Protein AF-A0A524E5H1-F1 (afdb_monomer)

Radius of gyration: 55.44 Å; Cα contacts (8 Å, |Δi|>4): 312; chains: 1; bounding box: 118×39×158 Å

Sequence (371 aa):
MANVDLFIIFVLNFVLSVVATLSFGVASIKNKEIRPWLSVYLTMTIGNLLYIFSIENDVISLIGNVIFAFTTILAFISVLIEYNKMFIKPINQNQKVRNKLNAALAIAPMILGIEIFMICILSLSCLMLLRIYFKKKSPTRFFLLMSVIAAIISVIALYLQSYSLDGTLIFGNVLMTFYITLMFATGFVALIEQKLEMVNNKLINIISDASDASVNVANIATELAASASEVNASSEEIASTVQEMNQKNQTVVTSTDEINQVMLLIKNIADQTNLLALNASIEAGRAGEYGRGFAVVADEVRKLAEESKSAVSNSGQKINLIINQIRDATASIEGISASTEEQTASMEEISATATRLGTLAENLKDRLNLE

Nearest PDB structures (foldseek):
  3g67-assembly1_A  TM=7.935E-01  e=5.945E-04  Thermotoga maritima
  1qu7-assembly1_A  TM=4.152E-01  e=1.029E-04  Escherichia coli
  3zx6-assembly1_B  TM=4.271E-01  e=5.945E-04  Archaeoglobus fulgidus DSM 4304
  8c5v-assembly1_I  TM=3.164E-01  e=2.113E-04  Escherichia coli

Secondary structure (DSSP, 8-state):
-HHHHHHHHHHHHHHHHHHHHHHHHHHHHH-TTTGGGHHHHHHHHHHHHHHHHGGG-HHHHHHHHHHHHHHHHHHHHHHHHHHHHHHS----TT-----TTTTGGGG-TTSS-HHHHHHHHHHHHHHHHHHHHHHH--HHHHHHHHHHHHHHHHHHHHHHHTTT-TTHHHHHHHHHHHHHHHHHHHHHHHHHHHHHHHHHHHHHHHHHHHHHHHHHHHHHHHHHHHHHHHHHHHHHHHHHHHHHHHHHHHHHHHHHHHHHHHHHHHHHHHHHHHHHHHHHHHHHHHTGGGGHHHHHHHHHHHHHHHHHHHHHHHHHHHHHHHHHHHHHHHHHHHHHHHHHHHHHHHHHHHHHHHHHHHHHHHHHHHHHH--

Mean predicted aligned error: 11.92 Å

Foldseek 3Di:
DVVVVVLVLLVVLLVLLVLLLVLLVVLCVPVVLQVLLSLLSVLLNVLSVLVSVCSVPVVSVVVSVVSNLVSLVSLLVSLVSNLCVPPPDPDDPPDPDDDPPVVVVVPPPPPDDSLVVSLVSLVVSLVSLVVVCVVPVQPLSVLSSVLSVLSSVLSVLVVVVVVVDPPSVVVSSVSSSVSSVSSSVSSNSSNVSSVVVVVVVVVVVVLVVLLVVLVVLLVVLVVLLVVLVVLLVVLVVLVVVLVVLVVVLVVLVVVLVVVLVVLVVQLVVLVVQLVVLVVQLVVLVVVPPVSVVSNVVSVVSNVVSVVSNVVSVVVVVVSVVVNVVSVVVNVVSVVSNVVSVVSNVVSVVSNVVSVVSNVVSVVSNVVSPPD

Structure (mmCIF, N/CA/C/O backbone):
data_AF-A0A524E5H1-F1
#
_entry.id   AF-A0A524E5H1-F1
#
loop_
_atom_site.group_PDB
_atom_site.id
_atom_site.type_symbol
_atom_site.label_atom_id
_atom_site.label_alt_id
_atom_site.label_comp_id
_atom_site.label_asym_id
_atom_site.label_entity_id
_atom_site.label_seq_id
_atom_site.pdbx_PDB_ins_code
_atom_site.Cartn_x
_atom_site.Cartn_y
_atom_site.Cartn_z
_atom_site.occupancy
_atom_site.B_iso_or_equiv
_atom_site.auth_seq_id
_atom_site.auth_comp_id
_atom_site.auth_asym_id
_atom_site.auth_atom_id
_atom_site.pdbx_PDB_model_num
ATOM 1 N N . MET A 1 1 ? 21.285 18.357 -67.988 1.00 47.28 1 MET A N 1
ATOM 2 C CA . MET A 1 1 ? 20.597 17.352 -67.149 1.00 47.28 1 MET A CA 1
ATOM 3 C C . MET A 1 1 ? 21.561 16.709 -66.157 1.00 47.28 1 MET A C 1
ATOM 5 O O . MET A 1 1 ? 21.376 16.959 -64.979 1.00 47.28 1 MET A O 1
ATOM 9 N N . ALA A 1 2 ? 22.659 16.071 -66.589 1.00 57.44 2 ALA A N 1
ATOM 10 C CA . ALA A 1 2 ? 23.613 15.387 -65.693 1.00 57.44 2 ALA A CA 1
ATOM 11 C C . ALA A 1 2 ? 24.146 16.203 -64.482 1.00 57.44 2 ALA A C 1
ATOM 13 O O . ALA A 1 2 ? 24.215 15.667 -63.382 1.00 57.44 2 ALA A O 1
ATOM 14 N N . ASN A 1 3 ? 24.464 17.498 -64.640 1.00 62.16 3 ASN A N 1
ATOM 15 C CA . ASN A 1 3 ? 24.934 18.332 -63.516 1.00 62.16 3 ASN A CA 1
ATOM 16 C C . ASN A 1 3 ? 23.840 18.670 -62.485 1.00 62.16 3 ASN A C 1
ATOM 18 O O . ASN A 1 3 ? 24.153 18.891 -61.319 1.00 62.16 3 ASN A O 1
ATOM 22 N N . VAL A 1 4 ? 22.566 18.702 -62.896 1.00 64.75 4 VAL A N 1
ATOM 23 C CA . VAL A 1 4 ? 21.438 18.999 -61.993 1.00 64.75 4 VAL A CA 1
ATOM 24 C C . VAL A 1 4 ? 21.137 17.782 -61.119 1.00 64.75 4 VAL A C 1
ATOM 26 O O . VAL A 1 4 ? 20.973 17.922 -59.910 1.00 64.75 4 VAL A O 1
ATOM 29 N N . ASP A 1 5 ? 21.157 16.587 -61.710 1.00 76.00 5 ASP A N 1
ATOM 30 C CA . ASP A 1 5 ? 20.938 15.332 -60.984 1.00 76.00 5 ASP A CA 1
ATOM 31 C C . ASP A 1 5 ? 22.063 15.066 -59.965 1.00 76.00 5 ASP A C 1
ATOM 33 O O . ASP A 1 5 ? 21.802 14.655 -58.834 1.00 76.00 5 ASP A O 1
ATOM 37 N N . LEU A 1 6 ? 23.315 15.383 -60.323 1.00 76.69 6 LEU A N 1
ATOM 38 C CA . LEU A 1 6 ? 24.471 15.251 -59.430 1.00 76.69 6 LEU A CA 1
ATOM 39 C C . LEU A 1 6 ? 24.406 16.224 -58.239 1.00 76.69 6 LEU A C 1
ATOM 41 O O . LEU A 1 6 ? 24.661 15.832 -57.100 1.00 76.69 6 LEU A O 1
ATOM 45 N N . PHE A 1 7 ? 24.002 17.474 -58.485 1.00 82.06 7 PHE A N 1
ATOM 46 C CA . PHE A 1 7 ? 23.808 18.469 -57.430 1.00 82.06 7 PHE A CA 1
ATOM 47 C C . PHE A 1 7 ? 22.734 18.034 -56.423 1.00 82.06 7 PHE A C 1
ATOM 49 O O . PHE A 1 7 ? 22.949 18.128 -55.214 1.00 82.06 7 PHE A O 1
ATOM 56 N N . ILE A 1 8 ? 21.606 17.492 -56.898 1.00 84.06 8 ILE A N 1
ATOM 57 C CA . ILE A 1 8 ? 20.529 16.985 -56.032 1.00 84.06 8 ILE A CA 1
ATOM 58 C C . ILE A 1 8 ? 21.038 15.858 -55.119 1.00 84.06 8 ILE A C 1
ATOM 60 O O . ILE A 1 8 ? 20.736 15.857 -53.924 1.00 84.06 8 ILE A O 1
ATOM 64 N N . ILE A 1 9 ? 21.848 14.931 -55.644 1.00 83.44 9 ILE A N 1
ATOM 65 C CA . ILE A 1 9 ? 22.444 13.838 -54.858 1.00 83.44 9 ILE A CA 1
ATOM 66 C C . ILE A 1 9 ? 23.376 14.386 -53.768 1.00 83.44 9 ILE A C 1
ATOM 68 O O . ILE A 1 9 ? 23.306 13.934 -52.623 1.00 83.44 9 ILE A O 1
ATOM 72 N N . PHE A 1 10 ? 24.217 15.376 -54.079 1.00 84.75 10 PHE A N 1
ATOM 73 C CA . PHE A 1 10 ? 25.120 15.978 -53.091 1.00 84.75 10 PHE A CA 1
ATOM 74 C C . PHE A 1 10 ? 24.372 16.729 -51.990 1.00 84.75 10 PHE A C 1
ATOM 76 O O . PHE A 1 10 ? 24.702 16.572 -50.813 1.00 84.75 10 PHE A O 1
ATOM 83 N N . VAL A 1 11 ? 23.316 17.468 -52.339 1.00 87.62 11 VAL A N 1
ATOM 84 C CA . VAL A 1 11 ? 22.447 18.126 -51.352 1.00 87.62 11 VAL A CA 1
ATOM 85 C C . VAL A 1 11 ? 21.762 17.094 -50.452 1.00 87.62 11 VAL A C 1
ATOM 87 O O . VAL A 1 11 ? 21.777 17.246 -49.231 1.00 87.62 11 VAL A O 1
ATOM 90 N N . LEU A 1 12 ? 21.217 16.014 -51.020 1.00 88.38 12 LEU A N 1
ATOM 91 C CA . LEU A 1 12 ? 20.585 14.939 -50.249 1.00 88.38 12 LEU A CA 1
ATOM 92 C C . LEU A 1 12 ? 21.574 14.268 -49.282 1.00 88.38 12 LEU A C 1
ATOM 94 O O . LEU A 1 12 ? 21.272 14.095 -48.101 1.00 88.38 12 LEU A O 1
ATOM 98 N N . ASN A 1 13 ? 22.768 13.931 -49.769 1.00 87.81 13 ASN A N 1
ATOM 99 C CA . ASN A 1 13 ? 23.847 13.334 -48.983 1.00 87.81 13 ASN A CA 1
ATOM 100 C C . ASN A 1 13 ? 24.292 14.253 -47.835 1.00 87.81 13 ASN A C 1
ATOM 102 O O . ASN A 1 13 ? 24.472 13.796 -46.703 1.00 87.81 13 ASN A O 1
ATOM 106 N N . PHE A 1 14 ? 24.409 15.557 -48.092 1.00 90.44 14 PHE A N 1
ATOM 107 C CA . PHE A 1 14 ? 24.711 16.537 -47.055 1.00 90.44 14 PHE A CA 1
ATOM 108 C C . PHE A 1 14 ? 23.614 16.580 -45.986 1.00 90.44 14 PHE A C 1
ATOM 110 O O . PHE A 1 14 ? 23.922 16.408 -44.806 1.00 90.44 14 PHE A O 1
ATOM 117 N N . VAL A 1 15 ? 22.342 16.711 -46.379 1.00 90.69 15 VAL A N 1
ATOM 118 C CA . VAL A 1 15 ? 21.205 16.720 -45.442 1.00 90.69 15 VAL A CA 1
ATOM 119 C C . VAL A 1 15 ? 21.185 15.449 -44.586 1.00 90.69 15 VAL A C 1
ATOM 121 O O . VAL A 1 15 ? 21.099 15.540 -43.360 1.00 90.69 15 VAL A O 1
ATOM 124 N N . LEU A 1 16 ? 21.346 14.270 -45.196 1.00 90.06 16 LEU A N 1
ATOM 125 C CA . LEU A 1 16 ? 21.423 12.998 -44.470 1.00 90.06 16 LEU A CA 1
ATOM 126 C C . LEU A 1 16 ? 22.589 12.977 -43.474 1.00 90.06 16 LEU A C 1
ATOM 128 O O . LEU A 1 16 ? 22.403 12.557 -42.333 1.00 90.06 16 LEU A O 1
ATOM 132 N N . SER A 1 17 ? 23.767 13.473 -43.864 1.00 90.00 17 SER A N 1
ATOM 133 C CA . SER A 1 17 ? 24.939 13.533 -42.981 1.00 90.00 17 SER A CA 1
ATOM 134 C C . SER A 1 17 ? 24.776 14.509 -41.809 1.00 90.00 17 SER A C 1
ATOM 136 O O . SER A 1 17 ? 25.202 14.203 -40.693 1.00 90.00 17 SER A O 1
ATOM 138 N N . VAL A 1 18 ? 24.069 15.629 -42.005 1.00 92.38 18 VAL A N 1
ATOM 139 C CA . VAL A 1 18 ? 23.713 16.559 -40.921 1.00 92.38 18 VAL A CA 1
ATOM 140 C C . VAL A 1 18 ? 22.802 15.867 -39.911 1.00 92.38 18 VAL A C 1
ATOM 142 O O . VAL A 1 18 ? 23.084 15.887 -38.711 1.00 92.38 18 VAL A O 1
ATOM 145 N N . VAL A 1 19 ? 21.738 15.201 -40.374 1.00 91.69 19 VAL A N 1
ATOM 146 C CA . VAL A 1 19 ? 20.810 14.499 -39.473 1.00 91.69 19 VAL A CA 1
ATOM 147 C C . VAL A 1 19 ? 21.495 13.317 -38.777 1.00 91.69 19 VAL A C 1
ATOM 149 O O . VAL A 1 19 ? 21.298 13.109 -37.577 1.00 91.69 19 VAL A O 1
ATOM 152 N N . ALA A 1 20 ? 22.357 12.582 -39.484 1.00 91.12 20 ALA A N 1
ATOM 153 C CA . ALA A 1 20 ? 23.192 11.525 -38.915 1.00 91.12 20 ALA A CA 1
ATOM 154 C C . ALA A 1 20 ? 24.079 12.058 -37.777 1.00 91.12 20 ALA A C 1
ATOM 156 O O . ALA A 1 20 ? 24.128 11.484 -36.692 1.00 91.12 20 ALA A O 1
ATOM 157 N N . THR A 1 21 ? 24.730 13.201 -37.989 1.00 92.56 21 THR A N 1
ATOM 158 C CA . THR A 1 21 ? 25.624 13.822 -37.002 1.00 92.56 21 THR A CA 1
ATOM 159 C C . THR A 1 21 ? 24.873 14.345 -35.788 1.00 92.56 21 THR A C 1
ATOM 161 O O . THR A 1 21 ? 25.325 14.148 -34.661 1.00 92.56 21 THR A O 1
ATOM 164 N N . LEU A 1 22 ? 23.710 14.971 -35.984 1.00 91.94 22 LEU A N 1
ATOM 165 C CA . LEU A 1 22 ? 22.875 15.446 -34.880 1.00 91.94 22 LEU A CA 1
ATOM 166 C C . LEU A 1 22 ? 22.344 14.281 -34.037 1.00 91.94 22 LEU A C 1
ATOM 168 O O . LEU A 1 22 ? 22.469 14.299 -32.810 1.00 91.94 22 LEU A O 1
ATOM 172 N N . SER A 1 23 ? 21.795 13.250 -34.687 1.00 89.69 23 SER A N 1
ATOM 173 C CA . SER A 1 23 ? 21.257 12.068 -34.002 1.00 89.69 23 SER A CA 1
ATOM 174 C C . SER A 1 23 ? 22.345 11.307 -33.237 1.00 89.69 23 SER A C 1
ATOM 176 O O . SER A 1 23 ? 22.207 11.068 -32.035 1.00 89.69 23 SER A O 1
ATOM 178 N N . PHE A 1 24 ? 23.476 11.023 -33.886 1.00 90.69 24 PHE A N 1
ATOM 179 C CA . PHE A 1 24 ? 24.618 10.372 -33.249 1.00 90.69 24 PHE A CA 1
ATOM 180 C C . PHE A 1 24 ? 25.241 11.242 -32.146 1.00 90.69 24 PHE A C 1
ATOM 182 O O . PHE A 1 24 ? 25.629 10.737 -31.092 1.00 90.69 24 PHE A O 1
ATOM 189 N N . GLY A 1 25 ? 25.284 12.563 -32.339 1.00 89.75 25 GLY A N 1
ATOM 190 C CA . GLY A 1 25 ? 25.740 13.532 -31.344 1.00 89.75 25 GLY A CA 1
ATOM 191 C C . GLY A 1 25 ? 24.978 13.410 -30.029 1.00 89.75 25 GLY A C 1
ATOM 192 O O . GLY A 1 25 ? 25.598 13.229 -28.979 1.00 89.75 25 GLY A O 1
ATOM 193 N N . VAL A 1 26 ? 23.645 13.405 -30.089 1.00 89.44 26 VAL A N 1
ATOM 194 C CA . VAL A 1 26 ? 22.784 13.232 -28.908 1.00 89.44 26 VAL A CA 1
ATOM 195 C C . VAL A 1 26 ? 23.023 11.880 -28.224 1.00 89.44 26 VAL A C 1
ATOM 197 O O . VAL A 1 26 ? 23.149 11.836 -26.995 1.00 89.44 26 VAL A O 1
ATOM 200 N N . ALA A 1 27 ? 23.164 10.794 -28.992 1.00 88.06 27 ALA A N 1
ATOM 201 C CA . ALA A 1 27 ? 23.475 9.473 -28.440 1.00 88.06 27 ALA A CA 1
ATOM 202 C C . ALA A 1 27 ? 24.839 9.455 -27.719 1.00 88.06 27 ALA A C 1
ATOM 204 O O . ALA A 1 27 ? 24.977 8.953 -26.598 1.00 88.06 27 ALA A O 1
ATOM 205 N N . SER A 1 28 ? 25.846 10.076 -28.333 1.00 86.69 28 SER A N 1
ATOM 206 C CA . SER A 1 28 ? 27.237 10.064 -27.877 1.00 86.69 28 SER A CA 1
ATOM 207 C C . SER A 1 28 ? 27.517 10.913 -26.629 1.00 86.69 28 SER A C 1
ATOM 209 O O . SER A 1 28 ? 28.480 10.648 -25.906 1.00 86.69 28 SER A O 1
ATOM 211 N N . ILE A 1 29 ? 26.675 11.913 -26.332 1.00 84.38 29 ILE A N 1
ATOM 212 C CA . ILE A 1 29 ? 26.814 12.753 -25.129 1.00 84.38 29 ILE A CA 1
ATOM 213 C C . ILE A 1 29 ? 26.655 11.914 -23.858 1.00 84.38 29 ILE A C 1
ATOM 215 O O . ILE A 1 29 ? 27.419 12.092 -22.907 1.00 84.38 29 ILE A O 1
ATOM 219 N N . LYS A 1 30 ? 25.684 10.991 -23.831 1.00 76.81 30 LYS A N 1
ATOM 220 C CA . LYS A 1 30 ? 25.468 10.125 -22.661 1.00 76.81 30 LYS A CA 1
ATOM 221 C C . LYS A 1 30 ? 26.228 8.804 -22.765 1.00 76.81 30 LYS A C 1
ATOM 223 O O . LYS A 1 30 ? 26.693 8.311 -21.741 1.00 76.81 30 LYS A O 1
ATOM 228 N N . ASN A 1 31 ? 26.413 8.256 -23.970 1.00 81.00 31 ASN A N 1
ATOM 229 C CA . ASN A 1 31 ? 27.206 7.045 -24.165 1.00 81.00 31 ASN A CA 1
ATOM 230 C C . ASN A 1 31 ? 28.687 7.384 -24.437 1.00 81.00 31 ASN A C 1
ATOM 232 O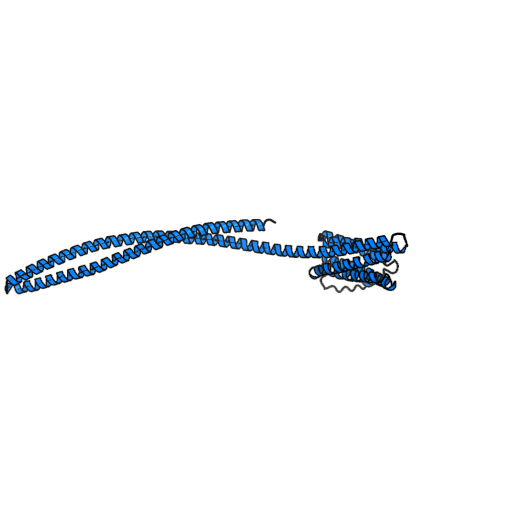 O . ASN A 1 31 ? 29.116 7.613 -25.570 1.00 81.00 31 ASN A O 1
ATOM 236 N N . LYS A 1 32 ? 29.495 7.386 -23.366 1.00 79.31 32 LYS A N 1
ATOM 237 C CA . LYS A 1 32 ? 30.929 7.739 -23.406 1.00 79.31 32 LYS A CA 1
ATOM 238 C C . LYS A 1 32 ? 31.787 6.797 -24.259 1.00 79.31 32 LYS A C 1
ATOM 240 O O . LYS A 1 32 ? 32.925 7.152 -24.577 1.00 79.31 32 LYS A O 1
ATOM 245 N N . GLU A 1 33 ? 31.297 5.606 -24.587 1.00 81.25 33 GLU A N 1
ATOM 246 C CA . GLU A 1 33 ? 32.053 4.629 -25.368 1.00 81.25 33 GLU A CA 1
ATOM 247 C C . GLU A 1 33 ? 32.076 4.979 -26.853 1.00 81.25 33 GLU A C 1
ATOM 249 O O . GLU A 1 33 ? 33.138 4.914 -27.465 1.00 81.25 33 GLU A O 1
ATOM 254 N N . ILE A 1 34 ? 30.945 5.437 -27.394 1.00 85.19 34 ILE A N 1
ATOM 255 C CA . ILE A 1 34 ? 30.812 5.812 -28.809 1.00 85.19 34 ILE A CA 1
ATOM 256 C C . ILE A 1 34 ? 31.220 7.267 -29.084 1.00 85.19 34 ILE A C 1
ATOM 258 O O . ILE A 1 34 ? 31.327 7.677 -30.232 1.00 85.19 34 ILE A O 1
ATOM 262 N N . ARG A 1 35 ? 31.506 8.062 -28.045 1.00 86.75 35 ARG A N 1
ATOM 263 C CA . ARG A 1 35 ? 31.908 9.476 -28.161 1.00 86.75 35 ARG A CA 1
ATOM 264 C C . ARG A 1 35 ? 33.058 9.771 -29.142 1.00 86.75 35 ARG A C 1
ATOM 266 O O . ARG A 1 35 ? 32.959 10.791 -29.821 1.00 86.75 35 ARG A O 1
ATOM 273 N N . PRO A 1 36 ? 34.121 8.947 -29.267 1.00 88.00 36 PRO A N 1
ATOM 274 C CA . PRO A 1 36 ? 35.190 9.195 -30.241 1.00 88.00 36 PRO A CA 1
ATOM 275 C C . PRO A 1 36 ? 34.681 9.304 -31.688 1.00 88.00 36 PRO A C 1
ATOM 277 O O . PRO A 1 36 ? 35.140 10.167 -32.441 1.00 88.00 36 PRO A O 1
ATOM 280 N N . TRP A 1 37 ? 33.653 8.522 -32.030 1.00 89.06 37 TRP A N 1
ATOM 281 C CA . TRP A 1 37 ? 33.049 8.496 -33.360 1.00 89.06 37 TRP A CA 1
ATOM 282 C C . TRP A 1 37 ? 32.374 9.808 -33.758 1.00 89.06 37 TRP A C 1
ATOM 284 O O . TRP A 1 37 ? 32.241 10.069 -34.946 1.00 89.06 37 TRP A O 1
ATOM 294 N N . LEU A 1 38 ? 32.010 10.683 -32.813 1.00 91.00 38 LEU A N 1
ATOM 295 C CA . LEU A 1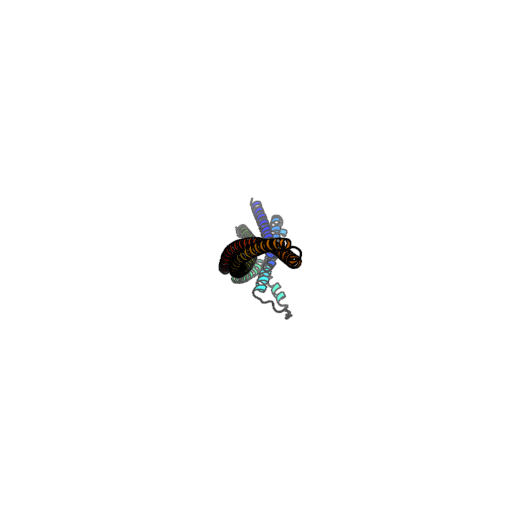 38 ? 31.404 11.979 -33.140 1.00 91.00 38 LEU A CA 1
ATOM 296 C C . LEU A 1 38 ? 32.304 12.824 -34.059 1.00 91.00 38 LEU A C 1
ATOM 298 O O . LEU A 1 38 ? 31.813 13.528 -34.939 1.00 91.00 38 LEU A O 1
ATOM 302 N N . SER A 1 39 ? 33.624 12.714 -33.891 1.00 89.69 39 SER A N 1
ATOM 303 C CA . SER A 1 39 ? 34.600 13.397 -34.747 1.00 89.69 39 SER A CA 1
ATOM 304 C C . SER A 1 39 ? 34.536 12.931 -36.209 1.00 89.69 39 SER A C 1
ATOM 306 O O . SER A 1 39 ? 34.685 13.746 -37.120 1.00 89.69 39 SER A O 1
ATOM 308 N N . VAL A 1 40 ? 34.230 11.650 -36.435 1.00 90.06 40 VAL A N 1
ATOM 309 C CA . VAL A 1 40 ? 34.049 11.040 -37.762 1.00 90.06 40 VAL A CA 1
ATOM 310 C C . VAL A 1 40 ? 32.807 11.609 -38.441 1.00 90.06 40 VAL A C 1
ATOM 312 O O . VAL A 1 40 ? 32.859 11.999 -39.599 1.00 90.06 40 VAL A O 1
ATOM 315 N N . TYR A 1 41 ? 31.700 11.731 -37.709 1.00 91.88 41 TYR A N 1
ATOM 316 C CA . TYR A 1 41 ? 30.444 12.276 -38.237 1.00 91.88 41 TYR A CA 1
ATOM 317 C C . TYR A 1 41 ? 30.556 13.764 -38.587 1.00 91.88 41 TYR A C 1
ATOM 319 O O . TYR A 1 41 ? 30.111 14.195 -39.653 1.00 91.88 41 TYR A O 1
ATOM 327 N N . LEU A 1 42 ? 31.211 14.544 -37.722 1.00 91.62 42 LEU A N 1
ATOM 328 C CA . LEU A 1 42 ? 31.459 15.966 -37.959 1.00 91.62 42 LEU A CA 1
ATOM 329 C C . LEU A 1 42 ? 32.319 16.189 -39.207 1.00 91.62 42 LEU A C 1
ATOM 331 O O . LEU A 1 42 ? 31.950 16.977 -40.074 1.00 91.62 42 LEU A O 1
ATOM 335 N N . THR A 1 43 ? 33.440 15.474 -39.322 1.00 91.06 43 THR A N 1
ATOM 336 C CA . THR A 1 43 ? 34.347 15.610 -40.474 1.00 91.06 43 THR A CA 1
ATOM 337 C C . THR A 1 43 ? 33.726 15.091 -41.769 1.00 91.06 43 THR A C 1
ATOM 339 O O . THR A 1 43 ? 33.843 15.758 -42.794 1.00 91.06 43 THR A O 1
ATOM 342 N N . MET A 1 44 ? 32.950 14.004 -41.710 1.00 88.44 44 MET A N 1
ATOM 343 C CA . MET A 1 44 ? 32.167 13.500 -42.843 1.00 88.44 44 MET A CA 1
ATOM 344 C C . MET A 1 44 ? 31.151 14.535 -43.354 1.00 88.44 44 MET A C 1
ATOM 346 O O . MET A 1 44 ? 31.046 14.768 -44.555 1.00 88.44 44 MET A O 1
ATOM 350 N N . THR A 1 45 ? 30.434 15.207 -42.450 1.00 91.06 45 THR A N 1
ATOM 351 C CA . THR A 1 45 ? 29.446 16.239 -42.815 1.00 91.06 45 THR A CA 1
ATOM 352 C C . THR A 1 45 ? 30.104 17.466 -43.443 1.00 91.06 45 THR A C 1
ATOM 354 O O . THR A 1 45 ? 29.594 18.003 -44.425 1.00 91.06 45 THR A O 1
ATOM 357 N N . ILE A 1 46 ? 31.259 17.888 -42.917 1.00 90.56 46 ILE A N 1
ATOM 358 C CA . ILE A 1 46 ? 32.049 18.985 -43.496 1.00 90.56 46 ILE A CA 1
ATOM 359 C C . ILE A 1 46 ? 32.555 18.601 -44.894 1.00 90.56 46 ILE A C 1
ATOM 361 O O . ILE A 1 46 ? 32.465 19.411 -45.813 1.00 90.56 46 ILE A O 1
ATOM 365 N N . GLY A 1 47 ? 33.033 17.366 -45.080 1.00 86.00 47 GLY A N 1
ATOM 366 C CA . GLY A 1 47 ? 33.455 16.862 -46.390 1.00 86.00 47 GLY A CA 1
ATOM 367 C C . GLY A 1 47 ? 32.318 16.882 -47.418 1.00 86.00 47 GLY A C 1
ATOM 368 O O . GLY A 1 47 ? 32.495 17.402 -48.518 1.00 86.00 47 GLY A O 1
ATOM 369 N N . ASN A 1 48 ? 31.124 16.416 -47.034 1.00 86.19 48 ASN A N 1
ATOM 370 C CA . ASN A 1 48 ? 29.936 16.445 -47.897 1.00 86.19 48 ASN A CA 1
ATOM 371 C C . ASN A 1 48 ? 29.483 17.872 -48.242 1.00 86.19 48 ASN A C 1
ATOM 373 O O . ASN A 1 48 ? 29.049 18.115 -49.365 1.00 86.19 48 ASN A O 1
ATOM 377 N N . LEU A 1 49 ? 29.608 18.823 -47.309 1.00 88.88 49 LEU A N 1
ATOM 378 C CA . LEU A 1 49 ? 29.309 20.233 -47.570 1.00 88.88 49 LEU A CA 1
ATOM 379 C C . LEU A 1 49 ? 30.233 20.813 -48.645 1.00 88.88 49 LEU A C 1
ATOM 381 O O . LEU A 1 49 ? 29.762 21.471 -49.568 1.00 88.88 49 LEU A O 1
ATOM 385 N N . LEU A 1 50 ? 31.542 20.561 -48.545 1.00 85.75 50 LEU A N 1
ATOM 386 C CA . LEU A 1 50 ? 32.507 21.044 -49.537 1.00 85.75 50 LEU A CA 1
ATOM 387 C C . LEU A 1 50 ? 32.253 20.450 -50.923 1.00 85.75 50 LEU A C 1
ATOM 389 O O . LEU A 1 50 ? 32.419 21.143 -51.922 1.00 85.75 50 LEU A O 1
ATOM 393 N N . TYR A 1 51 ? 31.788 19.203 -50.987 1.00 80.75 51 TYR A N 1
ATOM 394 C CA . TYR A 1 51 ? 31.443 18.539 -52.243 1.00 80.75 51 TYR A CA 1
ATOM 395 C C . TYR A 1 51 ? 30.221 19.131 -52.962 1.00 80.75 51 TYR A C 1
ATOM 397 O O . TYR A 1 51 ? 30.095 18.971 -54.171 1.00 80.75 51 TYR A O 1
ATOM 405 N N . ILE A 1 52 ? 29.345 19.867 -52.271 1.00 83.69 52 ILE A N 1
ATOM 406 C CA . ILE A 1 52 ? 28.289 20.647 -52.942 1.00 83.69 52 ILE A CA 1
ATOM 407 C C . ILE A 1 52 ? 28.909 21.794 -53.755 1.00 83.69 52 ILE A C 1
ATOM 409 O O . ILE A 1 52 ? 28.466 22.081 -54.864 1.00 83.69 52 ILE A O 1
ATOM 413 N N . PHE A 1 53 ? 29.952 22.432 -53.217 1.00 81.00 53 PHE A N 1
ATOM 414 C CA . PHE A 1 53 ? 30.621 23.585 -53.829 1.00 81.00 53 PHE A CA 1
ATOM 415 C C . PHE A 1 53 ? 31.746 23.203 -54.805 1.00 81.00 53 PHE A C 1
ATOM 417 O O . PHE A 1 53 ? 32.297 24.075 -55.474 1.00 81.00 53 PHE A O 1
ATOM 424 N N . SER A 1 54 ? 32.099 21.918 -54.909 1.00 73.94 54 SER A N 1
ATOM 425 C CA . SER A 1 54 ? 33.175 21.444 -55.788 1.00 73.94 54 SER A CA 1
ATOM 426 C C . SER A 1 54 ? 32.779 21.356 -57.265 1.00 73.94 54 SER A C 1
ATOM 428 O O . SER A 1 54 ? 33.663 21.242 -58.108 1.00 73.94 54 SER A O 1
ATOM 430 N N . ILE A 1 55 ? 31.483 21.468 -57.594 1.00 69.75 55 ILE A N 1
ATOM 431 C CA . ILE A 1 55 ? 30.969 21.429 -58.979 1.00 69.75 55 ILE A CA 1
ATOM 432 C C . ILE A 1 55 ? 31.568 22.553 -59.846 1.00 69.75 55 ILE A C 1
ATOM 434 O O . ILE A 1 55 ? 31.701 22.388 -61.056 1.00 69.75 55 ILE A O 1
ATOM 438 N N . GLU A 1 56 ? 31.960 23.674 -59.234 1.00 66.75 56 GLU A N 1
ATOM 439 C CA . GLU A 1 56 ? 32.484 24.857 -59.931 1.00 66.75 56 GLU A CA 1
ATOM 440 C C . GLU A 1 56 ? 33.975 25.129 -59.649 1.00 66.75 56 GLU A C 1
ATOM 442 O O . GLU A 1 56 ? 34.540 26.069 -60.209 1.00 66.75 56 GLU A O 1
ATOM 447 N N . ASN A 1 57 ? 34.632 24.350 -58.775 1.00 76.31 57 ASN A N 1
ATOM 448 C CA . ASN A 1 57 ? 36.004 24.635 -58.341 1.00 76.31 57 ASN A CA 1
ATOM 449 C C . ASN A 1 57 ? 36.801 23.377 -57.941 1.00 76.31 57 ASN A C 1
ATOM 451 O O . ASN A 1 57 ? 36.586 22.785 -56.876 1.00 76.31 57 ASN A O 1
ATOM 455 N N . ASP A 1 58 ? 37.814 23.046 -58.745 1.00 71.50 58 ASP A N 1
ATOM 456 C CA . ASP A 1 58 ? 38.706 21.897 -58.534 1.00 71.50 58 ASP A CA 1
ATOM 457 C C . ASP A 1 58 ? 39.505 21.971 -57.221 1.00 71.50 58 ASP A C 1
ATOM 459 O O . ASP A 1 58 ? 39.799 20.943 -56.605 1.00 71.50 58 ASP A O 1
ATOM 463 N N . VAL A 1 59 ? 39.816 23.176 -56.726 1.00 75.38 59 VAL A N 1
ATOM 464 C CA . VAL A 1 59 ? 40.512 23.358 -55.439 1.00 75.38 59 VAL A CA 1
ATOM 465 C C . VAL A 1 59 ? 39.613 22.929 -54.279 1.00 75.38 59 VAL A C 1
ATOM 467 O O . VAL A 1 59 ? 40.082 22.297 -53.333 1.00 75.38 59 VAL A O 1
ATOM 470 N N . ILE A 1 60 ? 38.310 23.216 -54.356 1.00 76.00 60 ILE A N 1
ATOM 471 C CA . ILE A 1 60 ? 37.337 22.809 -53.332 1.00 76.00 60 ILE A CA 1
ATOM 472 C C . ILE A 1 60 ? 37.167 21.283 -53.335 1.00 76.00 60 ILE A C 1
ATOM 474 O O . ILE A 1 60 ? 37.107 20.677 -52.263 1.00 76.00 60 ILE A O 1
ATOM 478 N N . SER A 1 61 ? 37.182 20.655 -54.516 1.00 70.50 61 SER A N 1
ATOM 479 C CA . SER A 1 61 ? 37.198 19.191 -54.660 1.00 70.50 61 SER A CA 1
ATOM 480 C C . SER A 1 61 ? 38.410 18.558 -53.961 1.00 70.50 61 SER A C 1
ATOM 482 O O . SER A 1 61 ? 38.272 17.609 -53.183 1.00 70.50 61 SER A 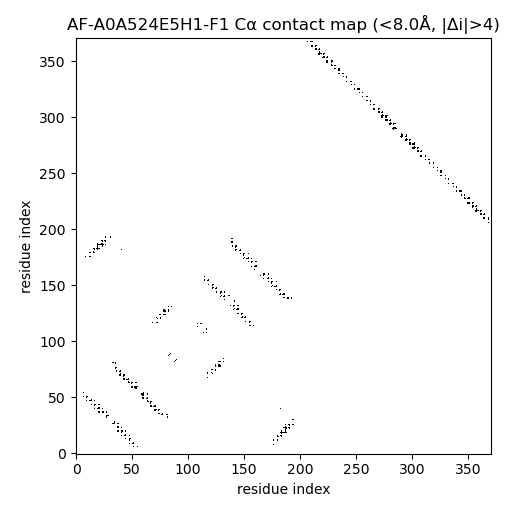O 1
ATOM 484 N N . LEU A 1 62 ? 39.603 19.135 -54.154 1.00 72.50 62 LEU A N 1
ATOM 485 C CA . LEU A 1 62 ? 40.832 18.681 -53.498 1.00 72.50 62 LEU A CA 1
ATOM 486 C C . LEU A 1 62 ? 40.736 18.782 -51.966 1.00 72.50 62 LEU A C 1
ATOM 488 O O . LEU A 1 62 ? 41.092 17.838 -51.260 1.00 72.50 62 LEU A O 1
ATOM 492 N N . ILE A 1 63 ? 40.222 19.901 -51.445 1.00 76.56 63 ILE A N 1
ATOM 493 C CA . ILE A 1 63 ? 40.043 20.102 -49.998 1.00 76.56 63 ILE A CA 1
ATOM 494 C C . ILE A 1 63 ? 39.037 19.087 -49.432 1.00 76.56 63 ILE A C 1
ATOM 496 O O . ILE A 1 63 ? 39.299 18.495 -48.385 1.00 76.56 63 ILE A O 1
ATOM 500 N N . GLY A 1 64 ? 37.925 18.829 -50.129 1.00 76.06 64 GLY A N 1
ATOM 501 C CA . GLY A 1 64 ? 36.943 17.809 -49.741 1.00 76.06 64 GLY A CA 1
ATOM 502 C C . GLY A 1 64 ? 37.563 16.414 -49.606 1.00 76.06 64 GLY A C 1
ATOM 503 O O . GLY A 1 64 ? 37.380 15.748 -48.585 1.00 76.06 64 GLY A O 1
ATOM 504 N N . ASN A 1 65 ? 38.385 16.011 -50.579 1.00 76.19 65 ASN A N 1
ATOM 505 C CA . ASN A 1 65 ? 39.115 14.739 -50.545 1.00 76.19 65 ASN A CA 1
ATOM 506 C C . ASN A 1 65 ? 40.080 14.629 -49.356 1.00 76.19 65 ASN A C 1
ATOM 508 O O . ASN A 1 65 ? 40.142 13.587 -48.699 1.00 76.19 65 ASN A O 1
ATOM 512 N N . VAL A 1 66 ? 40.791 15.711 -49.020 1.00 79.31 66 VAL A N 1
ATOM 513 C CA . VAL A 1 66 ? 41.664 15.756 -47.834 1.00 79.31 66 VAL A CA 1
ATOM 514 C C . VAL A 1 66 ? 40.857 15.581 -46.543 1.00 79.31 66 VAL A C 1
ATOM 516 O O . VAL A 1 66 ? 41.287 14.859 -45.640 1.00 79.31 66 VAL A O 1
ATOM 519 N N . ILE A 1 67 ? 39.666 16.180 -46.449 1.00 82.56 67 ILE A N 1
ATOM 520 C CA . ILE A 1 67 ? 38.787 16.014 -45.283 1.00 82.56 67 ILE A CA 1
ATOM 521 C C . ILE A 1 67 ? 38.273 14.574 -45.167 1.00 82.56 67 ILE A C 1
ATOM 523 O O . ILE A 1 67 ? 38.245 14.032 -44.059 1.00 82.56 67 ILE A O 1
ATOM 527 N N . PHE A 1 68 ? 37.925 13.905 -46.268 1.00 80.56 68 PHE A N 1
ATOM 528 C CA . PHE A 1 68 ? 37.533 12.489 -46.226 1.00 80.56 68 PHE A CA 1
ATOM 529 C C . PHE A 1 68 ? 38.698 11.558 -45.860 1.00 80.56 68 PHE A C 1
ATOM 531 O O . PHE A 1 68 ? 38.514 10.618 -45.076 1.00 80.56 68 PHE A O 1
ATOM 538 N N . ALA A 1 69 ? 39.914 11.862 -46.328 1.00 77.88 69 ALA A N 1
ATOM 539 C CA . ALA A 1 69 ? 41.129 11.179 -45.888 1.00 77.88 69 ALA A CA 1
ATOM 540 C C . ALA A 1 69 ? 41.318 11.307 -44.366 1.00 77.88 69 ALA A C 1
ATOM 542 O O . ALA A 1 69 ? 41.489 10.315 -43.652 1.00 77.88 69 ALA A O 1
ATOM 543 N N . PHE A 1 70 ? 41.173 12.527 -43.846 1.00 82.94 70 PHE A N 1
ATOM 544 C CA . PHE A 1 70 ? 41.234 12.801 -42.413 1.00 82.94 70 PHE A CA 1
ATOM 545 C C . PHE A 1 70 ? 40.118 12.095 -41.622 1.00 82.94 70 PHE A C 1
ATOM 547 O O . PHE A 1 70 ? 40.373 11.531 -40.557 1.00 82.94 70 PHE A O 1
ATOM 554 N N . THR A 1 71 ? 38.901 12.040 -42.169 1.00 84.50 71 THR A N 1
ATOM 555 C CA . THR A 1 71 ? 37.746 11.352 -41.565 1.00 84.50 71 THR A CA 1
ATOM 556 C C . THR A 1 71 ? 38.021 9.862 -41.346 1.00 84.50 71 THR A C 1
ATOM 558 O O . THR A 1 71 ? 37.675 9.304 -40.305 1.00 84.50 71 THR A O 1
ATOM 561 N N . THR A 1 72 ? 38.704 9.211 -42.286 1.00 81.38 72 THR A N 1
ATOM 562 C CA . THR A 1 72 ? 39.062 7.788 -42.172 1.00 81.38 72 THR A CA 1
ATOM 563 C C . THR A 1 72 ? 40.140 7.539 -41.122 1.00 81.38 72 THR A C 1
ATOM 565 O O . THR A 1 72 ? 40.058 6.568 -40.367 1.00 81.38 72 THR A O 1
ATOM 568 N N . ILE A 1 73 ? 41.116 8.443 -41.009 1.00 83.12 73 ILE A N 1
ATOM 569 C CA . ILE A 1 73 ? 42.109 8.398 -39.929 1.00 83.12 73 ILE A CA 1
ATOM 570 C C . ILE A 1 73 ? 41.406 8.526 -38.570 1.00 83.12 73 ILE A C 1
ATOM 572 O O . ILE A 1 73 ? 41.685 7.754 -37.652 1.00 83.12 73 ILE A O 1
ATOM 576 N N . LEU A 1 74 ? 40.446 9.448 -38.442 1.00 86.50 74 LEU A N 1
ATOM 577 C CA . LEU A 1 74 ? 39.642 9.595 -37.226 1.00 86.50 74 LEU A CA 1
ATOM 578 C C . LEU A 1 74 ? 38.776 8.364 -36.935 1.00 86.50 74 LEU A C 1
ATOM 580 O O . LEU A 1 74 ? 38.628 7.995 -35.767 1.00 86.50 74 LEU A O 1
ATOM 584 N N . ALA A 1 75 ? 38.232 7.707 -37.962 1.00 83.88 75 ALA A N 1
ATOM 585 C CA . ALA A 1 75 ? 37.475 6.467 -37.801 1.00 83.88 75 ALA A CA 1
ATOM 586 C C . ALA A 1 75 ? 38.358 5.361 -37.215 1.00 83.88 75 ALA A C 1
ATOM 588 O O . ALA A 1 75 ? 37.988 4.733 -36.223 1.00 83.88 75 ALA A O 1
ATOM 589 N N . PHE A 1 76 ? 39.573 5.197 -37.737 1.00 83.94 76 PHE A N 1
ATOM 590 C CA . PHE A 1 76 ? 40.536 4.246 -37.190 1.00 83.94 76 PHE A CA 1
ATOM 591 C C . PHE A 1 76 ? 40.949 4.567 -35.756 1.00 83.94 76 PHE A C 1
ATOM 593 O O . PHE A 1 76 ? 40.960 3.680 -34.902 1.00 83.94 76 PHE A O 1
ATOM 600 N N . ILE A 1 77 ? 41.244 5.836 -35.459 1.00 83.69 77 ILE A N 1
ATOM 601 C CA . ILE A 1 77 ? 41.562 6.277 -34.095 1.00 83.69 77 ILE A CA 1
ATOM 602 C C . ILE A 1 77 ? 40.385 5.988 -33.153 1.00 83.69 77 ILE A C 1
ATOM 604 O O . ILE A 1 77 ? 40.596 5.521 -32.033 1.00 83.69 77 ILE A O 1
ATOM 608 N N . SER A 1 78 ? 39.148 6.209 -33.601 1.00 85.00 78 SER A N 1
ATOM 609 C CA . SER A 1 78 ? 37.939 5.927 -32.819 1.00 85.00 78 SER A CA 1
ATOM 610 C C . SER A 1 78 ? 37.812 4.437 -32.495 1.00 85.00 78 SER A C 1
ATOM 612 O O . SER A 1 78 ? 37.626 4.084 -31.328 1.00 85.00 78 SER A O 1
ATOM 614 N N . VAL A 1 79 ? 38.016 3.566 -33.489 1.00 83.81 79 VAL A N 1
ATOM 615 C CA . VAL A 1 79 ? 38.042 2.105 -33.305 1.00 83.81 79 VAL A CA 1
ATOM 616 C C . VAL A 1 79 ? 39.164 1.682 -32.360 1.00 83.81 79 VAL A C 1
ATOM 618 O O . VAL A 1 79 ? 38.936 0.866 -31.471 1.00 83.81 79 VAL A O 1
ATOM 621 N N . LEU A 1 80 ? 40.364 2.253 -32.497 1.00 82.12 80 LEU A N 1
ATOM 622 C CA . LEU A 1 80 ? 41.493 1.992 -31.601 1.00 82.12 80 LEU A CA 1
ATOM 623 C C . LEU A 1 80 ? 41.185 2.365 -30.156 1.00 82.12 80 LEU A C 1
ATOM 625 O O . LEU A 1 80 ? 41.457 1.570 -29.257 1.00 82.12 80 LEU A O 1
ATOM 629 N N . ILE A 1 81 ? 40.608 3.543 -29.918 1.00 82.44 81 ILE A N 1
ATOM 630 C CA . ILE A 1 81 ? 40.227 3.985 -28.573 1.00 82.44 81 ILE A CA 1
ATOM 631 C C . ILE A 1 81 ? 39.196 3.026 -27.972 1.00 82.44 81 ILE A C 1
ATOM 633 O O . ILE A 1 81 ? 39.338 2.622 -26.815 1.00 82.44 81 ILE A O 1
ATOM 637 N N . GLU A 1 82 ? 38.172 2.652 -28.739 1.00 81.50 82 GLU A N 1
ATOM 638 C CA . GLU A 1 82 ? 37.112 1.751 -28.284 1.00 81.50 82 GLU A CA 1
ATOM 639 C C . GLU A 1 82 ? 37.644 0.337 -28.003 1.00 81.50 82 GLU A C 1
ATOM 641 O O . GLU A 1 82 ? 37.378 -0.240 -26.946 1.00 81.50 82 GLU A O 1
ATOM 646 N N . TYR A 1 83 ? 38.475 -0.192 -28.899 1.00 79.69 83 TYR A N 1
ATOM 647 C CA . TYR A 1 83 ? 39.112 -1.496 -28.751 1.00 79.69 83 TYR A CA 1
ATOM 648 C C . TYR A 1 83 ? 40.054 -1.546 -27.548 1.00 79.69 83 TYR A C 1
ATOM 650 O O . TYR A 1 83 ? 40.000 -2.489 -26.756 1.00 79.69 83 TYR A O 1
ATOM 658 N N . ASN A 1 84 ? 40.894 -0.519 -27.384 1.00 78.00 84 ASN A N 1
ATOM 659 C CA . ASN A 1 84 ? 41.844 -0.408 -26.282 1.00 78.00 84 ASN A CA 1
ATOM 660 C C . ASN A 1 84 ? 41.099 -0.395 -24.942 1.00 78.00 84 ASN A C 1
ATOM 662 O O . ASN A 1 84 ? 41.359 -1.246 -24.099 1.00 78.00 84 ASN A O 1
ATOM 666 N N . LYS A 1 85 ? 40.071 0.456 -24.793 1.00 76.06 85 LYS A N 1
ATOM 667 C CA . LYS A 1 85 ? 39.217 0.481 -23.591 1.00 76.06 85 LYS A CA 1
ATOM 668 C C . LYS A 1 85 ? 38.584 -0.877 -23.264 1.00 76.06 85 LYS A C 1
ATOM 670 O O . LYS A 1 85 ? 38.339 -1.165 -22.096 1.00 76.06 85 LYS A O 1
ATOM 675 N N . MET A 1 86 ? 38.279 -1.692 -24.274 1.00 74.62 86 MET A N 1
ATOM 676 C CA . MET A 1 86 ? 37.507 -2.923 -24.106 1.00 74.62 86 MET A CA 1
ATOM 677 C C . MET A 1 86 ? 38.349 -4.192 -23.887 1.00 74.62 86 MET A C 1
ATOM 679 O O . MET A 1 86 ? 37.868 -5.149 -23.263 1.00 74.62 86 MET A O 1
ATOM 683 N N . PHE A 1 87 ? 39.562 -4.244 -24.438 1.00 72.06 87 PHE A N 1
ATOM 684 C CA . PHE A 1 87 ? 40.398 -5.452 -24.453 1.00 72.06 87 PHE A CA 1
ATOM 685 C C . PHE A 1 87 ? 41.753 -5.281 -23.772 1.00 72.06 87 PHE A C 1
ATOM 687 O O . PHE A 1 87 ? 42.365 -6.280 -23.398 1.00 72.06 87 PHE A O 1
ATOM 694 N N . ILE A 1 88 ? 42.210 -4.050 -23.569 1.00 61.50 88 ILE A N 1
ATOM 695 C CA . ILE A 1 88 ? 43.474 -3.758 -22.904 1.00 61.50 88 ILE A CA 1
ATOM 696 C C . ILE A 1 88 ? 43.105 -3.109 -21.566 1.00 61.50 88 ILE A C 1
ATOM 698 O O . ILE A 1 88 ? 42.553 -2.011 -21.517 1.00 61.50 88 ILE A O 1
ATOM 702 N N . LYS A 1 89 ? 43.350 -3.816 -20.453 1.00 50.47 89 LYS A N 1
ATOM 703 C CA . LYS A 1 89 ? 43.206 -3.228 -19.108 1.00 50.47 89 LYS A CA 1
ATOM 704 C C . LYS A 1 89 ? 43.993 -1.909 -19.062 1.00 50.47 89 LYS A C 1
ATOM 706 O O . LYS A 1 89 ? 45.077 -1.863 -19.648 1.00 50.47 89 LYS A O 1
ATOM 711 N N . PRO A 1 90 ? 43.516 -0.866 -18.357 1.00 43.78 90 PRO A N 1
ATOM 712 C CA . PRO A 1 90 ? 44.327 0.324 -18.148 1.00 43.78 90 PRO A CA 1
ATOM 713 C C . PRO A 1 90 ? 45.642 -0.121 -17.506 1.00 43.78 90 PRO A C 1
ATOM 715 O O . PRO A 1 90 ? 45.650 -0.689 -16.414 1.00 43.78 90 PRO A O 1
ATOM 718 N N . ILE A 1 91 ? 46.751 0.062 -18.221 1.00 44.19 91 ILE A N 1
ATOM 719 C CA . ILE A 1 91 ? 48.080 -0.134 -17.653 1.00 44.19 91 ILE A CA 1
ATOM 720 C C . ILE A 1 91 ? 48.152 0.830 -16.468 1.00 44.19 91 ILE A C 1
ATOM 722 O O . ILE A 1 91 ? 47.973 2.037 -16.648 1.00 44.19 91 ILE A O 1
ATOM 726 N N . ASN A 1 92 ? 48.345 0.289 -15.261 1.00 36.38 92 ASN A N 1
ATOM 727 C CA . ASN A 1 92 ? 48.620 1.073 -14.059 1.00 36.38 92 ASN A CA 1
ATOM 728 C C . ASN A 1 92 ? 49.640 2.164 -14.413 1.00 36.38 92 ASN A C 1
ATOM 730 O O . ASN A 1 92 ? 50.679 1.867 -15.002 1.00 36.38 92 ASN A O 1
ATOM 734 N N . GLN A 1 93 ? 49.332 3.415 -14.070 1.00 43.41 93 GLN A N 1
ATOM 735 C CA . GLN A 1 93 ? 50.027 4.642 -14.490 1.00 43.41 93 GLN A CA 1
ATOM 736 C C . GLN A 1 93 ? 51.486 4.794 -13.996 1.00 43.41 93 GLN A C 1
ATOM 738 O O . GLN A 1 93 ? 51.980 5.909 -13.885 1.00 43.41 93 GLN A O 1
ATOM 743 N N . ASN A 1 94 ? 52.221 3.709 -13.745 1.00 35.84 94 ASN A N 1
ATOM 744 C CA . ASN A 1 94 ? 53.578 3.748 -13.198 1.00 35.84 94 ASN A CA 1
ATOM 745 C C . ASN A 1 94 ? 54.686 3.221 -14.115 1.00 35.84 94 ASN A C 1
ATOM 747 O O . ASN A 1 94 ? 55.792 2.974 -13.642 1.00 35.84 94 ASN A O 1
ATOM 751 N N . GLN A 1 95 ? 54.478 3.136 -15.432 1.00 36.00 95 GLN A N 1
ATOM 752 C CA . GLN A 1 95 ? 55.598 2.881 -16.341 1.00 36.00 95 GLN A CA 1
ATOM 753 C C . GLN A 1 95 ? 55.715 3.917 -17.453 1.00 36.00 95 GLN A C 1
ATOM 755 O O . GLN A 1 95 ? 55.142 3.836 -18.536 1.00 36.00 95 GLN A O 1
ATOM 760 N N . LYS A 1 96 ? 56.560 4.897 -17.137 1.00 45.53 96 LYS A N 1
ATOM 761 C CA . LYS A 1 96 ? 57.283 5.784 -18.039 1.00 45.53 96 LYS A CA 1
ATOM 762 C C . LYS A 1 96 ? 58.100 4.932 -19.027 1.00 45.53 96 LYS A C 1
ATOM 764 O O . LYS A 1 96 ? 59.293 4.734 -18.828 1.00 45.53 96 LYS A O 1
ATOM 769 N N . VAL A 1 97 ? 57.484 4.419 -20.092 1.00 38.94 97 VAL A N 1
ATOM 770 C CA . VAL A 1 97 ? 58.217 3.813 -21.216 1.00 38.94 97 VAL A CA 1
ATOM 771 C C . VAL A 1 97 ? 58.176 4.768 -22.399 1.00 38.94 97 VAL A C 1
ATOM 773 O O . VAL A 1 97 ? 57.277 4.785 -23.233 1.00 38.94 97 VAL A O 1
ATOM 776 N N . ARG A 1 98 ? 59.218 5.597 -22.424 1.00 45.09 98 ARG A N 1
ATOM 777 C CA . ARG A 1 98 ? 59.801 6.218 -23.610 1.00 45.09 98 ARG A CA 1
ATOM 778 C C . ARG A 1 98 ? 59.888 5.172 -24.724 1.00 45.09 98 ARG A C 1
ATOM 780 O O . ARG A 1 98 ? 60.754 4.317 -24.659 1.00 45.09 98 ARG A O 1
ATOM 787 N N . ASN A 1 99 ? 59.061 5.289 -25.760 1.00 36.72 99 ASN A N 1
ATOM 788 C CA . ASN A 1 99 ? 59.317 4.643 -27.044 1.00 36.72 99 ASN A CA 1
ATOM 789 C C . ASN A 1 99 ? 59.091 5.652 -28.171 1.00 36.72 99 ASN A C 1
ATOM 791 O O . ASN A 1 99 ? 57.985 5.854 -28.661 1.00 36.72 99 ASN A O 1
ATOM 795 N N . LYS A 1 100 ? 60.203 6.244 -28.622 1.00 40.44 100 LYS A N 1
ATOM 796 C CA . LYS A 1 100 ? 60.353 6.994 -29.882 1.00 40.44 100 LYS A CA 1
ATOM 797 C C . LYS A 1 100 ? 60.110 6.119 -31.136 1.00 40.44 100 LYS A C 1
ATOM 799 O O . LYS A 1 100 ? 60.451 6.531 -32.236 1.00 40.44 100 LYS A O 1
ATOM 804 N N . LEU A 1 101 ? 59.515 4.933 -30.990 1.00 36.34 101 LEU A N 1
ATOM 805 C CA . LEU A 1 101 ? 59.261 3.983 -32.075 1.00 36.34 101 LEU A CA 1
ATOM 806 C C . LEU A 1 101 ? 57.926 4.245 -32.802 1.00 36.34 101 LEU A C 1
ATOM 808 O O . LEU A 1 101 ? 57.782 3.872 -33.959 1.00 36.34 101 LEU A O 1
ATOM 812 N N . ASN A 1 102 ? 56.983 4.967 -32.184 1.00 41.84 102 ASN A N 1
ATOM 813 C CA . ASN A 1 102 ? 55.683 5.269 -32.807 1.00 41.84 102 ASN A CA 1
ATOM 814 C C . ASN A 1 102 ? 55.723 6.472 -33.766 1.00 41.84 102 ASN A C 1
ATOM 816 O O . ASN A 1 102 ? 54.787 6.671 -34.531 1.00 41.84 102 ASN A O 1
ATOM 820 N N . ALA A 1 103 ? 56.815 7.243 -33.771 1.00 40.97 103 ALA A N 1
ATOM 821 C CA . ALA A 1 103 ? 57.063 8.263 -34.791 1.00 40.97 103 ALA A CA 1
ATOM 822 C C . ALA A 1 103 ? 57.634 7.655 -36.088 1.00 40.97 103 ALA A C 1
ATOM 824 O O . ALA A 1 103 ? 57.478 8.236 -37.157 1.00 40.97 103 ALA A O 1
ATOM 825 N N . ALA A 1 104 ? 58.245 6.466 -36.012 1.00 35.28 104 ALA A N 1
ATOM 826 C CA . ALA A 1 104 ? 58.800 5.768 -37.172 1.00 35.28 104 ALA A CA 1
ATOM 827 C C . ALA A 1 104 ? 57.723 5.046 -38.009 1.00 35.28 104 ALA A C 1
ATOM 829 O O . ALA A 1 104 ? 57.903 4.878 -39.210 1.00 35.28 104 ALA A O 1
ATOM 830 N N . LEU A 1 105 ? 56.571 4.694 -37.417 1.00 39.50 105 LEU A N 1
ATOM 831 C CA . LEU A 1 105 ? 55.420 4.161 -38.165 1.00 39.50 105 LEU A CA 1
ATOM 832 C C . LEU A 1 105 ? 54.622 5.236 -38.926 1.00 39.50 105 LEU A C 1
ATOM 834 O O . LEU A 1 105 ? 53.803 4.892 -39.773 1.00 39.50 105 LEU A O 1
ATOM 838 N N . ALA A 1 106 ? 54.865 6.523 -38.662 1.00 44.25 106 ALA A N 1
ATOM 839 C CA . ALA A 1 106 ? 54.164 7.625 -39.323 1.00 44.25 106 ALA A CA 1
ATOM 840 C C . ALA A 1 106 ? 54.716 7.960 -40.725 1.00 44.25 106 ALA A C 1
ATOM 842 O O . ALA A 1 106 ? 54.107 8.750 -41.437 1.00 44.25 106 ALA A O 1
ATOM 843 N N . ILE A 1 107 ? 55.845 7.365 -41.135 1.00 43.41 107 ILE A N 1
ATOM 844 C CA . ILE A 1 107 ? 56.524 7.671 -42.412 1.00 43.41 107 ILE A CA 1
ATOM 845 C C . ILE A 1 107 ? 56.417 6.499 -43.415 1.00 43.41 107 ILE A C 1
ATOM 847 O O . ILE A 1 107 ? 56.959 6.542 -44.514 1.00 43.41 107 ILE A O 1
ATOM 851 N N . ALA A 1 108 ? 55.652 5.452 -43.096 1.00 38.59 108 ALA A N 1
ATOM 852 C CA . ALA A 1 108 ? 55.441 4.333 -44.015 1.00 38.59 108 ALA A CA 1
ATOM 853 C C . ALA A 1 108 ? 54.498 4.591 -45.223 1.00 38.59 108 ALA A C 1
ATOM 855 O O . ALA A 1 108 ? 54.557 3.785 -46.153 1.00 38.59 108 ALA A O 1
ATOM 856 N N . PRO A 1 109 ? 53.676 5.663 -45.318 1.00 48.47 109 PRO A N 1
ATOM 857 C CA . PRO A 1 109 ? 52.925 5.944 -46.538 1.00 48.47 109 PRO A CA 1
ATOM 858 C C . PRO A 1 109 ? 53.613 7.041 -47.360 1.00 48.47 109 PRO A C 1
ATOM 860 O O . PRO A 1 109 ? 53.140 8.170 -47.436 1.00 48.47 109 PRO A O 1
ATOM 863 N N . MET A 1 110 ? 54.746 6.715 -47.981 1.00 41.88 110 MET A N 1
ATOM 864 C CA . MET A 1 110 ? 55.300 7.546 -49.062 1.00 41.88 110 MET A CA 1
ATOM 865 C C . MET A 1 110 ? 55.689 6.740 -50.312 1.00 41.88 110 MET A C 1
ATOM 867 O O . MET A 1 110 ? 56.236 7.303 -51.251 1.00 41.88 110 MET A O 1
ATOM 871 N N . ILE A 1 111 ? 55.396 5.430 -50.363 1.00 46.19 111 ILE A N 1
ATOM 872 C CA . ILE A 1 111 ? 55.757 4.573 -51.516 1.00 46.19 111 ILE A CA 1
ATOM 873 C C . ILE A 1 111 ? 54.569 3.729 -52.045 1.00 46.19 111 ILE A C 1
ATOM 875 O O . ILE A 1 111 ? 54.699 3.018 -53.034 1.00 46.19 111 ILE A O 1
ATOM 879 N N . LEU A 1 112 ? 53.358 3.887 -51.496 1.00 43.88 112 LEU A N 1
ATOM 880 C CA . LEU A 1 112 ? 52.112 3.427 -52.129 1.00 43.88 112 LEU A CA 1
ATOM 881 C C . LEU A 1 112 ? 51.004 4.468 -51.936 1.00 43.88 112 LEU A C 1
ATOM 883 O O . LEU A 1 112 ? 50.962 5.142 -50.908 1.00 43.88 112 LEU A O 1
ATOM 887 N N . GLY A 1 113 ? 50.136 4.599 -52.944 1.00 65.38 113 GLY A N 1
ATOM 888 C CA . GLY A 1 113 ? 49.089 5.619 -53.021 1.00 65.38 113 GLY A CA 1
ATOM 889 C C . GLY A 1 113 ? 48.229 5.718 -51.756 1.00 65.38 113 GLY A C 1
ATOM 890 O O . GLY A 1 113 ? 47.919 4.710 -51.119 1.00 65.38 113 GLY A O 1
ATOM 891 N N . ILE A 1 114 ? 47.834 6.949 -51.410 1.00 68.75 114 ILE A N 1
ATOM 892 C CA . ILE A 1 114 ? 47.023 7.300 -50.227 1.00 68.75 114 ILE A CA 1
ATOM 893 C C . ILE A 1 114 ? 45.775 6.404 -50.103 1.00 68.75 114 ILE A C 1
ATOM 895 O O . ILE A 1 114 ? 45.401 6.011 -49.001 1.00 68.75 114 ILE A O 1
ATOM 899 N N . GLU A 1 115 ? 45.177 6.005 -51.224 1.00 70.38 115 GLU A N 1
ATOM 900 C CA . GLU A 1 115 ? 43.999 5.129 -51.281 1.00 70.38 115 GLU A CA 1
ATOM 901 C C . GLU A 1 115 ? 44.284 3.704 -50.768 1.00 70.38 115 GLU A C 1
ATOM 903 O O . GLU A 1 115 ? 43.483 3.139 -50.023 1.00 70.38 115 GLU A O 1
ATOM 908 N N . ILE A 1 116 ? 45.461 3.141 -51.061 1.00 74.88 116 ILE A N 1
ATOM 909 C CA . ILE A 1 116 ? 45.865 1.803 -50.592 1.00 74.88 116 ILE A CA 1
ATOM 910 C C . ILE A 1 116 ? 46.131 1.824 -49.083 1.00 74.88 116 ILE A C 1
ATOM 912 O O . ILE A 1 116 ? 45.719 0.919 -48.355 1.00 74.88 116 ILE A O 1
ATOM 916 N N . PHE A 1 117 ? 46.761 2.892 -48.590 1.00 79.44 117 PHE A N 1
ATOM 917 C CA . PHE A 1 117 ? 46.970 3.098 -47.156 1.00 79.44 117 PHE A CA 1
ATOM 918 C C . PHE A 1 117 ? 45.641 3.162 -46.381 1.00 79.44 117 PHE A C 1
ATOM 920 O O . PHE A 1 117 ? 45.498 2.542 -45.324 1.00 79.44 117 PHE A O 1
ATOM 927 N N . MET A 1 118 ? 44.645 3.851 -46.937 1.00 78.31 118 MET A N 1
ATOM 928 C CA . MET A 1 118 ? 43.309 3.985 -46.354 1.00 78.31 118 MET A CA 1
ATOM 929 C C . MET A 1 118 ? 42.561 2.647 -46.279 1.00 78.31 118 MET A C 1
ATOM 931 O O . MET A 1 118 ? 41.974 2.328 -45.242 1.00 78.31 118 MET A O 1
ATOM 935 N N . ILE A 1 119 ? 42.646 1.822 -47.328 1.00 81.19 119 ILE A N 1
ATOM 936 C CA . ILE A 1 119 ? 42.061 0.470 -47.350 1.00 81.19 119 ILE A CA 1
ATOM 937 C C . ILE A 1 119 ? 42.699 -0.426 -46.273 1.00 81.19 119 ILE A C 1
ATOM 939 O O . ILE A 1 119 ? 41.990 -1.142 -45.558 1.00 81.19 119 ILE A O 1
ATOM 943 N N . CYS A 1 120 ? 44.021 -0.361 -46.083 1.00 82.44 120 CYS A N 1
ATOM 944 C CA . CYS A 1 120 ? 44.717 -1.118 -45.035 1.00 82.44 120 CYS A CA 1
ATOM 945 C C . CYS A 1 120 ? 44.235 -0.736 -43.626 1.00 82.44 120 CYS A C 1
ATOM 947 O O . CYS A 1 120 ? 43.954 -1.601 -42.797 1.00 82.44 120 CYS A O 1
ATOM 949 N N . ILE A 1 121 ? 44.082 0.559 -43.355 1.00 84.00 121 ILE A N 1
ATOM 950 C CA . ILE A 1 121 ? 43.625 1.047 -42.051 1.00 84.00 121 ILE A CA 1
ATOM 951 C C . ILE A 1 121 ? 42.154 0.685 -41.784 1.00 84.00 121 ILE A C 1
ATOM 953 O O . ILE A 1 121 ? 41.798 0.267 -40.675 1.00 84.00 121 ILE A O 1
ATOM 957 N N . LEU A 1 122 ? 41.285 0.803 -42.788 1.00 84.69 122 LEU A N 1
ATOM 958 C CA . LEU A 1 122 ? 39.874 0.443 -42.652 1.00 84.69 122 LEU A CA 1
ATOM 959 C C . LEU A 1 122 ? 39.666 -1.074 -42.532 1.00 84.69 122 LEU A C 1
ATOM 961 O O . LEU A 1 122 ? 38.817 -1.509 -41.756 1.00 84.69 122 LEU A O 1
ATOM 965 N N . SER A 1 123 ? 40.456 -1.896 -43.228 1.00 86.12 123 SER A N 1
ATOM 966 C CA . SER A 1 123 ? 40.381 -3.358 -43.078 1.00 86.12 123 SER A CA 1
ATOM 967 C C . SER A 1 123 ? 40.784 -3.806 -41.668 1.00 86.12 123 SER A C 1
ATOM 969 O O . SER A 1 123 ? 40.092 -4.625 -41.059 1.00 86.12 123 SER A O 1
ATOM 971 N N . LEU A 1 124 ? 41.817 -3.189 -41.083 1.00 85.69 124 LEU A N 1
ATOM 972 C CA . LEU A 1 124 ? 42.170 -3.397 -39.678 1.00 85.69 124 LEU A CA 1
ATOM 973 C C . LEU A 1 124 ? 41.052 -2.924 -38.730 1.00 85.69 124 LEU A C 1
ATOM 975 O O . LEU A 1 124 ? 40.698 -3.634 -37.786 1.00 85.69 124 LEU A O 1
ATOM 979 N N . SER A 1 125 ? 40.448 -1.766 -39.016 1.00 85.94 125 SER A N 1
ATOM 980 C CA . SER A 1 125 ? 39.290 -1.238 -38.275 1.00 85.94 125 SER A CA 1
ATOM 981 C C . SER A 1 125 ? 38.108 -2.213 -38.285 1.00 85.94 125 SER A C 1
ATOM 983 O O . SER A 1 125 ? 37.480 -2.438 -37.251 1.00 85.94 125 SER A O 1
ATOM 985 N N . CYS A 1 126 ? 37.835 -2.830 -39.437 1.00 89.38 126 CYS A N 1
ATOM 986 C CA . CYS A 1 126 ? 36.778 -3.819 -39.617 1.00 89.38 126 CYS A CA 1
ATOM 987 C C . CYS A 1 126 ? 37.009 -5.054 -38.733 1.00 89.38 126 CYS A C 1
ATOM 989 O O . CYS A 1 126 ? 36.123 -5.440 -37.973 1.00 89.38 126 CYS A O 1
ATOM 991 N N . LEU A 1 127 ? 38.223 -5.621 -38.732 1.00 87.81 127 LEU A N 1
ATOM 992 C CA . LEU A 1 127 ? 38.570 -6.765 -37.875 1.00 87.81 127 LEU A CA 1
ATOM 993 C C . LEU A 1 127 ? 38.403 -6.449 -36.381 1.00 87.81 127 LEU A C 1
ATOM 995 O O . LEU A 1 127 ? 37.886 -7.263 -35.608 1.00 87.81 127 LEU A O 1
ATOM 999 N N . MET A 1 128 ? 38.820 -5.253 -35.965 1.00 85.81 128 MET A N 1
ATOM 1000 C CA . MET A 1 128 ? 38.693 -4.800 -34.582 1.00 85.81 128 MET A CA 1
ATOM 1001 C C . MET A 1 128 ? 37.227 -4.612 -34.178 1.00 85.81 128 MET A C 1
ATOM 1003 O O . MET A 1 128 ? 36.822 -5.101 -33.120 1.00 85.81 128 MET A O 1
ATOM 1007 N N . LEU A 1 129 ? 36.417 -3.969 -35.023 1.00 86.62 129 LEU A N 1
ATOM 1008 C CA . LEU A 1 129 ? 34.982 -3.795 -34.792 1.00 86.62 129 LEU A CA 1
ATOM 1009 C C . LEU A 1 129 ? 34.220 -5.113 -34.791 1.00 86.62 129 LEU A C 1
ATOM 1011 O O . LEU A 1 129 ? 33.339 -5.293 -33.956 1.00 86.62 129 LEU A O 1
ATOM 1015 N N . LEU A 1 130 ? 34.590 -6.056 -35.654 1.00 89.12 130 LEU A N 1
ATOM 1016 C CA . LEU A 1 130 ? 34.002 -7.390 -35.678 1.00 89.12 130 LEU A CA 1
ATOM 1017 C C . LEU A 1 130 ? 34.189 -8.082 -34.321 1.00 89.12 130 LEU A C 1
ATOM 1019 O O . LEU A 1 130 ? 33.242 -8.618 -33.745 1.00 89.12 130 LEU A O 1
ATOM 1023 N N . ARG A 1 131 ? 35.395 -7.996 -33.746 1.00 87.62 131 ARG A N 1
ATOM 1024 C CA . ARG A 1 131 ? 35.682 -8.541 -32.412 1.00 87.62 131 ARG A CA 1
ATOM 1025 C C . ARG A 1 131 ? 34.919 -7.814 -31.301 1.00 87.62 131 ARG A C 1
ATOM 1027 O O . ARG A 1 131 ? 34.421 -8.454 -30.373 1.00 87.62 131 ARG A O 1
ATOM 1034 N N . ILE A 1 132 ? 34.825 -6.488 -31.381 1.00 86.38 132 ILE A N 1
ATOM 1035 C CA . ILE A 1 132 ? 34.044 -5.664 -30.447 1.00 86.38 132 ILE A CA 1
ATOM 1036 C C . ILE A 1 132 ? 32.555 -6.053 -30.510 1.00 86.38 132 ILE A C 1
ATOM 1038 O O . ILE A 1 132 ? 31.907 -6.190 -29.466 1.00 86.38 132 ILE A O 1
ATOM 1042 N N . TYR A 1 133 ? 32.020 -6.248 -31.717 1.00 88.44 133 TYR A N 1
ATOM 1043 C CA . TYR A 1 133 ? 30.638 -6.644 -31.958 1.00 88.44 133 TYR A CA 1
ATOM 1044 C C . TYR A 1 133 ? 30.340 -8.005 -31.333 1.00 88.44 133 TYR A C 1
ATOM 1046 O O . TYR A 1 133 ? 29.408 -8.096 -30.541 1.00 88.44 133 TYR A O 1
ATOM 1054 N N . PHE A 1 134 ? 31.164 -9.032 -31.564 1.00 86.69 134 PHE A N 1
ATOM 1055 C CA . PHE A 1 134 ? 30.930 -10.352 -30.963 1.00 86.69 134 PHE A CA 1
ATOM 1056 C C . PHE A 1 134 ? 30.913 -10.339 -29.429 1.00 86.69 134 PHE A C 1
ATOM 1058 O O . PHE A 1 134 ? 30.219 -11.152 -28.820 1.00 86.69 134 PHE A O 1
ATOM 1065 N N . LYS A 1 135 ? 31.636 -9.407 -28.794 1.00 85.31 135 LYS A N 1
ATOM 1066 C CA . LYS A 1 135 ? 31.683 -9.301 -27.331 1.00 85.31 135 LYS A CA 1
ATOM 1067 C C . LYS A 1 135 ? 30.493 -8.544 -26.730 1.00 85.31 135 LYS A C 1
ATOM 1069 O O . LYS A 1 135 ? 30.066 -8.913 -25.643 1.00 85.31 135 LYS A O 1
ATOM 1074 N N . LYS A 1 136 ? 29.963 -7.500 -27.383 1.00 82.81 136 LYS A N 1
ATOM 1075 C CA . LYS A 1 136 ? 28.800 -6.744 -26.856 1.00 82.81 136 LYS A CA 1
ATOM 1076 C C . LYS A 1 136 ? 27.459 -7.085 -27.479 1.00 82.81 136 LYS A C 1
ATOM 1078 O O . LYS A 1 136 ? 26.446 -6.804 -26.858 1.00 82.81 136 LYS A O 1
ATOM 1083 N N . LYS A 1 137 ? 27.445 -7.619 -28.699 1.00 85.88 137 LYS A N 1
ATOM 1084 C CA . LYS A 1 137 ? 26.235 -7.866 -29.500 1.00 85.88 137 LYS A CA 1
ATOM 1085 C C . LYS A 1 137 ? 25.311 -6.639 -29.602 1.00 85.88 137 LYS A C 1
ATOM 1087 O O . LYS A 1 137 ? 24.101 -6.772 -29.719 1.00 85.88 137 LYS A O 1
ATOM 1092 N N . SER A 1 138 ? 25.899 -5.442 -29.566 1.00 87.94 138 SER A N 1
ATOM 1093 C CA . SER A 1 138 ? 25.180 -4.168 -29.645 1.00 87.94 138 SER A CA 1
ATOM 1094 C C . SER A 1 138 ? 24.812 -3.852 -31.103 1.00 87.94 138 SER A C 1
ATOM 1096 O O . SER A 1 138 ? 25.699 -3.909 -31.969 1.00 87.94 138 SER A O 1
ATOM 1098 N N . PRO A 1 139 ? 23.547 -3.488 -31.387 1.00 90.12 139 PRO A N 1
ATOM 1099 C CA . PRO A 1 139 ? 23.114 -3.047 -32.709 1.00 90.12 139 PRO A CA 1
ATOM 1100 C C . PRO A 1 139 ? 23.942 -1.877 -33.248 1.00 90.12 139 PRO A C 1
ATOM 1102 O O . PRO A 1 139 ? 24.379 -1.922 -34.396 1.00 90.12 139 PRO A O 1
ATOM 1105 N N . THR A 1 140 ? 24.258 -0.869 -32.429 1.00 91.75 140 THR A N 1
ATOM 1106 C CA . THR A 1 140 ? 25.062 0.288 -32.869 1.00 91.75 140 THR A CA 1
ATOM 1107 C C . THR A 1 140 ? 26.407 -0.144 -33.440 1.00 91.75 140 THR A C 1
ATOM 1109 O O . THR A 1 140 ? 26.850 0.353 -34.473 1.00 91.75 140 THR A O 1
ATOM 1112 N N . ARG A 1 141 ? 27.054 -1.119 -32.798 1.00 90.19 141 ARG A N 1
ATOM 1113 C CA . ARG A 1 141 ? 28.381 -1.605 -33.196 1.00 90.19 141 ARG A CA 1
ATOM 1114 C C . ARG A 1 141 ? 28.341 -2.466 -34.451 1.00 90.19 141 ARG A C 1
ATOM 1116 O O . ARG A 1 141 ? 29.291 -2.436 -35.227 1.00 90.19 141 ARG A O 1
ATOM 1123 N N . PHE A 1 142 ? 27.241 -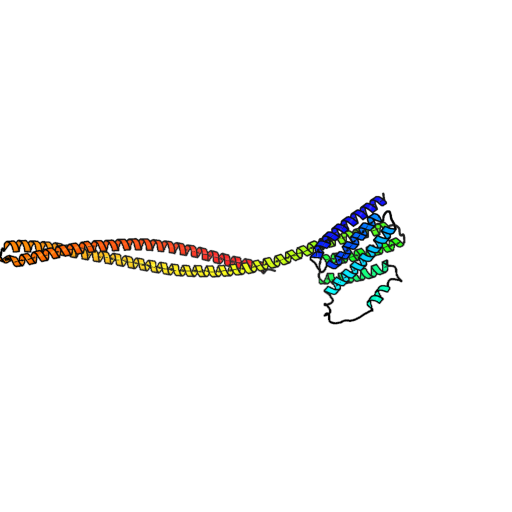3.184 -34.677 1.00 91.69 142 PHE A N 1
ATOM 1124 C CA . PHE A 1 142 ? 26.984 -3.856 -35.951 1.00 91.69 142 PHE A CA 1
ATOM 1125 C C . PHE A 1 142 ? 26.877 -2.847 -37.097 1.00 91.69 142 PHE A C 1
ATOM 1127 O O . PHE A 1 142 ? 27.532 -2.997 -38.125 1.00 91.69 142 PHE A O 1
ATOM 1134 N N . PHE A 1 143 ? 26.106 -1.777 -36.906 1.00 92.44 143 PHE A N 1
ATOM 1135 C CA . PHE A 1 143 ? 25.955 -0.751 -37.931 1.00 92.44 143 PHE A CA 1
ATOM 1136 C C . PHE A 1 143 ? 27.256 0.051 -38.153 1.00 92.44 143 PHE A C 1
ATOM 1138 O O . PHE A 1 143 ? 27.566 0.387 -39.293 1.00 92.44 143 PHE A O 1
ATOM 1145 N N . LEU A 1 144 ? 28.066 0.287 -37.110 1.00 89.69 144 LEU A N 1
ATOM 1146 C CA . LEU A 1 144 ? 29.412 0.869 -37.252 1.00 89.69 144 LEU A CA 1
ATOM 1147 C C . LEU A 1 144 ? 30.369 -0.053 -38.024 1.00 89.69 144 LEU A C 1
ATOM 1149 O O . LEU A 1 144 ? 31.167 0.415 -38.831 1.00 89.69 144 LEU A O 1
ATOM 1153 N N . LEU A 1 145 ? 30.288 -1.370 -37.813 1.00 91.62 145 LEU A N 1
ATOM 1154 C CA . LEU A 1 145 ? 31.047 -2.341 -38.602 1.00 91.62 145 LEU A CA 1
ATOM 1155 C C . LEU A 1 145 ? 30.647 -2.269 -40.081 1.00 91.62 145 LEU A C 1
ATOM 1157 O O . LEU A 1 145 ? 31.511 -2.168 -40.951 1.00 91.62 145 LEU A O 1
ATOM 1161 N N . MET A 1 146 ? 29.343 -2.266 -40.360 1.00 91.31 146 MET A N 1
ATOM 1162 C CA . MET A 1 146 ? 28.830 -2.142 -41.722 1.00 91.31 146 MET A CA 1
ATOM 1163 C C . MET A 1 146 ? 29.239 -0.807 -42.363 1.00 91.31 146 MET A C 1
ATOM 1165 O O . MET A 1 146 ? 29.523 -0.780 -43.559 1.00 91.31 146 MET A O 1
ATOM 1169 N N . SER A 1 147 ? 29.325 0.290 -41.596 1.00 90.00 147 SER A N 1
ATOM 1170 C CA . SER A 1 147 ? 29.717 1.597 -42.137 1.00 90.00 147 SER A CA 1
ATOM 1171 C C . SER A 1 147 ? 31.197 1.637 -42.479 1.00 90.00 147 SER A C 1
ATOM 1173 O O . SER A 1 147 ? 31.559 2.157 -43.530 1.00 90.00 147 SER A O 1
ATOM 1175 N N . VAL A 1 148 ? 32.053 0.994 -41.683 1.00 89.12 148 VAL A N 1
ATOM 1176 C CA . VAL A 1 148 ? 33.466 0.800 -42.034 1.00 89.12 148 VAL A CA 1
ATOM 1177 C C . VAL A 1 148 ? 33.615 -0.059 -43.293 1.00 89.12 148 VAL A C 1
ATOM 1179 O O . VAL A 1 148 ? 34.420 0.282 -44.154 1.00 89.12 148 VAL A O 1
ATOM 1182 N N . ILE A 1 149 ? 32.818 -1.121 -43.458 1.00 90.38 149 ILE A N 1
ATOM 1183 C CA . ILE A 1 149 ? 32.822 -1.933 -44.690 1.00 90.38 149 ILE A CA 1
ATOM 1184 C C . ILE A 1 149 ? 32.387 -1.093 -45.896 1.00 90.38 149 ILE A C 1
ATOM 1186 O O . ILE A 1 149 ? 33.064 -1.097 -46.922 1.00 90.38 149 ILE A O 1
ATOM 1190 N N . ALA A 1 150 ? 31.302 -0.327 -45.770 1.00 89.25 150 ALA A N 1
ATOM 1191 C CA . ALA A 1 150 ? 30.846 0.569 -46.826 1.00 89.25 150 ALA A CA 1
ATOM 1192 C C . ALA A 1 150 ? 31.899 1.645 -47.160 1.00 89.25 150 ALA A C 1
ATOM 1194 O O . ALA A 1 150 ? 32.124 1.917 -48.334 1.00 89.25 150 ALA A O 1
ATOM 1195 N N . ALA A 1 151 ? 32.625 2.173 -46.167 1.00 86.44 151 ALA A N 1
ATOM 1196 C CA . ALA A 1 151 ? 33.739 3.096 -46.392 1.00 86.44 151 ALA A CA 1
ATOM 1197 C C . ALA A 1 151 ? 34.883 2.453 -47.197 1.00 86.44 151 ALA A C 1
ATOM 1199 O O . ALA A 1 151 ? 35.421 3.096 -48.095 1.00 86.44 151 ALA A O 1
ATOM 1200 N N . ILE A 1 152 ? 35.230 1.184 -46.928 1.00 87.00 152 ILE A N 1
ATOM 1201 C CA . ILE A 1 152 ? 36.237 0.443 -47.714 1.00 87.00 152 ILE A CA 1
ATOM 1202 C C . ILE A 1 152 ? 35.809 0.372 -49.180 1.00 87.00 152 ILE A C 1
ATOM 1204 O O . ILE A 1 152 ? 36.601 0.679 -50.069 1.00 87.00 152 ILE A O 1
ATOM 1208 N N . ILE A 1 153 ? 34.554 -0.009 -49.429 1.00 87.00 153 ILE A N 1
ATOM 1209 C CA . ILE A 1 153 ? 34.020 -0.164 -50.786 1.00 87.00 153 ILE A CA 1
ATOM 1210 C C . ILE A 1 153 ? 33.997 1.193 -51.512 1.00 87.00 153 ILE A C 1
ATOM 1212 O O . ILE A 1 153 ? 34.391 1.263 -52.676 1.00 87.00 153 ILE A O 1
ATOM 1216 N N . SER A 1 154 ? 33.629 2.280 -50.826 1.00 82.69 154 SER A N 1
ATOM 1217 C CA . SER A 1 154 ? 33.655 3.636 -51.392 1.00 82.69 154 SER A CA 1
ATOM 1218 C C . SER A 1 154 ? 35.071 4.113 -51.745 1.00 82.69 154 SER A C 1
ATOM 1220 O O . SER A 1 154 ? 35.259 4.707 -52.804 1.00 82.69 154 SER A O 1
ATOM 1222 N N . VAL A 1 155 ? 36.085 3.818 -50.919 1.00 81.56 155 VAL A N 1
ATOM 1223 C CA . VAL A 1 155 ? 37.494 4.148 -51.232 1.00 81.56 155 VAL A CA 1
ATOM 1224 C C . VAL A 1 155 ? 38.004 3.334 -52.427 1.00 81.56 155 VAL A C 1
ATOM 1226 O O . VAL A 1 155 ? 38.702 3.874 -53.281 1.00 81.56 155 VAL A O 1
ATOM 1229 N N . ILE A 1 156 ? 37.620 2.057 -52.538 1.00 81.88 156 ILE A N 1
ATOM 1230 C CA . ILE A 1 156 ? 37.951 1.223 -53.707 1.00 81.88 156 ILE A CA 1
ATOM 1231 C C . ILE A 1 156 ? 37.298 1.782 -54.980 1.00 81.88 156 ILE A C 1
ATOM 1233 O O . ILE A 1 156 ? 37.934 1.806 -56.032 1.00 81.88 156 ILE A O 1
ATOM 1237 N N . ALA A 1 157 ? 36.053 2.257 -54.903 1.00 78.50 157 ALA A N 1
ATOM 1238 C CA . ALA A 1 157 ? 35.377 2.867 -56.046 1.00 78.50 157 ALA A CA 1
ATOM 1239 C C . ALA A 1 157 ? 36.066 4.162 -56.513 1.00 78.50 157 ALA A C 1
ATOM 1241 O O . ALA A 1 157 ? 36.211 4.360 -57.719 1.00 78.50 157 ALA A O 1
ATOM 1242 N N . LEU A 1 158 ? 36.552 4.992 -55.579 1.00 73.88 158 LEU A N 1
ATOM 1243 C CA . LEU A 1 158 ? 37.346 6.188 -55.892 1.00 73.88 158 LEU A CA 1
ATOM 1244 C C . LEU A 1 158 ? 38.668 5.820 -56.590 1.00 73.88 158 LEU A C 1
ATOM 1246 O O . LEU A 1 158 ? 38.993 6.385 -57.634 1.00 73.88 158 LEU A O 1
ATOM 1250 N N . TYR A 1 159 ? 39.362 4.792 -56.089 1.00 76.44 159 TYR A N 1
ATOM 1251 C CA . TYR A 1 159 ? 40.582 4.267 -56.710 1.00 76.44 159 TYR A CA 1
ATOM 1252 C C . TYR A 1 159 ? 40.330 3.797 -58.150 1.00 76.44 159 TYR A C 1
ATOM 1254 O O . TYR A 1 159 ? 41.093 4.121 -59.058 1.00 76.44 159 TYR A O 1
ATOM 1262 N N . LEU A 1 160 ? 39.230 3.078 -58.400 1.00 73.69 160 LEU A N 1
ATOM 1263 C CA . LEU A 1 160 ? 38.863 2.613 -59.745 1.00 73.69 160 LEU A CA 1
ATOM 1264 C C . LEU A 1 160 ? 38.497 3.758 -60.699 1.00 73.69 160 LEU A C 1
ATOM 1266 O O . LEU A 1 160 ? 38.755 3.655 -61.899 1.00 73.69 160 LEU A O 1
ATOM 1270 N N . GLN A 1 161 ? 37.943 4.858 -60.184 1.00 68.50 161 GLN A N 1
ATOM 1271 C CA . GLN A 1 161 ? 37.639 6.048 -60.978 1.00 68.50 161 GLN A CA 1
ATOM 1272 C C . GLN A 1 161 ? 38.908 6.697 -61.559 1.00 68.50 161 GLN A C 1
ATOM 1274 O O . GLN A 1 161 ? 38.863 7.231 -62.668 1.00 68.50 161 GLN A O 1
ATOM 1279 N N . SER A 1 162 ? 40.054 6.592 -60.873 1.00 68.81 162 SER A N 1
ATOM 1280 C CA . SER A 1 162 ? 41.340 7.116 -61.366 1.00 68.81 162 SER A CA 1
ATOM 1281 C C . SER A 1 162 ? 41.815 6.468 -62.680 1.00 68.81 162 SER A C 1
ATOM 1283 O O . SER A 1 162 ? 42.601 7.065 -63.412 1.00 68.81 162 SER A O 1
ATOM 1285 N N . TYR A 1 163 ? 41.286 5.287 -63.022 1.00 75.12 163 TYR A N 1
ATOM 1286 C CA . TYR A 1 163 ? 41.588 4.558 -64.258 1.00 75.12 163 TYR A CA 1
ATOM 1287 C C . TYR A 1 163 ? 40.617 4.861 -65.410 1.00 75.12 163 TYR A C 1
ATOM 1289 O O . TYR A 1 163 ? 40.700 4.225 -66.462 1.00 75.12 163 TYR A O 1
ATOM 1297 N N . SER A 1 164 ? 39.711 5.837 -65.252 1.00 66.69 164 SER A N 1
ATOM 1298 C CA . SER A 1 164 ? 38.795 6.318 -66.305 1.00 66.69 164 SER A CA 1
ATOM 1299 C C . SER A 1 164 ? 37.922 5.231 -66.959 1.00 66.69 164 SER A C 1
ATOM 1301 O O . SER A 1 164 ? 37.579 5.320 -68.133 1.00 66.69 164 SER A O 1
ATOM 1303 N N . LEU A 1 165 ? 37.550 4.194 -66.202 1.00 70.88 165 LEU A N 1
ATOM 1304 C CA . LEU A 1 165 ? 36.616 3.154 -66.649 1.00 70.88 165 LEU A CA 1
ATOM 1305 C C . LEU A 1 165 ? 35.184 3.712 -66.732 1.00 70.88 165 LEU A C 1
ATOM 1307 O O . LEU A 1 165 ? 34.705 4.345 -65.782 1.00 70.88 165 LEU A O 1
ATOM 1311 N N . ASP A 1 166 ? 34.483 3.434 -67.833 1.00 68.88 166 ASP A N 1
ATOM 1312 C CA . ASP A 1 166 ? 33.099 3.871 -68.043 1.00 68.88 166 ASP A CA 1
ATOM 1313 C C . ASP A 1 166 ? 32.173 3.375 -66.915 1.00 68.88 166 ASP A C 1
ATOM 1315 O O . ASP A 1 166 ? 32.173 2.201 -66.545 1.00 68.88 166 ASP A O 1
ATOM 1319 N N . GLY A 1 167 ? 31.378 4.284 -66.338 1.00 70.62 167 GLY A N 1
ATOM 1320 C CA . GLY A 1 167 ? 30.409 3.979 -65.272 1.00 70.62 167 GLY A CA 1
ATOM 1321 C C . GLY A 1 167 ? 30.938 4.036 -63.827 1.00 70.62 167 GLY A C 1
ATOM 1322 O O . GLY A 1 167 ? 30.133 4.010 -62.892 1.00 70.62 167 GLY A O 1
ATOM 1323 N N . THR A 1 168 ? 32.251 4.193 -63.612 1.00 73.69 168 THR A N 1
ATOM 1324 C CA . THR A 1 168 ? 32.861 4.263 -62.260 1.00 73.69 168 THR A CA 1
ATOM 1325 C C . THR A 1 168 ? 32.382 5.452 -61.425 1.00 73.69 168 THR A C 1
ATOM 1327 O O . THR A 1 168 ? 32.160 5.303 -60.225 1.00 73.69 168 THR A O 1
ATOM 1330 N N . LEU A 1 169 ? 32.133 6.605 -62.055 1.00 70.44 169 LEU A N 1
ATOM 1331 C CA . LEU A 1 169 ? 31.607 7.806 -61.393 1.00 70.44 169 LEU A CA 1
ATOM 1332 C C . LEU A 1 169 ? 30.212 7.570 -60.782 1.00 70.44 169 LEU A C 1
ATOM 1334 O O . LEU A 1 169 ? 29.958 7.930 -59.634 1.00 70.44 169 LEU A O 1
ATOM 1338 N N . ILE A 1 170 ? 29.300 6.948 -61.540 1.00 78.75 170 ILE A N 1
ATOM 1339 C CA . ILE A 1 170 ? 27.935 6.650 -61.072 1.00 78.75 170 ILE A CA 1
ATOM 1340 C C . ILE A 1 170 ? 28.000 5.619 -59.942 1.00 78.75 170 ILE A C 1
ATOM 1342 O O . ILE A 1 170 ? 27.361 5.796 -58.906 1.00 78.75 170 ILE A O 1
ATOM 1346 N N . PHE A 1 171 ? 28.814 4.577 -60.116 1.00 79.38 171 PHE A N 1
ATOM 1347 C CA . PHE A 1 171 ? 29.009 3.535 -59.113 1.00 79.38 171 PHE A CA 1
ATOM 1348 C C . PHE A 1 171 ? 29.562 4.088 -57.787 1.00 79.38 171 PHE A C 1
ATOM 1350 O O . PHE A 1 171 ? 29.030 3.772 -56.722 1.00 79.38 171 PHE A O 1
ATOM 1357 N N . GLY A 1 172 ? 30.567 4.971 -57.842 1.00 78.12 172 GLY A N 1
ATOM 1358 C CA . GLY A 1 172 ? 31.131 5.635 -56.664 1.00 78.12 172 GLY A CA 1
ATOM 1359 C C . GLY A 1 172 ? 30.114 6.504 -55.920 1.00 78.12 172 GLY A C 1
ATOM 1360 O O . GLY A 1 172 ? 30.005 6.415 -54.697 1.00 78.12 172 GLY A O 1
ATOM 1361 N N . ASN A 1 173 ? 29.296 7.273 -56.647 1.00 79.50 173 ASN A N 1
ATOM 1362 C CA . ASN A 1 173 ? 28.241 8.093 -56.045 1.00 79.50 173 ASN A CA 1
ATOM 1363 C C . ASN A 1 173 ? 27.163 7.246 -55.351 1.00 79.50 173 ASN A C 1
ATOM 1365 O O . ASN A 1 173 ? 26.752 7.574 -54.238 1.00 79.50 173 ASN A O 1
ATOM 1369 N N . VAL A 1 174 ? 26.743 6.131 -55.961 1.00 84.75 174 VAL A N 1
ATOM 1370 C CA . VAL A 1 174 ? 25.773 5.199 -55.357 1.00 84.75 174 VAL A CA 1
ATOM 1371 C C . VAL A 1 174 ? 26.323 4.595 -54.063 1.00 84.75 174 VAL A C 1
ATOM 1373 O O . VAL A 1 174 ? 25.613 4.546 -53.057 1.00 84.75 174 VAL A O 1
ATOM 1376 N N . LEU A 1 175 ? 27.592 4.182 -54.052 1.00 85.69 175 LEU A N 1
ATOM 1377 C CA . LEU A 1 175 ? 28.249 3.648 -52.856 1.00 85.69 175 LEU A CA 1
ATOM 1378 C C . LEU A 1 175 ? 28.417 4.695 -51.754 1.00 85.69 175 LEU A C 1
ATOM 1380 O O . LEU A 1 175 ? 28.210 4.384 -50.581 1.00 85.69 175 LEU A O 1
ATOM 1384 N N . MET A 1 176 ? 28.731 5.940 -52.113 1.00 82.12 176 MET A N 1
ATOM 1385 C CA . MET A 1 176 ? 28.819 7.034 -51.149 1.00 82.12 176 MET A CA 1
ATOM 1386 C C . MET A 1 176 ? 27.453 7.344 -50.525 1.00 82.12 176 MET A C 1
ATOM 1388 O O . MET A 1 176 ? 27.348 7.467 -49.304 1.00 82.12 176 MET A O 1
ATOM 1392 N N . THR A 1 177 ? 26.384 7.384 -51.326 1.00 85.75 177 THR A N 1
ATOM 1393 C CA . THR A 1 177 ? 25.015 7.517 -50.807 1.00 85.75 177 THR A CA 1
ATOM 1394 C C . THR A 1 177 ? 24.638 6.330 -49.916 1.00 85.75 177 THR A C 1
ATOM 1396 O O . THR A 1 177 ? 24.096 6.532 -48.828 1.00 85.75 177 THR A O 1
ATOM 1399 N N . PHE A 1 178 ? 24.991 5.097 -50.292 1.00 88.88 178 PHE A N 1
ATOM 1400 C CA . PHE A 1 178 ? 24.795 3.924 -49.434 1.00 88.88 178 PHE A CA 1
ATOM 1401 C C . PHE A 1 178 ? 25.542 4.060 -48.097 1.00 88.88 178 PHE A C 1
ATOM 1403 O O . PHE A 1 178 ? 24.957 3.868 -47.034 1.00 88.88 178 PHE A O 1
ATOM 1410 N N . TYR A 1 179 ? 26.804 4.485 -48.116 1.00 88.62 179 TYR A N 1
ATOM 1411 C CA . TYR A 1 179 ? 27.585 4.719 -46.905 1.00 88.62 179 TYR A CA 1
ATOM 1412 C C . TYR A 1 179 ? 26.956 5.787 -45.989 1.00 88.62 179 TYR A C 1
ATOM 1414 O O . TYR A 1 179 ? 26.839 5.574 -44.780 1.00 88.62 179 TYR A O 1
ATOM 1422 N N . ILE A 1 180 ? 26.490 6.907 -46.549 1.00 86.06 180 ILE A N 1
ATOM 1423 C CA . ILE A 1 180 ? 25.853 7.987 -45.780 1.00 86.06 180 ILE A CA 1
ATOM 1424 C C . ILE A 1 180 ? 24.510 7.538 -45.196 1.00 86.06 180 ILE A C 1
ATOM 1426 O O . ILE A 1 180 ? 24.227 7.828 -44.034 1.00 86.06 180 ILE A O 1
ATOM 1430 N N . THR A 1 181 ? 23.694 6.799 -45.952 1.00 89.31 181 THR A N 1
ATOM 1431 C CA . THR A 1 181 ? 22.439 6.233 -45.418 1.00 89.31 181 THR A CA 1
ATOM 1432 C C . THR A 1 181 ? 22.701 5.253 -44.275 1.00 89.31 181 THR A C 1
ATOM 1434 O O . THR A 1 181 ? 21.953 5.230 -43.297 1.00 89.31 181 THR A O 1
ATOM 1437 N N . LEU A 1 182 ? 23.809 4.512 -44.329 1.00 91.75 182 LEU A N 1
ATOM 1438 C CA . LEU A 1 182 ? 24.228 3.638 -43.242 1.00 91.75 182 LEU A CA 1
ATOM 1439 C C . LEU A 1 182 ? 24.692 4.422 -42.005 1.00 91.75 182 LEU A C 1
ATOM 1441 O O . LEU A 1 182 ? 24.336 4.048 -40.890 1.00 91.75 182 LEU A O 1
ATOM 1445 N N . MET A 1 183 ? 25.421 5.529 -42.200 1.00 86.81 183 MET A N 1
ATOM 1446 C CA . MET A 1 183 ? 25.805 6.467 -41.133 1.00 86.81 183 MET A CA 1
ATOM 1447 C C . MET A 1 183 ? 24.594 7.185 -40.509 1.00 86.81 183 MET A C 1
ATOM 1449 O O . MET A 1 183 ? 24.565 7.514 -39.324 1.00 86.81 183 MET A O 1
ATOM 1453 N N . PHE A 1 184 ? 23.553 7.432 -41.295 1.00 89.94 184 PHE A N 1
ATOM 1454 C CA . PHE A 1 184 ? 22.281 7.913 -40.775 1.00 89.94 184 PHE A CA 1
ATOM 1455 C C . PHE A 1 184 ? 21.595 6.843 -39.914 1.00 89.94 184 PHE A C 1
ATOM 1457 O O . PHE A 1 184 ? 21.178 7.125 -38.787 1.00 89.94 184 PHE A O 1
ATOM 1464 N N . ALA A 1 185 ? 21.539 5.600 -40.402 1.00 92.12 185 ALA A N 1
ATOM 1465 C CA . ALA A 1 185 ? 20.946 4.483 -39.673 1.00 92.12 185 ALA A CA 1
ATOM 1466 C C . ALA A 1 185 ? 21.670 4.201 -38.343 1.00 92.12 185 ALA A C 1
ATOM 1468 O O . ALA A 1 185 ? 21.007 4.051 -37.318 1.00 92.12 185 ALA A O 1
ATOM 1469 N N . THR A 1 186 ? 23.008 4.207 -38.312 1.00 91.44 186 THR A N 1
ATOM 1470 C CA . THR A 1 186 ? 23.808 4.105 -37.071 1.00 91.44 186 THR A CA 1
ATOM 1471 C C . THR A 1 186 ? 23.442 5.190 -36.056 1.00 91.44 186 THR A C 1
ATOM 1473 O O . THR A 1 186 ? 23.330 4.884 -34.871 1.00 91.44 186 THR A O 1
ATOM 1476 N N . GLY A 1 187 ? 23.250 6.443 -36.491 1.00 88.12 187 GLY A N 1
ATOM 1477 C CA . GLY A 1 187 ? 22.846 7.556 -35.623 1.00 88.12 187 GLY A CA 1
ATOM 1478 C C . GLY A 1 187 ? 21.512 7.302 -34.923 1.00 88.12 187 GLY A C 1
ATOM 1479 O O . GLY A 1 187 ? 21.401 7.450 -33.704 1.00 88.12 187 GLY A O 1
ATOM 1480 N N . PHE A 1 188 ? 20.517 6.832 -35.677 1.00 90.06 188 PHE A N 1
ATOM 1481 C CA . PHE A 1 188 ? 19.209 6.459 -35.136 1.00 90.06 188 PHE A CA 1
ATOM 1482 C C . PHE A 1 188 ? 19.261 5.221 -34.238 1.00 90.06 188 PHE A C 1
ATOM 1484 O O . PHE A 1 188 ? 18.680 5.230 -33.152 1.00 90.06 188 PHE A O 1
ATOM 1491 N N . VAL A 1 189 ? 19.975 4.172 -34.648 1.00 93.19 189 VAL A N 1
ATOM 1492 C CA . VAL A 1 189 ? 20.133 2.943 -33.856 1.00 93.19 189 VAL A CA 1
ATOM 1493 C C . VAL A 1 189 ? 20.810 3.245 -32.518 1.00 93.19 189 VAL A C 1
ATOM 1495 O O . VAL A 1 189 ? 20.335 2.775 -31.487 1.00 93.19 189 VAL A O 1
ATOM 1498 N N . ALA A 1 190 ? 21.836 4.102 -32.506 1.00 89.50 190 ALA A N 1
ATOM 1499 C CA . ALA A 1 190 ? 22.506 4.533 -31.280 1.00 89.50 190 ALA A CA 1
ATOM 1500 C C . ALA A 1 190 ? 21.568 5.264 -30.310 1.00 89.50 190 ALA A C 1
ATOM 1502 O O . ALA A 1 190 ? 21.641 5.045 -29.099 1.00 89.50 190 ALA A O 1
ATOM 1503 N N . LEU A 1 191 ? 20.658 6.101 -30.821 1.00 89.50 191 LEU A N 1
ATOM 1504 C CA . LEU A 1 191 ? 19.639 6.762 -30.001 1.00 89.50 191 LEU A CA 1
ATOM 1505 C C . LEU A 1 191 ? 18.626 5.779 -29.415 1.00 89.50 191 LEU A C 1
ATOM 1507 O O . LEU A 1 191 ? 18.245 5.911 -28.250 1.00 89.50 191 LEU A O 1
ATOM 1511 N N . ILE A 1 192 ? 18.162 4.822 -30.221 1.00 91.25 192 ILE A N 1
ATOM 1512 C CA . ILE A 1 192 ? 17.202 3.806 -29.776 1.00 91.25 192 ILE A CA 1
ATOM 1513 C C . ILE A 1 192 ? 17.842 2.937 -28.699 1.00 91.25 192 ILE A C 1
ATOM 1515 O O . ILE A 1 192 ? 17.253 2.774 -27.635 1.00 91.25 192 ILE A O 1
ATOM 1519 N N . GLU A 1 193 ? 19.057 2.445 -28.935 1.00 89.56 193 GLU A N 1
ATOM 1520 C CA . GLU A 1 193 ? 19.794 1.610 -27.985 1.00 89.56 193 GLU A CA 1
ATOM 1521 C C . GLU A 1 193 ? 20.010 2.336 -26.649 1.00 89.56 193 GLU A C 1
ATOM 1523 O O . GLU A 1 193 ? 19.705 1.793 -25.590 1.00 89.56 193 GLU A O 1
ATOM 1528 N N . GLN A 1 194 ? 20.418 3.607 -26.694 1.00 88.25 194 GLN A N 1
ATOM 1529 C CA . GLN A 1 194 ? 20.562 4.452 -25.507 1.00 88.25 194 GLN A CA 1
ATOM 1530 C C . GLN A 1 194 ? 19.241 4.618 -24.734 1.00 88.25 194 GLN A C 1
ATOM 1532 O O . GLN A 1 194 ? 19.223 4.566 -23.500 1.00 88.25 194 GLN A O 1
ATOM 1537 N N . LYS A 1 195 ? 18.128 4.880 -25.433 1.00 89.25 195 LYS A N 1
ATOM 1538 C CA . LYS A 1 195 ? 16.812 5.009 -24.790 1.00 89.25 195 LYS A CA 1
ATOM 1539 C C . LYS A 1 195 ? 16.367 3.685 -24.176 1.00 89.25 195 LYS A C 1
ATOM 1541 O O . LYS A 1 195 ? 15.839 3.701 -23.068 1.00 89.25 195 LYS A O 1
ATOM 1546 N N . LEU A 1 196 ? 16.606 2.572 -24.865 1.00 90.50 196 LEU A N 1
ATOM 1547 C CA . LEU A 1 196 ? 16.252 1.234 -24.406 1.00 90.50 196 LEU A CA 1
ATOM 1548 C C . LEU A 1 196 ? 17.009 0.871 -23.121 1.00 90.50 196 LEU A C 1
ATOM 1550 O O . LEU A 1 196 ? 16.391 0.420 -22.164 1.00 90.50 196 LEU A O 1
ATOM 1554 N N . GLU A 1 197 ? 18.311 1.158 -23.055 1.00 87.50 197 GLU A N 1
ATOM 1555 C CA . GLU A 1 197 ? 19.130 0.933 -21.855 1.00 87.50 197 GLU A CA 1
ATOM 1556 C C . GLU A 1 197 ? 18.627 1.756 -20.657 1.00 87.50 197 GLU A C 1
ATOM 1558 O O . GLU A 1 197 ? 18.502 1.248 -19.543 1.00 87.50 197 GLU A O 1
ATOM 1563 N N . MET A 1 198 ? 18.260 3.023 -20.883 1.00 88.25 198 MET A N 1
ATOM 1564 C CA . MET A 1 198 ? 17.684 3.869 -19.835 1.00 88.25 198 MET A CA 1
ATOM 1565 C C . MET A 1 198 ? 16.334 3.344 -19.340 1.00 88.25 198 MET A C 1
ATOM 1567 O O . MET A 1 198 ? 16.078 3.374 -18.137 1.00 88.25 198 MET A O 1
ATOM 1571 N N . VAL A 1 199 ? 15.466 2.904 -20.254 1.00 91.75 199 VAL A N 1
ATOM 1572 C CA . VAL A 1 199 ? 14.165 2.319 -19.906 1.00 91.75 199 VAL A CA 1
ATOM 1573 C C . VAL A 1 199 ? 14.361 1.028 -19.119 1.00 91.75 199 VAL A C 1
ATOM 1575 O O . VAL A 1 199 ? 13.715 0.867 -18.091 1.00 91.75 199 VAL A O 1
ATOM 1578 N N . ASN A 1 200 ? 15.297 0.170 -19.528 1.00 90.38 200 ASN A N 1
ATOM 1579 C CA . ASN A 1 200 ? 15.578 -1.086 -18.840 1.00 90.38 200 ASN A CA 1
ATOM 1580 C C . ASN A 1 200 ? 16.066 -0.855 -17.401 1.00 90.38 200 ASN A C 1
ATOM 1582 O O . ASN A 1 200 ? 15.535 -1.435 -16.463 1.00 90.38 200 ASN A O 1
ATOM 1586 N N . ASN A 1 201 ? 17.002 0.078 -17.200 1.00 90.06 201 ASN A N 1
ATOM 1587 C CA . ASN A 1 201 ? 17.481 0.421 -15.856 1.00 90.06 201 ASN A CA 1
ATOM 1588 C C . ASN A 1 201 ? 16.372 1.011 -14.972 1.00 90.06 201 ASN A C 1
ATOM 1590 O O . ASN A 1 201 ? 16.296 0.710 -13.784 1.00 90.06 201 ASN A O 1
ATOM 1594 N N . LYS A 1 202 ? 15.492 1.845 -15.543 1.00 94.06 202 LYS A N 1
ATOM 1595 C CA . LYS A 1 202 ? 14.321 2.354 -14.815 1.00 94.06 202 LYS A CA 1
ATOM 1596 C C . LYS A 1 202 ? 13.346 1.236 -14.456 1.00 94.06 202 LYS A C 1
ATOM 1598 O O . LYS A 1 202 ? 12.796 1.269 -13.364 1.00 94.06 202 LYS A O 1
ATOM 1603 N N . LEU A 1 203 ? 13.141 0.272 -15.351 1.00 91.75 203 LEU A N 1
ATOM 1604 C CA . LEU A 1 203 ? 12.264 -0.870 -15.115 1.00 91.75 203 LEU A CA 1
ATOM 1605 C C . LEU A 1 203 ? 12.796 -1.750 -13.977 1.00 91.75 203 LEU A C 1
ATOM 1607 O O . LEU A 1 203 ? 12.025 -2.092 -13.091 1.00 91.75 203 LEU A O 1
ATOM 1611 N N . ILE A 1 204 ? 14.105 -2.022 -13.945 1.00 91.19 204 ILE A N 1
ATOM 1612 C CA . ILE A 1 204 ? 14.753 -2.763 -12.849 1.00 91.19 204 ILE A CA 1
ATOM 1613 C C . ILE A 1 204 ? 14.496 -2.081 -11.499 1.00 91.19 204 ILE A C 1
ATOM 1615 O O . ILE A 1 204 ? 14.099 -2.743 -10.544 1.00 91.19 204 ILE A O 1
ATOM 1619 N N . ASN A 1 205 ? 14.662 -0.756 -11.421 1.00 93.19 205 ASN A N 1
ATOM 1620 C CA . ASN A 1 205 ? 14.389 -0.024 -10.182 1.00 93.19 205 ASN A CA 1
ATOM 1621 C C . ASN A 1 205 ? 12.906 -0.101 -9.786 1.00 93.19 205 ASN A C 1
ATOM 1623 O O . ASN A 1 205 ? 12.609 -0.348 -8.627 1.00 93.19 205 ASN A O 1
ATOM 1627 N N . ILE A 1 206 ? 11.980 0.041 -10.743 1.00 93.06 206 ILE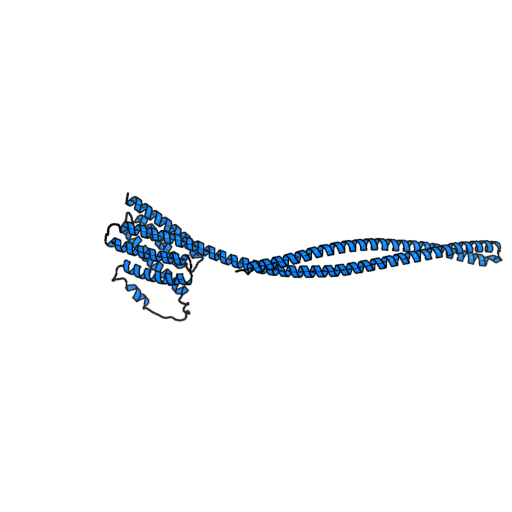 A N 1
ATOM 1628 C CA . ILE A 1 206 ? 10.536 -0.081 -10.482 1.00 93.06 206 ILE A CA 1
ATOM 1629 C C . ILE A 1 206 ? 10.182 -1.480 -9.962 1.00 93.06 206 ILE A C 1
ATOM 1631 O O . ILE A 1 206 ? 9.368 -1.594 -9.052 1.00 93.06 206 ILE A O 1
ATOM 1635 N N . ILE A 1 207 ? 10.780 -2.537 -10.521 1.00 92.50 207 ILE A N 1
ATOM 1636 C CA . ILE A 1 207 ? 10.572 -3.920 -10.065 1.00 92.50 207 ILE A CA 1
ATOM 1637 C C . ILE A 1 207 ? 11.085 -4.091 -8.632 1.00 92.50 207 ILE A C 1
ATOM 1639 O O . ILE A 1 207 ? 10.384 -4.672 -7.806 1.00 92.50 207 ILE A O 1
ATOM 1643 N N . SER A 1 208 ? 12.264 -3.543 -8.318 1.00 91.38 208 SER A N 1
ATOM 1644 C CA . SER A 1 208 ? 12.818 -3.555 -6.959 1.00 91.38 208 SER A CA 1
ATOM 1645 C C . SER A 1 208 ? 11.907 -2.821 -5.972 1.00 91.38 208 SER A C 1
ATOM 1647 O O . SER A 1 208 ? 11.523 -3.395 -4.957 1.00 91.38 208 SER A O 1
ATOM 1649 N N . ASP A 1 209 ? 11.500 -1.591 -6.299 1.00 93.94 209 ASP A N 1
ATOM 1650 C CA . ASP A 1 209 ? 10.617 -0.778 -5.457 1.00 93.94 209 ASP A CA 1
ATOM 1651 C C . ASP A 1 209 ? 9.256 -1.469 -5.248 1.00 93.94 209 ASP A C 1
ATOM 1653 O O . ASP A 1 209 ? 8.709 -1.471 -4.144 1.00 93.94 209 ASP A O 1
ATOM 1657 N N . ALA A 1 210 ? 8.709 -2.096 -6.297 1.00 92.75 210 ALA A N 1
ATOM 1658 C CA . ALA A 1 210 ? 7.466 -2.858 -6.219 1.00 92.75 210 ALA A CA 1
ATOM 1659 C C . ALA A 1 210 ? 7.612 -4.121 -5.356 1.00 92.75 210 ALA A C 1
ATOM 1661 O O . ALA A 1 210 ? 6.688 -4.457 -4.616 1.00 92.75 210 ALA A O 1
ATOM 1662 N N . SER A 1 211 ? 8.762 -4.799 -5.415 1.00 91.38 211 SER A N 1
ATOM 1663 C CA . SER A 1 211 ? 9.059 -5.970 -4.583 1.00 91.38 211 SER A CA 1
ATOM 1664 C C . SER A 1 211 ? 9.137 -5.585 -3.106 1.00 91.38 211 SER A C 1
ATOM 1666 O O . SER A 1 211 ? 8.488 -6.218 -2.271 1.00 91.38 211 SER A O 1
ATOM 1668 N N . ASP A 1 212 ? 9.857 -4.509 -2.784 1.00 92.88 212 ASP A N 1
ATOM 1669 C CA . ASP A 1 212 ? 9.969 -3.997 -1.415 1.00 92.88 212 ASP A CA 1
ATOM 1670 C C . ASP A 1 212 ? 8.607 -3.541 -0.875 1.00 92.88 212 ASP A C 1
ATOM 1672 O O . ASP A 1 212 ? 8.227 -3.879 0.250 1.00 92.88 212 ASP A O 1
ATOM 1676 N N . ALA A 1 213 ? 7.820 -2.835 -1.694 1.00 94.06 213 ALA A N 1
ATOM 1677 C CA . ALA A 1 213 ? 6.449 -2.469 -1.351 1.00 94.06 213 ALA A CA 1
ATOM 1678 C C . ALA A 1 213 ? 5.582 -3.708 -1.075 1.00 94.06 213 ALA A C 1
ATOM 1680 O O . ALA A 1 213 ? 4.828 -3.720 -0.102 1.00 94.06 213 ALA A O 1
ATOM 1681 N N . SER A 1 214 ? 5.725 -4.765 -1.879 1.00 94.50 214 SER A N 1
ATOM 1682 C CA . SER A 1 214 ? 5.003 -6.025 -1.691 1.00 94.50 214 SER A CA 1
ATOM 1683 C C . SER A 1 214 ? 5.326 -6.679 -0.348 1.00 94.50 214 SER A C 1
ATOM 1685 O O . SER A 1 214 ? 4.424 -7.054 0.397 1.00 94.50 214 SER A O 1
ATOM 1687 N N . VAL A 1 215 ? 6.611 -6.762 0.009 1.00 92.81 215 VAL A N 1
ATOM 1688 C CA . VAL A 1 215 ? 7.047 -7.313 1.302 1.00 92.81 215 VAL A CA 1
ATOM 1689 C C . VAL A 1 215 ? 6.486 -6.495 2.467 1.00 92.81 215 VAL A C 1
ATOM 1691 O O . VAL A 1 215 ? 5.988 -7.066 3.436 1.00 92.81 215 VAL A O 1
ATOM 1694 N N . ASN A 1 216 ? 6.497 -5.165 2.362 1.00 95.12 216 ASN A N 1
ATOM 1695 C CA . ASN A 1 216 ? 5.934 -4.298 3.397 1.00 95.12 216 ASN A CA 1
ATOM 1696 C C . ASN A 1 216 ? 4.419 -4.494 3.558 1.00 95.12 216 ASN A C 1
ATOM 1698 O O . ASN A 1 216 ? 3.941 -4.586 4.686 1.00 95.12 216 ASN A O 1
ATOM 1702 N N . VAL A 1 217 ? 3.665 -4.617 2.459 1.00 95.88 217 VAL A N 1
ATOM 1703 C CA . VAL A 1 217 ? 2.218 -4.897 2.513 1.00 95.88 217 VAL A CA 1
ATOM 1704 C C . VAL A 1 217 ? 1.937 -6.258 3.151 1.00 95.88 217 VAL A C 1
ATOM 1706 O O . VAL A 1 217 ? 1.007 -6.361 3.948 1.00 95.88 217 VAL A O 1
ATOM 1709 N N . ALA A 1 218 ? 2.746 -7.285 2.865 1.00 94.88 218 ALA A N 1
ATOM 1710 C CA . ALA A 1 218 ? 2.611 -8.593 3.507 1.00 94.88 218 ALA A CA 1
ATOM 1711 C C . ALA A 1 218 ? 2.830 -8.512 5.028 1.00 94.88 218 ALA A C 1
ATOM 1713 O O . ALA A 1 218 ? 2.034 -9.057 5.791 1.00 94.88 218 ALA A O 1
ATOM 1714 N N . ASN A 1 219 ? 3.854 -7.782 5.479 1.00 95.31 219 ASN A N 1
ATOM 1715 C CA . ASN A 1 219 ? 4.114 -7.592 6.908 1.00 95.31 219 ASN A CA 1
ATOM 1716 C C . ASN A 1 219 ? 2.966 -6.832 7.596 1.00 95.31 219 ASN A C 1
ATOM 1718 O O . ASN A 1 219 ? 2.472 -7.274 8.633 1.00 95.31 219 ASN A O 1
ATOM 1722 N N . ILE A 1 220 ? 2.481 -5.745 6.984 1.00 96.44 220 ILE A N 1
ATOM 1723 C CA . ILE A 1 220 ? 1.331 -4.980 7.495 1.00 96.44 220 ILE A CA 1
ATOM 1724 C C . ILE A 1 220 ? 0.088 -5.869 7.581 1.00 96.44 220 ILE A C 1
ATOM 1726 O O . ILE A 1 220 ? -0.635 -5.817 8.568 1.00 96.44 220 ILE A O 1
ATOM 1730 N N . ALA A 1 221 ? -0.156 -6.714 6.577 1.00 97.12 221 ALA A N 1
ATOM 1731 C CA . ALA A 1 221 ? -1.256 -7.669 6.602 1.00 97.12 221 ALA A CA 1
ATOM 1732 C C . ALA A 1 221 ? -1.141 -8.649 7.781 1.00 97.12 221 ALA A C 1
ATOM 1734 O O . ALA A 1 221 ? -2.128 -8.892 8.471 1.00 97.12 221 ALA A O 1
ATOM 1735 N N . THR A 1 222 ? 0.052 -9.186 8.054 1.00 95.81 222 THR A N 1
ATOM 1736 C CA . THR A 1 222 ? 0.250 -10.086 9.203 1.00 95.81 222 THR A CA 1
ATOM 1737 C C . THR A 1 222 ? 0.050 -9.389 10.547 1.00 95.81 222 THR A C 1
ATOM 1739 O O . THR A 1 222 ? -0.590 -9.953 11.432 1.00 95.81 222 THR A O 1
ATOM 1742 N N . GLU A 1 223 ? 0.536 -8.155 10.690 1.00 96.44 223 GLU A N 1
ATOM 1743 C CA . GLU A 1 223 ? 0.356 -7.352 11.903 1.00 96.44 223 GLU A CA 1
ATOM 1744 C C . GLU A 1 223 ? -1.121 -7.001 12.115 1.00 96.44 223 GLU A C 1
ATOM 1746 O O . GLU A 1 223 ? -1.654 -7.199 13.202 1.00 96.44 223 GLU A O 1
ATOM 1751 N N . LEU A 1 224 ? -1.818 -6.598 11.050 1.00 96.38 224 LEU A N 1
ATOM 1752 C CA . LEU A 1 224 ? -3.242 -6.276 11.086 1.00 96.38 224 LEU A CA 1
ATOM 1753 C C . LEU A 1 224 ? -4.100 -7.486 11.486 1.00 96.38 224 LEU A C 1
ATOM 1755 O O . LEU A 1 224 ? -5.032 -7.341 12.275 1.00 96.38 224 LEU A O 1
ATOM 1759 N N . ALA A 1 225 ? -3.776 -8.680 10.980 1.00 95.75 225 ALA A N 1
ATOM 1760 C CA . ALA A 1 225 ? -4.451 -9.915 11.374 1.00 95.75 225 ALA A CA 1
ATOM 1761 C C . ALA A 1 225 ? -4.216 -10.251 12.858 1.00 95.75 225 ALA A C 1
ATOM 1763 O O . ALA A 1 225 ? -5.151 -10.651 13.553 1.00 95.75 225 ALA A O 1
ATOM 1764 N N . ALA A 1 226 ? -2.990 -10.056 13.358 1.00 96.31 226 ALA A N 1
ATOM 1765 C CA . ALA A 1 226 ? -2.668 -10.262 14.767 1.00 96.31 226 ALA A CA 1
ATOM 1766 C C . ALA A 1 226 ? -3.420 -9.270 15.671 1.00 96.31 226 ALA A C 1
ATOM 1768 O O . ALA A 1 226 ? -4.057 -9.693 16.634 1.00 96.31 226 ALA A O 1
ATOM 1769 N N . SER A 1 227 ? -3.428 -7.980 15.322 1.00 96.56 227 SER A N 1
ATOM 1770 C CA . SER A 1 227 ? -4.173 -6.956 16.062 1.00 96.56 227 SER A CA 1
ATOM 1771 C C . SER A 1 227 ? -5.679 -7.215 16.060 1.00 96.56 227 SER A C 1
ATOM 1773 O O . SER A 1 227 ? -6.320 -7.071 17.097 1.00 96.56 227 SER A O 1
ATOM 1775 N N . ALA A 1 228 ? -6.257 -7.646 14.933 1.00 96.69 228 ALA A N 1
ATOM 1776 C CA . ALA A 1 228 ? -7.673 -8.008 14.877 1.00 96.69 228 ALA A CA 1
ATOM 1777 C C . ALA A 1 228 ? -8.001 -9.189 15.805 1.00 96.69 228 ALA A C 1
ATOM 1779 O O . ALA A 1 228 ? -9.010 -9.170 16.508 1.00 96.69 228 ALA A O 1
ATOM 1780 N N . SER A 1 229 ? -7.120 -10.195 15.858 1.00 95.56 229 SER A N 1
ATOM 1781 C CA . SER A 1 229 ? -7.269 -11.327 16.776 1.00 95.56 229 SER A CA 1
ATOM 1782 C C . SER A 1 229 ? -7.166 -10.911 18.246 1.00 95.56 229 SER A C 1
ATOM 1784 O O . SER A 1 229 ? -7.910 -11.436 19.071 1.00 95.56 229 SER A O 1
ATOM 1786 N N . GLU A 1 230 ? -6.259 -9.994 18.585 1.00 97.06 230 GLU A N 1
ATOM 1787 C CA . GLU A 1 230 ? -6.097 -9.478 19.950 1.00 97.06 230 GLU A CA 1
ATOM 1788 C C . GLU A 1 230 ? -7.329 -8.685 20.399 1.00 97.06 230 GLU A C 1
ATOM 1790 O O . GLU A 1 230 ? -7.839 -8.898 21.501 1.00 97.06 230 GLU A O 1
ATOM 1795 N N . VAL A 1 231 ? -7.862 -7.826 19.525 1.00 96.56 231 VAL A N 1
ATOM 1796 C CA . VAL A 1 231 ? -9.092 -7.081 19.819 1.00 96.56 231 VAL A CA 1
ATOM 1797 C C . VAL A 1 231 ? -10.273 -8.029 20.002 1.00 96.56 231 VAL A C 1
ATOM 1799 O O . VAL A 1 231 ? -11.022 -7.851 20.955 1.00 96.56 231 VAL A O 1
ATOM 1802 N N . ASN A 1 232 ? -10.419 -9.062 19.167 1.00 95.94 232 ASN A N 1
ATOM 1803 C CA . ASN A 1 232 ? -11.487 -10.051 19.335 1.00 95.94 232 ASN A CA 1
ATOM 1804 C C . ASN A 1 232 ? -11.407 -10.781 20.682 1.00 95.94 232 ASN A C 1
ATOM 1806 O O . ASN A 1 232 ? -12.426 -10.925 21.351 1.00 95.94 232 ASN A O 1
ATOM 1810 N N . ALA A 1 233 ? -10.208 -11.176 21.119 1.00 96.31 233 ALA A N 1
ATOM 1811 C CA . ALA A 1 233 ? -10.027 -11.778 22.441 1.00 96.31 233 ALA A CA 1
ATOM 1812 C C . ALA A 1 233 ? -10.423 -10.807 23.572 1.00 96.31 233 ALA A C 1
ATOM 1814 O O . ALA A 1 233 ? -11.074 -11.202 24.537 1.00 96.31 233 ALA A O 1
ATOM 1815 N N . SER A 1 234 ? -10.090 -9.520 23.433 1.00 97.00 234 SER A N 1
ATOM 1816 C CA . SER A 1 234 ? -10.531 -8.489 24.380 1.00 97.00 234 SER A CA 1
ATOM 1817 C C . SER A 1 234 ? -12.052 -8.290 24.356 1.00 97.00 234 SER A C 1
ATOM 1819 O O . SER A 1 234 ? -12.666 -8.140 25.411 1.00 97.00 234 SER A O 1
ATOM 1821 N N . SER A 1 235 ? -12.688 -8.345 23.183 1.00 96.50 235 SER A N 1
ATOM 1822 C CA . SER A 1 235 ? -14.147 -8.287 23.046 1.00 96.50 235 SER A CA 1
ATOM 1823 C C . SER A 1 235 ? -14.840 -9.464 23.741 1.00 96.50 235 SER A C 1
ATOM 1825 O O . SER A 1 235 ? -15.859 -9.258 24.399 1.00 96.50 235 SER A O 1
ATOM 1827 N N . GLU A 1 236 ? -14.278 -10.675 23.675 1.00 95.56 236 GLU A N 1
ATOM 1828 C CA . GLU A 1 236 ? -14.784 -11.838 24.422 1.00 95.56 236 GLU A CA 1
ATOM 1829 C C . GLU A 1 236 ? -14.695 -11.630 25.946 1.00 95.56 236 GLU A C 1
ATOM 1831 O O . GLU A 1 236 ? -15.643 -11.929 26.678 1.00 95.56 236 GLU A O 1
ATOM 1836 N N . GLU A 1 237 ? -13.594 -11.054 26.439 1.00 97.31 237 GLU A N 1
ATOM 1837 C CA . GLU A 1 237 ? -13.431 -10.713 27.860 1.00 97.31 237 GLU A CA 1
ATOM 1838 C C . GLU A 1 237 ? -14.441 -9.642 28.313 1.00 97.31 237 GLU A C 1
ATOM 1840 O O . GLU A 1 237 ? -15.046 -9.749 29.390 1.00 97.31 237 GLU A O 1
ATOM 1845 N N . ILE A 1 238 ? -14.686 -8.633 27.471 1.00 97.25 238 ILE A N 1
ATOM 1846 C CA . ILE A 1 238 ? -15.706 -7.606 27.716 1.00 97.25 238 ILE A CA 1
ATOM 1847 C C . ILE A 1 238 ? -17.098 -8.241 27.768 1.00 97.25 238 ILE A C 1
ATOM 1849 O O . ILE A 1 238 ? -17.852 -7.952 28.698 1.00 97.25 238 ILE A O 1
ATOM 1853 N N . ALA A 1 239 ? -17.432 -9.140 26.838 1.00 95.44 239 ALA A N 1
ATOM 1854 C CA . ALA A 1 239 ? -18.718 -9.836 26.823 1.00 95.44 239 ALA A CA 1
ATOM 1855 C C . ALA A 1 239 ? -18.939 -10.661 28.106 1.00 95.44 239 ALA A C 1
ATOM 1857 O O . ALA A 1 239 ? -20.012 -10.597 28.715 1.00 95.44 239 ALA A O 1
ATOM 1858 N N . SER A 1 240 ? -17.904 -11.363 28.581 1.00 97.00 240 SER A N 1
ATOM 1859 C CA . SER A 1 240 ? -17.943 -12.072 29.869 1.00 97.00 240 SER A CA 1
ATOM 1860 C C . SER A 1 240 ? -18.174 -11.110 31.040 1.00 97.00 240 SER A C 1
ATOM 1862 O O . SER A 1 240 ? -19.017 -11.352 31.906 1.00 97.00 240 SER A O 1
ATOM 1864 N N . THR A 1 241 ? -17.470 -9.977 31.054 1.00 97.12 241 THR A N 1
ATOM 1865 C CA . THR A 1 241 ? -17.605 -8.951 32.100 1.00 97.12 241 THR A CA 1
ATOM 1866 C C . THR A 1 241 ? -19.006 -8.331 32.111 1.00 97.12 241 THR A C 1
ATOM 1868 O O . THR A 1 241 ? -19.590 -8.116 33.176 1.00 97.12 241 THR A O 1
ATOM 1871 N N . VAL A 1 242 ? -19.579 -8.082 30.933 1.00 96.88 242 VAL A N 1
ATOM 1872 C CA . VAL A 1 242 ? -20.960 -7.615 30.748 1.00 96.88 242 VAL A CA 1
ATOM 1873 C C . VAL A 1 242 ? -21.956 -8.618 31.334 1.00 96.88 242 VAL A C 1
ATOM 1875 O O . VAL A 1 242 ? -22.865 -8.229 32.074 1.00 96.88 242 VAL A O 1
ATOM 1878 N N . GLN A 1 243 ? -21.765 -9.913 31.075 1.00 95.19 243 GLN A N 1
ATOM 1879 C CA . GLN A 1 243 ? -22.617 -10.963 31.629 1.00 95.19 243 GLN A CA 1
ATOM 1880 C C . GLN A 1 243 ? -22.548 -11.009 33.163 1.00 95.19 243 GLN A C 1
ATOM 1882 O O . GLN A 1 243 ? -23.590 -11.070 33.824 1.00 95.19 243 GLN A O 1
ATOM 1887 N N . GLU A 1 244 ? -21.349 -10.929 33.745 1.00 97.06 244 GLU A N 1
ATOM 1888 C CA . GLU A 1 244 ? -21.183 -10.856 35.201 1.00 97.06 244 GLU A CA 1
ATOM 1889 C C . GLU A 1 244 ? -21.846 -9.610 35.801 1.00 97.06 244 GLU A C 1
ATOM 1891 O O . GLU A 1 244 ? -22.465 -9.675 36.868 1.00 97.06 244 GLU A O 1
ATOM 1896 N N . MET A 1 245 ? -21.736 -8.464 35.125 1.00 96.25 245 MET A N 1
ATOM 1897 C CA . MET A 1 245 ? -22.328 -7.213 35.591 1.00 96.25 245 MET A CA 1
ATOM 1898 C C . MET A 1 245 ? -23.857 -7.291 35.604 1.00 96.25 245 MET A C 1
ATOM 1900 O O . MET A 1 245 ? -24.479 -6.892 36.589 1.00 96.25 245 MET A O 1
ATOM 1904 N N . ASN A 1 246 ? -24.462 -7.897 34.579 1.00 95.00 246 ASN A N 1
ATOM 1905 C CA . ASN A 1 246 ? -25.901 -8.157 34.542 1.00 95.00 246 ASN A CA 1
ATOM 1906 C C . ASN A 1 246 ? -26.359 -9.061 35.698 1.00 95.00 246 ASN A C 1
ATOM 1908 O O . ASN A 1 246 ? -27.357 -8.764 36.358 1.00 95.00 246 ASN A O 1
ATOM 1912 N N . GLN A 1 247 ? -25.609 -10.122 36.013 1.00 95.81 247 GLN A N 1
ATOM 1913 C CA . GLN A 1 247 ? -25.916 -10.993 37.157 1.00 95.81 247 GLN A CA 1
ATOM 1914 C C . GLN A 1 247 ? -25.829 -10.244 38.497 1.00 95.81 247 GLN A C 1
ATOM 1916 O O . GLN A 1 247 ? -26.702 -10.393 39.361 1.00 95.81 247 GLN A O 1
ATOM 1921 N N . LYS A 1 248 ? -24.802 -9.404 38.673 1.00 95.94 248 LYS A N 1
ATOM 1922 C CA . LYS A 1 248 ? -24.650 -8.566 39.872 1.00 95.94 248 LYS A CA 1
ATOM 1923 C C . LYS A 1 248 ? -25.779 -7.544 39.991 1.00 95.94 248 LYS A C 1
ATOM 1925 O O . LYS A 1 248 ? -26.360 -7.433 41.068 1.00 95.94 248 LYS A O 1
ATOM 1930 N N . ASN A 1 249 ? -26.151 -6.869 38.904 1.00 95.69 249 ASN A N 1
ATOM 1931 C CA . ASN A 1 249 ? -27.285 -5.943 38.892 1.00 95.69 249 ASN A CA 1
ATOM 1932 C C . ASN A 1 249 ? -28.585 -6.651 39.288 1.00 95.69 249 ASN A C 1
ATOM 1934 O O . ASN A 1 249 ? -29.299 -6.163 40.161 1.00 95.69 249 ASN A O 1
ATOM 1938 N N . GLN A 1 250 ? -28.855 -7.837 38.737 1.00 93.94 250 GLN A N 1
ATOM 1939 C CA . GLN A 1 250 ? -30.038 -8.624 39.097 1.00 93.94 250 GLN A CA 1
ATOM 1940 C C . GLN A 1 250 ? -30.050 -9.032 40.580 1.00 93.94 250 GLN A C 1
ATOM 1942 O O . GLN A 1 250 ? -31.104 -9.050 41.225 1.00 93.94 250 GLN A O 1
ATOM 1947 N N . THR A 1 251 ? -28.875 -9.321 41.142 1.00 95.81 251 THR A N 1
ATOM 1948 C CA . THR A 1 251 ? -28.724 -9.607 42.575 1.00 95.81 251 THR A CA 1
ATOM 1949 C C . THR A 1 251 ? -29.058 -8.370 43.409 1.00 95.81 251 THR A C 1
ATOM 1951 O O . THR A 1 251 ? -29.845 -8.463 44.346 1.00 95.81 251 THR A O 1
ATOM 1954 N N . VAL A 1 252 ? -28.540 -7.194 43.033 1.00 95.06 252 VAL A N 1
ATOM 1955 C CA . VAL A 1 252 ? -28.832 -5.930 43.729 1.00 95.06 252 VAL A CA 1
ATOM 1956 C C . VAL A 1 252 ? -30.318 -5.578 43.660 1.00 95.06 252 VAL A C 1
ATOM 1958 O O . VAL A 1 252 ? -30.873 -5.150 44.671 1.00 95.06 252 VAL A O 1
ATOM 1961 N N . VAL A 1 253 ? -30.982 -5.787 42.516 1.00 93.75 253 VAL A N 1
ATOM 1962 C CA . VAL A 1 253 ? -32.439 -5.594 42.389 1.00 93.75 253 VAL A CA 1
ATOM 1963 C C . VAL A 1 253 ? -33.180 -6.475 43.392 1.00 93.75 253 VAL A C 1
ATOM 1965 O O . VAL A 1 253 ? -33.957 -5.959 44.192 1.00 93.75 253 VAL A O 1
ATOM 1968 N N . THR A 1 254 ? -32.870 -7.774 43.417 1.00 95.12 254 THR A N 1
ATOM 1969 C CA . THR A 1 254 ? -33.495 -8.732 44.344 1.00 95.12 254 THR A CA 1
ATOM 1970 C C . THR A 1 254 ? -33.282 -8.327 45.806 1.00 95.12 254 THR A C 1
ATOM 1972 O O . THR A 1 254 ? -34.240 -8.247 46.570 1.00 95.12 254 THR A O 1
ATOM 1975 N N . SER A 1 255 ? -32.050 -7.982 46.197 1.00 94.44 255 SER A N 1
ATOM 1976 C CA . SER A 1 255 ? -31.756 -7.523 47.562 1.00 94.44 255 SER A CA 1
ATOM 1977 C C . SER A 1 255 ? -32.480 -6.222 47.914 1.00 94.44 255 SER A C 1
ATOM 1979 O O . SER A 1 255 ? -32.884 -6.015 49.055 1.00 94.44 255 SER A O 1
ATOM 1981 N N . THR A 1 256 ? -32.662 -5.332 46.942 1.00 94.25 256 THR A N 1
ATOM 1982 C CA . THR A 1 256 ? -33.363 -4.064 47.157 1.00 94.25 256 THR A CA 1
ATOM 1983 C C . THR A 1 256 ? -34.864 -4.280 47.367 1.00 94.25 256 THR A C 1
ATOM 1985 O O . THR A 1 256 ? -35.460 -3.629 48.230 1.00 94.25 256 THR A O 1
ATOM 1988 N N . ASP A 1 257 ? -35.461 -5.239 46.655 1.00 92.00 257 ASP A N 1
ATOM 1989 C CA . ASP A 1 257 ? -36.847 -5.661 46.870 1.00 92.00 257 ASP A CA 1
ATOM 1990 C C . ASP A 1 257 ? -37.045 -6.285 48.260 1.00 92.00 257 ASP A C 1
ATOM 1992 O O . ASP A 1 257 ? -38.002 -5.941 48.959 1.00 92.00 257 ASP A O 1
ATOM 1996 N N . GLU A 1 258 ? -36.118 -7.137 48.709 1.00 94.69 258 GLU A N 1
ATOM 1997 C CA . GLU A 1 258 ? -36.129 -7.707 50.065 1.00 94.69 258 GLU A CA 1
ATOM 1998 C C . GLU A 1 258 ? -36.049 -6.616 51.141 1.00 94.69 258 GLU A C 1
ATOM 2000 O O . GLU A 1 258 ? -36.842 -6.607 52.088 1.00 94.69 258 GLU A O 1
ATOM 2005 N N . ILE A 1 259 ? -35.146 -5.640 50.979 1.00 94.12 259 ILE A N 1
ATOM 2006 C CA . ILE A 1 259 ? -35.052 -4.500 51.899 1.00 94.12 259 ILE A CA 1
ATOM 2007 C C . ILE A 1 259 ? -36.376 -3.733 51.911 1.00 94.12 259 ILE A C 1
ATOM 2009 O O . ILE A 1 259 ? -36.872 -3.395 52.985 1.00 94.12 259 ILE A O 1
ATOM 2013 N N . ASN A 1 260 ? -36.990 -3.484 50.753 1.00 92.62 260 ASN A N 1
ATOM 2014 C CA . ASN A 1 260 ? -38.266 -2.777 50.681 1.00 92.62 260 ASN A CA 1
ATOM 2015 C C . ASN A 1 260 ? -39.386 -3.514 51.446 1.00 92.62 260 ASN A C 1
ATOM 2017 O O . ASN A 1 260 ? -40.173 -2.877 52.150 1.00 92.62 260 ASN A O 1
ATOM 2021 N N . GLN A 1 261 ? -39.421 -4.851 51.400 1.00 93.44 261 GLN A N 1
ATOM 2022 C CA . GLN A 1 261 ? -40.347 -5.652 52.213 1.00 93.44 261 GLN A CA 1
ATOM 2023 C C . GLN A 1 261 ? -40.098 -5.480 53.719 1.00 93.44 261 GLN A C 1
ATOM 2025 O O . GLN A 1 261 ? -41.048 -5.293 54.486 1.00 93.44 261 GLN A O 1
ATOM 2030 N N . VAL A 1 262 ? -38.833 -5.471 54.150 1.00 95.00 262 VAL A N 1
ATOM 2031 C CA . VAL A 1 262 ? -38.464 -5.205 55.551 1.00 95.00 262 VAL A CA 1
ATOM 2032 C C . VAL A 1 262 ? -38.877 -3.790 55.965 1.00 95.00 262 VAL A C 1
ATOM 2034 O O . VAL A 1 262 ? -39.450 -3.606 57.039 1.00 95.00 262 VAL A O 1
ATOM 2037 N N . MET A 1 263 ? -38.670 -2.788 55.107 1.00 94.38 263 MET A N 1
ATOM 2038 C CA . MET A 1 263 ? -39.095 -1.411 55.376 1.00 94.38 263 MET A CA 1
ATOM 2039 C C . MET A 1 263 ? -40.615 -1.311 55.565 1.00 94.38 263 MET A C 1
ATOM 2041 O O . MET A 1 263 ? -41.075 -0.629 56.483 1.00 94.38 263 MET A O 1
ATOM 2045 N N . LEU A 1 264 ? -41.404 -2.015 54.746 1.00 93.38 264 LEU A N 1
ATOM 2046 C CA . LEU A 1 264 ? -42.861 -2.082 54.899 1.00 93.38 264 LEU A CA 1
ATOM 2047 C C . LEU A 1 264 ? -43.269 -2.727 56.229 1.00 93.38 264 LEU A C 1
ATOM 2049 O O . LEU A 1 264 ? -44.170 -2.223 56.900 1.00 93.38 264 LEU A O 1
ATOM 2053 N N . LEU A 1 265 ? -42.584 -3.794 56.647 1.00 96.25 265 LEU A N 1
ATOM 2054 C CA . LEU A 1 265 ? -42.811 -4.417 57.949 1.00 96.25 265 LEU A CA 1
ATOM 2055 C C . LEU A 1 265 ? -42.518 -3.443 59.101 1.00 96.25 265 LEU A C 1
ATOM 2057 O O . LEU A 1 265 ? -43.355 -3.287 59.987 1.00 96.25 265 LEU A O 1
ATOM 2061 N N . ILE A 1 266 ? -41.377 -2.745 59.072 1.00 94.81 266 ILE A N 1
ATOM 2062 C CA . ILE A 1 266 ? -41.009 -1.766 60.110 1.00 94.81 266 ILE A CA 1
ATOM 2063 C C . ILE A 1 266 ? -42.025 -0.621 60.152 1.00 94.81 266 ILE A C 1
ATOM 2065 O O . ILE A 1 266 ? -42.429 -0.206 61.237 1.00 94.81 266 ILE A O 1
ATOM 2069 N N . LYS A 1 267 ? -42.495 -0.141 58.992 1.00 95.31 267 LYS A N 1
ATOM 2070 C CA . LYS A 1 267 ? -43.560 0.870 58.922 1.00 95.31 267 LYS A CA 1
ATOM 2071 C C . LYS A 1 267 ? -44.829 0.396 59.628 1.00 95.31 267 LYS A C 1
ATOM 2073 O O . LYS A 1 267 ? -45.383 1.141 60.430 1.00 95.31 267 LYS A O 1
ATOM 2078 N N . ASN A 1 268 ? -45.255 -0.839 59.364 1.00 95.88 268 ASN A N 1
ATOM 2079 C CA . ASN A 1 268 ? -46.437 -1.421 59.995 1.00 95.88 268 ASN A CA 1
ATOM 2080 C C . ASN A 1 268 ? -46.258 -1.559 61.516 1.00 95.88 268 ASN A C 1
ATOM 2082 O O . ASN A 1 268 ? -47.179 -1.245 62.266 1.00 95.88 268 ASN A O 1
ATOM 2086 N N . ILE A 1 269 ? -45.071 -1.970 61.980 1.00 96.00 269 ILE A N 1
ATOM 2087 C CA . ILE A 1 269 ? -44.741 -2.044 63.413 1.00 96.00 269 ILE A CA 1
ATOM 2088 C C . ILE A 1 269 ? -44.767 -0.650 64.052 1.00 96.00 269 ILE A C 1
ATOM 2090 O O . ILE A 1 269 ? -45.325 -0.488 65.137 1.00 96.00 269 ILE A O 1
ATOM 2094 N N . ALA A 1 270 ? -44.203 0.362 63.390 1.00 96.00 270 ALA A N 1
ATOM 2095 C CA . ALA A 1 270 ? -44.223 1.743 63.866 1.00 96.00 270 ALA A CA 1
ATOM 2096 C C . ALA A 1 270 ? -45.659 2.286 63.943 1.00 96.00 270 ALA A C 1
ATOM 2098 O O . ALA A 1 270 ? -46.038 2.869 64.954 1.00 96.00 270 ALA A O 1
ATOM 2099 N N . ASP A 1 271 ? -46.493 2.025 62.932 1.00 94.94 271 ASP A N 1
ATOM 2100 C CA . ASP A 1 271 ? -47.906 2.417 62.929 1.00 94.94 271 ASP A CA 1
ATOM 2101 C C . ASP A 1 271 ? -48.693 1.737 64.067 1.00 94.94 271 ASP A C 1
ATOM 2103 O O . ASP A 1 271 ? -49.455 2.398 64.776 1.00 94.94 271 ASP A O 1
ATOM 2107 N N . GLN A 1 272 ? -48.466 0.442 64.313 1.00 96.81 272 GLN A N 1
ATOM 2108 C CA . GLN A 1 272 ? -49.067 -0.279 65.443 1.00 96.81 272 GLN A CA 1
ATOM 2109 C C . GLN A 1 272 ? -48.582 0.248 66.798 1.00 96.81 272 GLN A C 1
ATOM 2111 O O . GLN A 1 272 ? -49.390 0.461 67.701 1.00 96.81 272 GLN A O 1
ATOM 2116 N N . THR A 1 273 ? -47.278 0.494 66.938 1.00 96.44 273 THR A N 1
ATOM 2117 C CA . THR A 1 273 ? -46.674 1.032 68.167 1.00 96.44 273 THR A CA 1
ATOM 2118 C C . THR A 1 273 ? -47.215 2.426 68.469 1.00 96.44 273 THR A C 1
ATOM 2120 O O . THR A 1 273 ? -47.565 2.708 69.611 1.00 96.44 273 THR A O 1
ATOM 2123 N N . ASN A 1 274 ? -47.376 3.268 67.445 1.00 95.25 274 ASN A N 1
ATOM 2124 C CA . ASN A 1 274 ? -47.969 4.595 67.571 1.00 95.25 274 ASN A CA 1
ATOM 2125 C C . ASN A 1 274 ? -49.417 4.525 68.087 1.00 95.25 274 ASN A C 1
ATOM 2127 O O . ASN A 1 274 ? -49.793 5.269 68.990 1.00 95.25 274 ASN A O 1
ATOM 2131 N N . LEU A 1 275 ? -50.222 3.593 67.561 1.00 95.56 275 LEU A N 1
ATOM 2132 C CA . LEU A 1 275 ? -51.597 3.369 68.022 1.00 95.56 275 LEU A CA 1
ATOM 2133 C C . LEU A 1 275 ? -51.658 2.829 69.458 1.00 95.56 275 LEU A C 1
ATOM 2135 O O . LEU A 1 275 ? -52.489 3.275 70.248 1.00 95.56 275 LEU A O 1
ATOM 2139 N N . LEU A 1 276 ? -50.774 1.893 69.817 1.00 95.31 276 LEU A N 1
ATOM 2140 C CA . LEU A 1 276 ? -50.671 1.367 71.182 1.00 95.31 276 LEU A CA 1
ATOM 2141 C C . LEU A 1 276 ? -50.271 2.461 72.177 1.00 95.31 276 LEU A C 1
ATOM 2143 O O . LEU A 1 276 ? -50.886 2.580 73.236 1.00 95.31 276 LEU A O 1
ATOM 2147 N N . ALA A 1 277 ? -49.283 3.280 71.818 1.00 95.56 277 ALA A N 1
ATOM 2148 C CA . ALA A 1 277 ? -48.822 4.404 72.621 1.00 95.56 277 ALA A CA 1
ATOM 2149 C C . ALA A 1 277 ? -49.920 5.460 72.805 1.00 95.56 277 ALA A C 1
ATOM 2151 O O . ALA A 1 277 ? -50.146 5.923 73.918 1.00 95.56 277 ALA A O 1
ATOM 2152 N N . LEU A 1 278 ? -50.674 5.773 71.746 1.00 93.12 278 LEU A N 1
ATOM 2153 C CA . LEU A 1 278 ? -51.825 6.671 71.826 1.00 93.12 278 LEU A CA 1
ATOM 2154 C C . LEU A 1 278 ? -52.889 6.150 72.804 1.00 93.12 278 LEU A C 1
ATOM 2156 O O . LEU A 1 278 ? -53.349 6.898 73.666 1.00 93.12 278 LEU A O 1
ATOM 2160 N N . ASN A 1 279 ? -53.248 4.867 72.708 1.00 94.25 279 ASN A N 1
ATOM 2161 C CA . ASN A 1 279 ? -54.202 4.244 73.628 1.00 94.25 279 ASN A CA 1
ATOM 2162 C C . ASN A 1 279 ? -53.699 4.280 75.082 1.00 94.25 279 ASN A C 1
ATOM 2164 O O . ASN A 1 279 ? -54.479 4.545 75.996 1.00 94.25 279 ASN A O 1
ATOM 2168 N N . ALA A 1 280 ? -52.397 4.066 75.298 1.00 93.44 280 ALA A N 1
ATOM 2169 C CA . ALA A 1 280 ? -51.778 4.152 76.617 1.00 93.44 280 ALA A CA 1
ATOM 2170 C C . ALA A 1 280 ? -51.784 5.586 77.181 1.00 93.44 280 ALA A C 1
ATOM 2172 O O . ALA A 1 280 ? -52.125 5.758 78.350 1.00 93.44 280 ALA A O 1
ATOM 2173 N N . SER A 1 281 ? -51.489 6.613 76.371 1.00 93.00 281 SER A N 1
ATOM 2174 C CA . SER A 1 281 ? -51.586 8.024 76.790 1.00 93.00 281 SER A CA 1
ATOM 2175 C C . SER A 1 281 ? -53.019 8.397 77.182 1.00 93.00 281 SER A C 1
ATOM 2177 O O . SER A 1 281 ? -53.222 9.089 78.181 1.00 93.00 281 SER A O 1
ATOM 2179 N N . ILE A 1 282 ? -54.025 7.904 76.446 1.00 90.56 282 ILE A N 1
ATOM 2180 C CA . ILE A 1 282 ? -55.445 8.126 76.767 1.00 90.56 282 ILE A CA 1
ATOM 2181 C C . ILE A 1 282 ? -55.800 7.505 78.126 1.00 90.56 282 ILE A C 1
ATOM 2183 O O . ILE A 1 282 ? -56.371 8.186 78.980 1.00 90.56 282 ILE A O 1
ATOM 2187 N N . GLU A 1 283 ? -55.445 6.237 78.358 1.00 93.56 283 GLU A N 1
ATOM 2188 C CA . GLU A 1 283 ? -55.790 5.549 79.610 1.00 93.56 283 GLU A CA 1
ATOM 2189 C C . GLU A 1 283 ? -55.005 6.108 80.809 1.00 93.56 283 GLU A C 1
ATOM 2191 O O . GLU A 1 283 ? -55.553 6.248 81.904 1.00 93.56 283 GLU A O 1
ATOM 2196 N N . ALA A 1 284 ? -53.753 6.525 80.596 1.00 92.75 284 ALA A N 1
ATOM 2197 C CA . ALA A 1 284 ? -52.953 7.223 81.597 1.00 92.75 284 ALA A CA 1
ATOM 2198 C C . ALA A 1 284 ? -53.576 8.573 81.996 1.00 92.75 284 ALA A C 1
ATOM 2200 O O . ALA A 1 284 ? -53.639 8.891 83.183 1.00 92.75 284 ALA A O 1
ATOM 2201 N N . GLY A 1 285 ? -54.111 9.334 81.034 1.00 89.25 285 GLY A N 1
ATOM 2202 C CA . GLY A 1 285 ? -54.898 10.538 81.315 1.00 89.25 285 GLY A CA 1
ATOM 2203 C C . GLY A 1 285 ? -56.184 10.237 82.094 1.00 89.25 285 GLY A C 1
ATOM 2204 O O . GLY A 1 285 ? -56.577 11.006 82.972 1.00 89.25 285 GLY A O 1
ATOM 2205 N N . ARG A 1 286 ? -56.808 9.080 81.834 1.00 90.44 286 ARG A N 1
ATOM 2206 C CA . ARG A 1 286 ? -58.031 8.624 82.512 1.00 90.44 286 ARG A CA 1
ATOM 2207 C C . ARG A 1 286 ? -57.804 8.238 83.978 1.00 90.44 286 ARG A C 1
ATOM 2209 O O . ARG A 1 286 ? -58.693 8.444 84.799 1.00 90.44 286 ARG A O 1
ATOM 2216 N N . ALA A 1 287 ? -56.613 7.744 84.318 1.00 91.31 287 ALA A N 1
ATOM 2217 C CA . ALA A 1 287 ? -56.196 7.444 85.692 1.00 91.31 287 ALA A CA 1
ATOM 2218 C C . ALA A 1 287 ? -55.838 8.695 86.532 1.00 91.31 287 ALA A C 1
ATOM 2220 O O . ALA A 1 287 ? -55.542 8.575 87.725 1.00 91.31 287 ALA A O 1
ATOM 2221 N N . GLY A 1 288 ? -55.867 9.896 85.939 1.00 88.06 288 GLY A N 1
ATOM 2222 C CA . GLY A 1 288 ? -55.618 11.161 86.633 1.00 88.06 288 GLY A CA 1
ATOM 2223 C C . GLY A 1 288 ? -54.194 11.270 87.192 1.00 88.06 288 GLY A C 1
ATOM 2224 O O . GLY A 1 288 ? -53.218 10.946 86.518 1.00 88.06 288 GLY A O 1
ATOM 2225 N N . GLU A 1 289 ? -54.055 11.723 88.443 1.00 85.00 289 GLU A N 1
ATOM 2226 C CA . GLU A 1 289 ? -52.749 11.925 89.102 1.00 85.00 289 GLU A CA 1
ATOM 2227 C C . GLU A 1 289 ? -51.917 10.631 89.207 1.00 85.00 289 GLU A C 1
ATOM 2229 O O . GLU A 1 289 ? -50.693 10.682 89.097 1.00 85.00 289 GLU A O 1
ATOM 2234 N N . TYR A 1 290 ? -52.557 9.461 89.332 1.00 87.12 290 TYR A N 1
ATOM 2235 C CA . TYR A 1 290 ? -51.863 8.168 89.413 1.00 87.12 290 TYR A CA 1
ATOM 2236 C C . TYR A 1 290 ? -51.295 7.692 88.063 1.00 87.12 290 TYR A C 1
ATOM 2238 O O . TYR A 1 290 ? -50.403 6.846 88.038 1.00 87.12 290 TYR A O 1
ATOM 2246 N N . GLY A 1 291 ? -51.782 8.234 86.940 1.00 90.62 291 GLY A N 1
ATOM 2247 C CA . GLY A 1 291 ? -51.346 7.878 85.584 1.00 90.62 291 GLY A CA 1
ATOM 2248 C C . GLY A 1 291 ? -50.269 8.794 84.996 1.00 90.62 291 GLY A C 1
ATOM 2249 O O . GLY A 1 291 ? -49.744 8.511 83.922 1.00 90.62 291 GLY A O 1
ATOM 2250 N N . ARG A 1 292 ? -49.891 9.873 85.692 1.00 87.06 292 ARG A N 1
ATOM 2251 C CA . ARG A 1 292 ? -48.996 10.922 85.170 1.00 87.06 292 ARG A CA 1
ATOM 2252 C C . ARG A 1 292 ? -47.652 10.399 84.653 1.00 87.06 292 ARG A C 1
ATOM 2254 O O . ARG A 1 292 ? -47.209 10.817 83.589 1.00 87.06 292 ARG A O 1
ATOM 2261 N N . GLY A 1 293 ? -47.022 9.467 85.372 1.00 90.56 293 GLY A N 1
ATOM 2262 C CA . GLY A 1 293 ? -45.763 8.846 84.939 1.00 90.56 293 GLY A CA 1
ATOM 2263 C C . GLY A 1 293 ? -45.923 7.970 83.691 1.00 90.56 293 GLY A C 1
ATOM 2264 O O . GLY A 1 293 ? -45.075 8.004 82.804 1.00 90.56 293 GLY A O 1
ATOM 2265 N N . PHE A 1 294 ? -47.041 7.245 83.580 1.00 91.44 294 PHE A N 1
ATOM 2266 C CA . PHE A 1 294 ? -47.356 6.431 82.403 1.00 91.44 294 PHE A CA 1
ATOM 2267 C C . PHE A 1 294 ? -47.661 7.285 81.170 1.00 91.44 294 PHE A C 1
ATOM 2269 O O . PHE A 1 294 ? -47.257 6.910 80.074 1.00 91.44 294 PHE A O 1
ATOM 2276 N N . ALA A 1 295 ? -48.304 8.444 81.344 1.00 92.50 295 ALA A N 1
ATOM 2277 C CA . ALA A 1 295 ? -48.592 9.369 80.248 1.00 92.50 295 ALA A CA 1
ATOM 2278 C C . ALA A 1 295 ? -47.303 9.884 79.583 1.00 92.50 295 ALA A C 1
ATOM 2280 O O . ALA A 1 295 ? -47.210 9.901 78.361 1.00 92.50 295 ALA A O 1
ATOM 2281 N N . VAL A 1 296 ? -46.279 10.223 80.379 1.00 93.38 296 VAL A N 1
ATOM 2282 C CA . VAL A 1 296 ? -44.977 10.676 79.853 1.00 93.38 296 VAL A CA 1
ATOM 2283 C C . VAL A 1 296 ? -44.291 9.577 79.039 1.00 93.38 296 VAL A C 1
ATOM 2285 O O . VAL A 1 296 ? -43.781 9.842 77.954 1.00 93.38 296 VAL A O 1
ATOM 2288 N N . VAL A 1 297 ? -44.298 8.335 79.533 1.00 95.44 297 VAL A N 1
ATOM 2289 C CA . VAL A 1 297 ? -43.706 7.198 78.808 1.00 95.44 297 VAL A CA 1
ATOM 2290 C C . VAL A 1 297 ? -44.472 6.916 77.515 1.00 95.44 297 VAL A C 1
ATOM 2292 O O . VAL A 1 297 ? -43.855 6.697 76.477 1.00 95.44 297 VAL A O 1
ATOM 2295 N N . ALA A 1 298 ? -45.804 6.936 77.559 1.00 95.50 298 ALA A N 1
ATOM 2296 C CA . ALA A 1 298 ? -46.639 6.698 76.389 1.00 95.50 298 ALA A CA 1
ATOM 2297 C C . ALA A 1 298 ? -46.426 7.764 75.298 1.00 95.50 298 ALA A C 1
ATOM 2299 O O . ALA A 1 298 ? -46.275 7.409 74.129 1.00 95.50 298 ALA A O 1
ATOM 2300 N N . ASP A 1 299 ? -46.302 9.041 75.665 1.00 94.38 299 ASP A N 1
ATOM 2301 C CA . ASP A 1 299 ? -45.984 10.106 74.709 1.00 94.38 299 ASP A CA 1
ATOM 2302 C C . ASP A 1 299 ? -44.579 9.959 74.100 1.00 94.38 299 ASP A C 1
ATOM 2304 O O . ASP A 1 299 ? -44.415 10.181 72.897 1.00 94.38 299 ASP A O 1
ATOM 2308 N N . GLU A 1 300 ? -43.581 9.522 74.875 1.00 96.50 300 GLU A N 1
ATOM 2309 C CA . GLU A 1 300 ? -42.234 9.262 74.348 1.00 96.50 300 GLU A CA 1
ATOM 2310 C C . GLU A 1 300 ? -42.228 8.076 73.369 1.00 96.50 300 GLU A C 1
ATOM 2312 O O . GLU A 1 300 ? -41.653 8.163 72.284 1.00 96.50 300 GLU A O 1
ATOM 2317 N N . VAL A 1 301 ? -42.943 6.986 73.683 1.00 96.69 301 VAL A N 1
ATOM 2318 C CA . VAL A 1 301 ? -43.098 5.839 72.767 1.00 96.69 301 VAL A CA 1
ATOM 2319 C C . VAL A 1 301 ? -43.822 6.257 71.483 1.00 96.69 301 VAL A C 1
ATOM 2321 O O . VAL A 1 301 ? -43.429 5.837 70.393 1.00 96.69 301 VAL A O 1
ATOM 2324 N N . ARG A 1 302 ? -44.846 7.115 71.586 1.00 95.88 302 ARG A N 1
ATOM 2325 C CA . ARG A 1 302 ? -45.568 7.668 70.430 1.00 95.88 302 ARG A CA 1
ATOM 2326 C C . ARG A 1 302 ? -44.623 8.443 69.512 1.00 95.88 302 ARG A C 1
ATOM 2328 O O . ARG A 1 302 ? -44.608 8.221 68.302 1.00 95.88 302 ARG A O 1
ATOM 2335 N N . LYS A 1 303 ? -43.785 9.302 70.096 1.00 96.00 303 LYS A N 1
ATOM 2336 C CA . LYS A 1 303 ? -42.791 10.090 69.365 1.00 96.00 303 LYS A CA 1
ATOM 2337 C C . LYS A 1 303 ? -41.744 9.206 68.678 1.00 96.00 303 LYS A C 1
ATOM 2339 O O . LYS A 1 303 ? -41.476 9.402 67.496 1.00 96.00 303 LYS A O 1
ATOM 2344 N N . LEU A 1 304 ? -41.219 8.188 69.365 1.00 96.44 304 LEU A N 1
ATOM 2345 C CA . LEU A 1 304 ? -40.279 7.218 68.782 1.00 96.44 304 LEU A CA 1
ATOM 2346 C C . LEU A 1 304 ? -40.890 6.433 67.609 1.00 96.44 304 LEU A C 1
ATOM 2348 O O . LEU A 1 304 ? -40.199 6.119 66.634 1.00 96.44 304 LEU A O 1
ATOM 2352 N N . ALA A 1 305 ? -42.187 6.125 67.678 1.00 96.19 305 ALA A N 1
ATOM 2353 C CA . ALA A 1 305 ? -42.907 5.471 66.592 1.00 96.19 305 ALA A CA 1
ATOM 2354 C C . ALA A 1 305 ? -43.066 6.391 6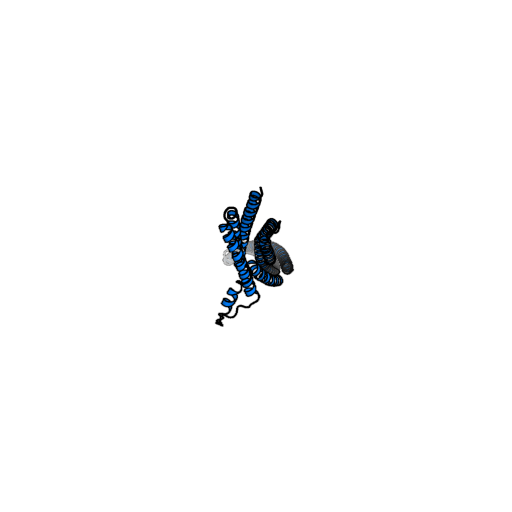5.364 1.00 96.19 305 ALA A C 1
ATOM 2356 O O . ALA A 1 305 ? -42.827 5.959 64.233 1.00 96.19 305 ALA A O 1
ATOM 2357 N N . GLU A 1 306 ? -43.397 7.672 65.565 1.00 95.12 306 GLU A N 1
ATOM 2358 C CA . GLU A 1 306 ? -43.417 8.682 64.494 1.00 95.12 306 GLU A CA 1
ATOM 2359 C C . GLU A 1 306 ? -42.028 8.902 63.872 1.00 95.12 306 GLU A C 1
ATOM 2361 O O . GLU A 1 306 ? -41.896 8.924 62.643 1.00 95.12 306 GLU A O 1
ATOM 2366 N N . GLU A 1 307 ? -40.978 8.992 64.692 1.00 96.31 307 GLU A N 1
ATOM 2367 C CA . GLU A 1 307 ? -39.592 9.101 64.224 1.00 96.31 307 GLU A CA 1
ATOM 2368 C C . GLU A 1 307 ? -39.172 7.869 63.408 1.00 96.31 307 GLU A C 1
ATOM 2370 O O . GLU A 1 307 ? -38.611 8.018 62.319 1.00 96.31 307 GLU A O 1
ATOM 2375 N N . SER A 1 308 ? -39.526 6.657 63.857 1.00 95.75 308 SER A N 1
ATOM 2376 C CA . SER A 1 308 ? -39.289 5.419 63.098 1.00 95.75 308 SER A CA 1
ATOM 2377 C C . SER A 1 308 ? -39.992 5.440 61.743 1.00 95.75 308 SER A C 1
ATOM 2379 O O . SER A 1 308 ? -39.388 5.098 60.727 1.00 95.75 308 SER A O 1
ATOM 2381 N N . LYS A 1 309 ? -41.249 5.893 61.686 1.00 93.69 309 LYS A N 1
ATOM 2382 C CA . LYS A 1 309 ? -41.998 6.008 60.427 1.00 93.69 309 LYS A CA 1
ATOM 2383 C C . LYS A 1 309 ? -41.341 6.991 59.455 1.00 93.69 309 LYS A C 1
ATOM 2385 O O . LYS A 1 309 ? -41.244 6.705 58.259 1.00 93.69 309 LYS A O 1
ATOM 2390 N N . SER A 1 310 ? -40.866 8.127 59.965 1.00 94.88 310 SER A N 1
ATOM 2391 C CA . SER A 1 310 ? -40.126 9.119 59.180 1.00 94.88 310 SER A CA 1
ATOM 2392 C C . SER A 1 310 ? -38.810 8.544 58.641 1.00 94.88 310 SER A C 1
ATOM 2394 O O . SER A 1 310 ? -38.536 8.631 57.441 1.00 94.88 310 SER A O 1
ATOM 2396 N N . ALA A 1 311 ? -38.038 7.859 59.491 1.00 94.31 311 ALA A N 1
ATOM 2397 C CA . ALA A 1 311 ? -36.802 7.186 59.096 1.00 94.31 311 ALA A CA 1
ATOM 2398 C C . ALA A 1 311 ? -37.049 6.131 58.007 1.00 94.31 311 ALA A C 1
ATOM 2400 O O . ALA A 1 311 ? -36.321 6.080 57.015 1.00 94.31 311 ALA A O 1
ATOM 2401 N N . VAL A 1 312 ? -38.122 5.345 58.140 1.00 95.19 312 VAL A N 1
ATOM 2402 C CA . VAL A 1 312 ? -38.520 4.352 57.137 1.00 95.19 312 VAL A CA 1
ATOM 2403 C C . VAL A 1 312 ? -38.842 4.996 55.790 1.00 95.19 312 VAL A C 1
ATOM 2405 O O . VAL A 1 312 ? -38.374 4.521 54.756 1.00 95.19 312 VAL A O 1
ATOM 2408 N N . SER A 1 313 ? -39.596 6.097 55.792 1.00 92.19 313 SER A N 1
ATOM 2409 C CA . SER A 1 313 ? -39.920 6.843 54.571 1.00 92.19 313 SER A CA 1
ATOM 2410 C C . SER A 1 313 ? -38.660 7.363 53.870 1.00 92.19 313 SER A C 1
ATOM 2412 O O . SER A 1 313 ? -38.510 7.193 52.659 1.00 92.19 313 SER A O 1
ATOM 2414 N N . ASN A 1 314 ? -37.727 7.945 54.629 1.00 93.81 314 ASN A N 1
ATOM 2415 C CA . ASN A 1 314 ? -36.461 8.450 54.093 1.00 93.81 314 ASN A CA 1
ATOM 2416 C C . ASN A 1 314 ? -35.591 7.325 53.508 1.00 93.81 314 ASN A C 1
ATOM 2418 O O . ASN A 1 314 ? -35.009 7.485 52.434 1.00 93.81 314 ASN A O 1
ATOM 2422 N N . SER A 1 315 ? -35.524 6.168 54.172 1.00 93.88 315 SER A N 1
ATOM 2423 C CA . SER A 1 315 ? -34.825 4.988 53.645 1.00 93.88 315 SER A CA 1
ATOM 2424 C C . SER A 1 315 ? -35.479 4.456 52.366 1.00 93.88 315 SER A C 1
ATOM 2426 O O . SER A 1 315 ? -34.771 4.147 51.411 1.00 93.88 315 SER A O 1
ATOM 2428 N N . GLY A 1 316 ? -36.814 4.438 52.292 1.00 92.62 316 GLY A N 1
ATOM 2429 C CA . GLY A 1 316 ? -37.550 4.067 51.078 1.00 92.62 316 GLY A CA 1
ATOM 2430 C C . GLY A 1 316 ? -37.226 4.968 49.880 1.00 92.62 316 GLY A C 1
ATOM 2431 O O . GLY A 1 316 ? -37.054 4.485 48.762 1.00 92.62 316 GLY A O 1
ATOM 2432 N N . GLN A 1 317 ? -37.056 6.276 50.099 1.00 93.69 317 GLN A N 1
ATOM 2433 C CA . GLN A 1 317 ? -36.605 7.189 49.042 1.00 93.69 317 GLN A CA 1
ATOM 2434 C C . GLN A 1 317 ? -35.192 6.849 48.548 1.00 93.69 317 GLN A C 1
ATOM 2436 O O . GLN A 1 317 ? -34.960 6.832 47.342 1.00 93.69 317 GLN A O 1
ATOM 2441 N N . LYS A 1 318 ? -34.257 6.538 49.455 1.00 94.00 318 LYS A N 1
ATOM 2442 C CA . LYS A 1 318 ? -32.885 6.140 49.088 1.00 94.00 318 LYS A CA 1
ATOM 2443 C C . LYS A 1 318 ? -32.854 4.827 48.307 1.00 94.00 318 LYS A C 1
ATOM 2445 O O . LYS A 1 318 ? -32.121 4.724 47.332 1.00 94.00 318 LYS A O 1
ATOM 2450 N N . ILE A 1 319 ? -33.682 3.864 48.696 1.00 93.81 319 ILE A N 1
ATOM 2451 C CA . ILE A 1 319 ? -33.861 2.595 47.985 1.00 93.81 319 ILE A CA 1
ATOM 2452 C C . ILE A 1 319 ? -34.341 2.829 46.547 1.00 93.81 319 ILE A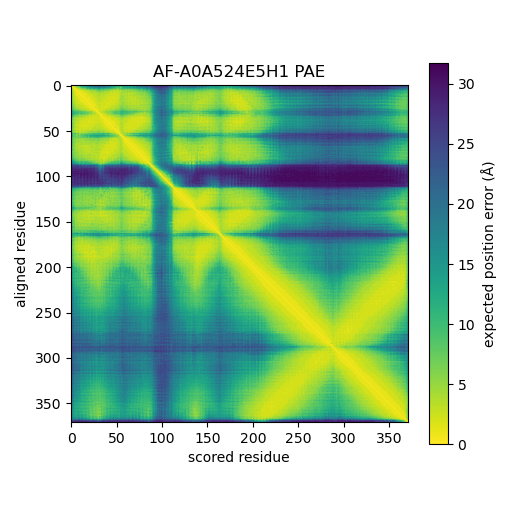 C 1
ATOM 2454 O O . ILE A 1 319 ? -33.746 2.303 45.610 1.00 93.81 319 ILE A O 1
ATOM 2458 N N . ASN A 1 320 ? -35.347 3.682 46.344 1.00 91.62 320 ASN A N 1
ATOM 2459 C CA . ASN A 1 320 ? -35.814 4.018 44.996 1.00 91.62 320 ASN A CA 1
ATOM 2460 C C . ASN A 1 320 ? -34.721 4.670 44.132 1.00 91.62 320 ASN A C 1
ATOM 2462 O O . ASN A 1 320 ? -34.654 4.411 42.931 1.00 91.62 320 ASN A O 1
ATOM 2466 N N . LEU A 1 321 ? -33.845 5.488 44.728 1.00 95.44 321 LEU A N 1
ATOM 2467 C CA . LEU A 1 321 ? -32.694 6.048 44.013 1.00 95.44 321 LEU A CA 1
ATOM 2468 C C . LEU A 1 321 ? -31.717 4.954 43.561 1.00 95.44 321 LEU A C 1
ATOM 2470 O O . LEU A 1 321 ? -31.263 5.003 42.422 1.00 95.44 321 LEU A O 1
ATOM 2474 N N . ILE A 1 322 ? -31.443 3.956 44.408 1.00 94.94 322 ILE A N 1
ATOM 2475 C CA . ILE A 1 322 ? -30.594 2.806 44.054 1.00 94.94 322 ILE A CA 1
ATOM 2476 C C . ILE A 1 322 ? -31.202 2.028 42.878 1.00 94.94 322 ILE A C 1
ATOM 2478 O O . ILE A 1 322 ? -30.497 1.724 41.921 1.00 94.94 322 ILE A O 1
ATOM 2482 N N . ILE A 1 323 ? -32.514 1.764 42.895 1.00 92.62 323 ILE A N 1
ATOM 2483 C CA . ILE A 1 323 ? -33.203 1.066 41.792 1.00 92.62 323 ILE A CA 1
ATOM 2484 C C . ILE A 1 323 ? -33.046 1.831 40.473 1.00 92.62 323 ILE A C 1
ATOM 2486 O O . ILE A 1 323 ? -32.757 1.227 39.440 1.00 92.62 323 ILE A O 1
ATOM 2490 N N . ASN A 1 324 ? -33.218 3.154 40.496 1.00 95.00 324 ASN A N 1
ATOM 2491 C CA . ASN A 1 324 ? -33.048 3.973 39.296 1.00 95.00 324 ASN A CA 1
ATOM 2492 C C . ASN A 1 324 ? -31.600 3.931 38.785 1.00 95.00 324 ASN A C 1
ATOM 2494 O O . ASN A 1 324 ? -31.392 3.715 37.597 1.00 95.00 324 ASN A O 1
ATOM 2498 N N . GLN A 1 325 ? -30.609 4.023 39.677 1.00 95.81 325 GLN A N 1
ATOM 2499 C CA . GLN A 1 325 ? -29.196 3.897 39.301 1.00 95.81 325 GLN A CA 1
ATOM 2500 C C . GLN A 1 325 ? -28.874 2.535 38.670 1.00 95.81 325 GLN A C 1
ATOM 2502 O O . GLN A 1 325 ? -28.105 2.469 37.716 1.00 95.81 325 GLN A O 1
ATOM 2507 N N . ILE A 1 326 ? -29.481 1.449 39.159 1.00 95.19 326 ILE A N 1
ATOM 2508 C CA . ILE A 1 326 ? -29.308 0.113 38.571 1.00 95.19 326 ILE A CA 1
ATOM 2509 C C . ILE A 1 326 ? -29.963 0.009 37.187 1.00 95.19 326 ILE A C 1
ATOM 2511 O O . ILE A 1 326 ? -29.404 -0.633 36.296 1.00 95.19 326 ILE A O 1
ATOM 2515 N N . ARG A 1 327 ? -31.112 0.660 36.966 1.00 93.31 327 ARG A N 1
ATOM 2516 C CA . ARG A 1 327 ? -31.723 0.734 35.627 1.00 93.31 327 ARG A CA 1
ATOM 2517 C C . ARG A 1 327 ? -30.826 1.471 34.642 1.00 93.31 327 ARG A C 1
ATOM 2519 O O . ARG A 1 327 ? -30.591 0.956 33.553 1.00 93.31 327 ARG A O 1
ATOM 2526 N N . ASP A 1 328 ? -30.275 2.611 35.047 1.00 96.06 328 ASP A N 1
ATOM 2527 C CA . ASP A 1 328 ? -29.352 3.384 34.212 1.00 96.06 328 ASP A CA 1
ATOM 2528 C C . ASP A 1 328 ? -28.075 2.581 33.902 1.00 96.06 328 ASP A C 1
ATOM 2530 O O . ASP A 1 328 ? -27.605 2.548 32.761 1.00 96.06 328 ASP A O 1
ATOM 2534 N N . ALA A 1 329 ? -27.543 1.862 34.898 1.00 95.38 329 ALA A N 1
ATOM 2535 C CA . ALA A 1 329 ? -26.407 0.963 34.715 1.00 95.38 329 ALA A CA 1
ATOM 2536 C C . ALA A 1 329 ? -26.724 -0.167 33.724 1.00 95.38 329 ALA A C 1
ATOM 2538 O O . ALA A 1 329 ? -25.905 -0.470 32.863 1.00 95.38 329 ALA A O 1
ATOM 2539 N N . THR A 1 330 ? -27.919 -0.754 33.796 1.00 94.50 330 THR A N 1
ATOM 2540 C CA . THR A 1 330 ? -28.352 -1.823 32.880 1.00 94.50 330 THR A CA 1
ATOM 2541 C C . THR A 1 330 ? -28.461 -1.319 31.440 1.00 94.50 330 THR A C 1
ATOM 2543 O O . THR A 1 330 ? -27.912 -1.944 30.539 1.00 94.50 330 THR A O 1
ATOM 2546 N N . ALA A 1 331 ? -29.054 -0.142 31.222 1.00 95.00 331 ALA A N 1
ATOM 2547 C CA . ALA A 1 331 ? -29.102 0.477 29.894 1.00 95.00 331 ALA A CA 1
ATOM 2548 C C . ALA A 1 331 ? -27.695 0.769 29.335 1.00 95.00 331 ALA A C 1
ATOM 2550 O O . ALA A 1 331 ? -27.439 0.625 28.140 1.00 95.00 331 ALA A O 1
ATOM 2551 N N . SER A 1 332 ? -26.757 1.149 30.207 1.00 96.19 332 SER A N 1
ATOM 2552 C CA . SER A 1 332 ? -25.362 1.387 29.820 1.00 96.19 332 SER A CA 1
ATOM 2553 C C . SER A 1 332 ? -24.659 0.087 29.414 1.00 96.19 332 SER A C 1
ATOM 2555 O O . SER A 1 332 ? -23.917 0.070 28.435 1.00 96.19 332 SER A O 1
ATOM 2557 N N . ILE A 1 333 ? -24.924 -1.013 30.126 1.00 96.19 333 ILE A N 1
ATOM 2558 C CA . ILE A 1 333 ? -24.407 -2.350 29.804 1.00 96.19 333 ILE A CA 1
ATOM 2559 C C . ILE A 1 333 ? -24.932 -2.840 28.451 1.00 96.19 333 ILE A C 1
ATOM 2561 O O . ILE A 1 333 ? -24.155 -3.375 27.664 1.00 96.19 333 ILE A O 1
ATOM 2565 N N . GLU A 1 334 ? -26.215 -2.632 28.149 1.00 94.62 334 GLU A N 1
ATOM 2566 C CA . GLU A 1 334 ? -26.790 -2.969 26.837 1.00 94.62 334 GLU A CA 1
ATOM 2567 C C . GLU A 1 334 ? -26.085 -2.207 25.704 1.00 94.62 334 GLU A C 1
ATOM 2569 O O . GLU A 1 334 ? -25.736 -2.797 24.680 1.00 94.62 334 GLU A O 1
ATOM 2574 N N . GLY A 1 335 ? -25.792 -0.918 25.912 1.00 96.44 335 GLY A N 1
ATOM 2575 C CA . GLY A 1 335 ? -25.018 -0.113 24.963 1.00 96.44 335 GLY A CA 1
ATOM 2576 C C . GLY A 1 335 ? -23.581 -0.609 24.768 1.00 96.44 335 GLY A C 1
ATOM 2577 O O . GLY A 1 335 ? -23.083 -0.622 23.639 1.00 96.44 335 GLY A O 1
ATOM 2578 N N . ILE A 1 336 ? -22.923 -1.059 25.844 1.00 96.75 336 ILE A N 1
ATOM 2579 C CA . ILE A 1 336 ? -21.594 -1.685 25.767 1.00 96.75 336 ILE A CA 1
ATOM 2580 C C . ILE A 1 336 ? -21.674 -2.981 24.957 1.00 96.75 336 ILE A C 1
ATOM 2582 O O . ILE A 1 336 ? -20.880 -3.154 24.041 1.00 96.75 336 ILE A O 1
ATOM 2586 N N . SER A 1 337 ? -22.658 -3.843 25.233 1.00 95.94 337 SER A N 1
ATOM 2587 C CA . SER A 1 337 ? -22.848 -5.110 24.514 1.00 95.94 337 SER A CA 1
ATOM 2588 C C . SER A 1 337 ? -23.011 -4.892 23.009 1.00 95.94 337 SER A C 1
ATOM 2590 O O . SER A 1 337 ? -22.313 -5.526 22.223 1.00 95.94 337 SER A O 1
ATOM 2592 N N . ALA A 1 338 ? -23.869 -3.949 22.606 1.00 96.50 338 ALA A N 1
ATOM 2593 C CA . ALA A 1 338 ? -24.070 -3.617 21.196 1.00 96.50 338 ALA A CA 1
ATOM 2594 C C . ALA A 1 338 ? -22.785 -3.083 20.533 1.00 96.50 338 ALA A C 1
ATOM 2596 O O . ALA A 1 338 ? -22.453 -3.468 19.414 1.00 96.50 338 ALA A O 1
ATOM 2597 N N . SER A 1 339 ? -22.031 -2.236 21.243 1.00 96.81 339 SER A N 1
ATOM 2598 C CA . SER A 1 339 ? -20.755 -1.703 20.744 1.00 96.81 339 SER A CA 1
ATOM 2599 C C . SER A 1 339 ? -19.698 -2.803 20.592 1.00 96.81 339 SER A C 1
ATOM 2601 O O . SER A 1 339 ? -18.924 -2.791 19.639 1.00 96.81 339 SER A O 1
ATOM 2603 N N . THR A 1 340 ? -19.667 -3.768 21.516 1.00 96.12 340 THR A N 1
ATOM 2604 C CA . THR A 1 340 ? -18.768 -4.927 21.450 1.00 96.12 340 THR A CA 1
ATOM 2605 C C . THR A 1 340 ? -19.114 -5.835 20.270 1.00 96.12 340 THR A C 1
ATOM 2607 O O . THR A 1 340 ? -18.205 -6.249 19.557 1.00 96.12 340 THR A O 1
ATOM 2610 N N . GLU A 1 341 ? -20.397 -6.091 20.002 1.00 94.31 341 GLU A N 1
ATOM 2611 C CA . GLU A 1 341 ? -20.831 -6.864 18.827 1.00 94.31 341 GLU A CA 1
ATOM 2612 C C . GLU A 1 341 ? -20.419 -6.193 17.505 1.00 94.31 341 GLU A C 1
ATOM 2614 O O . GLU A 1 341 ? -19.865 -6.848 16.618 1.00 94.31 341 GLU A O 1
ATOM 2619 N N . GLU A 1 342 ? -20.624 -4.877 17.379 1.00 96.31 342 GLU A N 1
ATOM 2620 C CA . GLU A 1 342 ? -20.191 -4.105 16.204 1.00 96.31 342 GLU A CA 1
ATOM 2621 C C . GLU A 1 342 ? -18.662 -4.132 16.033 1.00 96.31 342 GLU A C 1
ATOM 2623 O O . GLU A 1 342 ? -18.145 -4.263 14.916 1.00 96.31 342 GLU A O 1
ATOM 2628 N N . GLN A 1 343 ? -17.925 -4.057 17.144 1.00 95.56 343 GLN A N 1
ATOM 2629 C CA . GLN A 1 343 ? -16.469 -4.137 17.149 1.00 95.56 343 GLN A CA 1
ATOM 2630 C C . GLN A 1 343 ? -15.973 -5.505 16.666 1.00 95.56 343 GLN A C 1
ATOM 2632 O O . GLN A 1 343 ? -15.066 -5.551 15.833 1.00 95.56 343 GLN A O 1
ATOM 2637 N N . THR A 1 344 ? -16.576 -6.604 17.127 1.00 95.50 344 THR A N 1
ATOM 2638 C CA . THR A 1 344 ? -16.229 -7.958 16.670 1.00 95.50 344 THR A CA 1
ATOM 2639 C C . THR A 1 344 ? -16.497 -8.124 15.175 1.00 95.50 344 THR A C 1
ATOM 2641 O O . THR A 1 344 ? -15.613 -8.577 14.447 1.00 95.50 344 THR A O 1
ATOM 2644 N N . ALA A 1 345 ? -17.655 -7.674 14.679 1.00 96.12 345 ALA A N 1
ATOM 2645 C CA . ALA A 1 345 ? -17.969 -7.720 13.248 1.00 96.12 345 ALA A CA 1
ATOM 2646 C C . ALA A 1 345 ? -16.959 -6.917 12.403 1.00 96.12 345 ALA A C 1
ATOM 2648 O O . ALA A 1 345 ? -16.484 -7.382 11.364 1.00 96.12 345 ALA A O 1
ATOM 2649 N N . SER A 1 346 ? -16.568 -5.732 12.880 1.00 96.75 346 SER A N 1
ATOM 2650 C CA . SER A 1 346 ? -15.550 -4.903 12.224 1.00 96.75 346 SER A CA 1
ATOM 2651 C C . SER A 1 346 ? -14.182 -5.598 12.184 1.00 96.75 346 SER A C 1
ATOM 2653 O O . SER A 1 346 ? -13.469 -5.530 11.182 1.00 96.75 346 SER A O 1
ATOM 2655 N N . MET A 1 347 ? -13.805 -6.298 13.256 1.00 95.94 347 MET A N 1
ATOM 2656 C CA . MET A 1 347 ? -12.537 -7.030 13.326 1.00 95.94 347 MET A CA 1
ATOM 2657 C C . MET A 1 347 ? -12.518 -8.281 12.442 1.00 95.94 347 MET A C 1
ATOM 2659 O O . MET A 1 347 ? -11.472 -8.607 11.875 1.00 95.94 347 MET A O 1
ATOM 2663 N N . GLU A 1 348 ? -13.657 -8.947 12.241 1.00 94.38 348 GLU A N 1
ATOM 2664 C CA . GLU A 1 348 ? -13.784 -10.013 11.238 1.00 94.38 348 GLU A CA 1
ATOM 2665 C C . GLU A 1 348 ? -13.531 -9.488 9.815 1.00 94.38 348 GLU A C 1
ATOM 2667 O O . GLU A 1 348 ? -12.771 -10.096 9.052 1.00 94.38 348 GLU A O 1
ATOM 2672 N N . GLU A 1 349 ? -14.091 -8.325 9.464 1.00 96.56 349 GLU A N 1
ATOM 2673 C CA . GLU A 1 349 ? -13.850 -7.683 8.166 1.00 96.56 349 GLU A CA 1
ATOM 2674 C C . GLU A 1 349 ? -12.378 -7.271 7.991 1.00 96.56 349 GLU A C 1
ATOM 2676 O O . GLU A 1 349 ? -11.779 -7.491 6.927 1.00 96.56 349 GLU A O 1
ATOM 2681 N N . ILE A 1 350 ? -11.762 -6.725 9.044 1.00 96.31 350 ILE A N 1
ATOM 2682 C CA . ILE A 1 350 ? -10.338 -6.368 9.059 1.00 96.31 350 ILE A CA 1
ATOM 2683 C C . ILE A 1 350 ? -9.468 -7.613 8.853 1.00 96.31 350 ILE A C 1
ATOM 2685 O O . ILE A 1 350 ? -8.563 -7.589 8.017 1.00 96.31 350 ILE A O 1
ATOM 2689 N N . SER A 1 351 ? -9.761 -8.717 9.541 1.00 95.88 351 SER A N 1
ATOM 2690 C CA . SER A 1 351 ? -9.030 -9.984 9.405 1.00 95.88 351 SER A CA 1
ATOM 2691 C C . SER A 1 3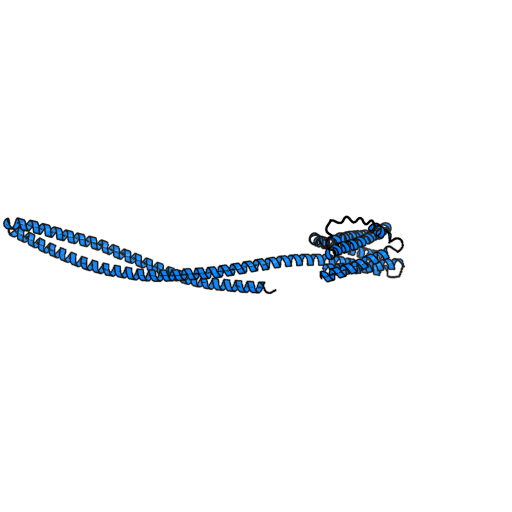51 ? -9.146 -10.580 7.993 1.00 95.88 351 SER A C 1
ATOM 2693 O O . SER A 1 351 ? -8.152 -11.003 7.382 1.00 95.88 351 SER A O 1
ATOM 2695 N N . ALA A 1 352 ? -10.343 -10.532 7.402 1.00 96.06 352 ALA A N 1
ATOM 2696 C CA . ALA A 1 352 ? -10.557 -10.948 6.018 1.00 96.06 352 ALA A CA 1
ATOM 2697 C C . ALA A 1 352 ? -9.768 -10.066 5.031 1.00 96.06 352 ALA A C 1
ATOM 2699 O O . ALA A 1 352 ? -9.142 -10.567 4.090 1.00 96.06 352 ALA A O 1
ATOM 2700 N N . THR A 1 353 ? -9.753 -8.752 5.258 1.00 96.31 353 THR A N 1
ATOM 2701 C CA . THR A 1 353 ? -9.005 -7.790 4.437 1.00 96.31 353 THR A CA 1
ATOM 2702 C C . THR A 1 353 ? -7.498 -7.995 4.560 1.00 96.31 353 THR A C 1
ATOM 2704 O O . THR A 1 353 ? -6.803 -8.014 3.544 1.00 96.31 353 THR A O 1
ATOM 2707 N N . ALA A 1 354 ? -6.996 -8.229 5.771 1.00 97.25 354 ALA A N 1
ATOM 2708 C CA . ALA A 1 354 ? -5.602 -8.563 6.033 1.00 97.25 354 ALA A CA 1
ATOM 2709 C C . ALA A 1 354 ? -5.175 -9.814 5.250 1.00 97.25 354 ALA A C 1
ATOM 2711 O O . ALA A 1 354 ? -4.193 -9.788 4.510 1.00 97.25 354 ALA A O 1
ATOM 2712 N N . THR A 1 355 ? -5.979 -10.877 5.294 1.00 95.69 355 THR A N 1
ATOM 2713 C CA . THR A 1 355 ? -5.720 -12.107 4.526 1.00 95.69 355 THR A CA 1
ATOM 2714 C C . THR A 1 355 ? -5.670 -11.838 3.014 1.00 95.69 355 THR A C 1
ATOM 2716 O O . THR A 1 355 ? -4.787 -12.326 2.300 1.00 95.69 355 THR A O 1
ATOM 2719 N N . ARG A 1 356 ? -6.583 -11.006 2.498 1.00 96.56 356 ARG A N 1
ATOM 2720 C CA . ARG A 1 356 ? -6.589 -10.594 1.082 1.00 96.56 356 ARG A CA 1
ATOM 2721 C C . ARG A 1 356 ? -5.362 -9.760 0.705 1.00 96.56 356 ARG A C 1
ATOM 2723 O O . ARG A 1 356 ? -4.826 -9.947 -0.383 1.00 96.56 356 ARG A O 1
ATOM 2730 N N . LEU A 1 357 ? -4.898 -8.870 1.579 1.00 96.12 357 LEU A N 1
ATOM 2731 C CA . LEU A 1 357 ? -3.674 -8.096 1.357 1.00 96.12 357 LEU A CA 1
ATOM 2732 C C . LEU A 1 357 ? -2.432 -8.990 1.348 1.00 96.12 357 LEU A C 1
ATOM 2734 O O . LEU A 1 357 ? -1.607 -8.852 0.448 1.00 96.12 357 LEU A O 1
ATOM 2738 N N . GLY A 1 358 ? -2.331 -9.938 2.284 1.00 95.31 358 GLY A N 1
ATOM 2739 C CA . GLY A 1 358 ? -1.227 -10.899 2.335 1.00 95.31 358 GLY A CA 1
ATOM 2740 C C . GLY A 1 358 ? -1.138 -11.735 1.057 1.00 95.31 358 GLY A C 1
ATOM 2741 O O . GLY A 1 358 ? -0.090 -11.786 0.418 1.00 95.31 358 GLY A O 1
ATOM 2742 N N . THR A 1 359 ? -2.265 -12.300 0.612 1.00 95.19 359 THR A N 1
ATOM 2743 C CA . THR A 1 359 ? -2.316 -13.062 -0.650 1.00 95.19 359 THR A CA 1
ATOM 2744 C C . THR A 1 359 ? -2.018 -12.198 -1.878 1.00 95.19 359 THR A C 1
ATOM 2746 O O . THR A 1 359 ? -1.361 -12.662 -2.810 1.00 95.19 359 THR A O 1
ATOM 2749 N N . LEU A 1 360 ? -2.465 -10.939 -1.916 1.00 95.56 360 LEU A N 1
ATOM 2750 C CA . LEU A 1 360 ? -2.145 -10.020 -3.011 1.00 95.56 360 LEU A CA 1
ATOM 2751 C C . LEU A 1 360 ? -0.646 -9.695 -3.058 1.00 95.56 360 LEU A C 1
ATOM 2753 O O . LEU A 1 360 ? -0.057 -9.697 -4.138 1.00 95.56 360 LEU A O 1
ATOM 2757 N N . ALA A 1 361 ? -0.038 -9.446 -1.901 1.00 94.94 361 ALA A N 1
ATOM 2758 C CA . ALA A 1 361 ? 1.388 -9.181 -1.773 1.00 94.94 361 ALA A CA 1
ATOM 2759 C C . ALA A 1 361 ? 2.245 -10.397 -2.159 1.00 94.94 361 ALA A C 1
ATOM 2761 O O . ALA A 1 361 ? 3.270 -10.256 -2.826 1.00 94.94 361 ALA A O 1
ATOM 2762 N N . GLU A 1 362 ? 1.822 -11.606 -1.800 1.00 91.88 362 GLU A N 1
ATOM 2763 C CA . GLU A 1 362 ? 2.527 -12.825 -2.199 1.00 91.88 362 GLU A CA 1
ATOM 2764 C C . GLU A 1 362 ? 2.442 -13.049 -3.714 1.00 91.88 362 GLU A C 1
ATOM 2766 O O . GLU A 1 362 ? 3.464 -13.191 -4.382 1.00 91.88 362 GLU A O 1
ATOM 2771 N N . ASN A 1 363 ? 1.245 -12.910 -4.294 1.00 93.38 363 ASN A N 1
ATOM 2772 C CA . ASN A 1 363 ? 1.058 -12.991 -5.744 1.00 93.38 363 ASN A CA 1
ATOM 2773 C C . ASN A 1 363 ? 1.863 -11.931 -6.514 1.00 93.38 363 ASN A C 1
ATOM 2775 O O . ASN A 1 363 ? 2.370 -12.205 -7.604 1.00 93.38 363 ASN A O 1
ATOM 2779 N N . LEU A 1 364 ? 1.952 -10.703 -5.993 1.00 92.44 364 LEU A N 1
ATOM 2780 C CA . LEU A 1 364 ? 2.745 -9.643 -6.612 1.00 92.44 364 LEU A CA 1
ATOM 2781 C C . LEU A 1 364 ? 4.240 -9.977 -6.546 1.00 92.44 364 LEU A C 1
ATOM 2783 O O . LEU A 1 364 ? 4.926 -9.858 -7.558 1.00 92.44 364 LEU A O 1
ATOM 2787 N N . LYS A 1 365 ? 4.729 -10.457 -5.398 1.00 88.88 365 LYS A N 1
ATOM 2788 C CA . LYS A 1 365 ? 6.119 -10.894 -5.228 1.00 88.88 365 LYS A CA 1
ATOM 2789 C C . LYS A 1 365 ? 6.481 -12.024 -6.194 1.00 88.88 365 LYS A C 1
ATOM 2791 O O . LYS A 1 365 ? 7.526 -11.958 -6.835 1.00 88.88 365 LYS A O 1
ATOM 2796 N N . ASP A 1 366 ? 5.610 -13.016 -6.350 1.00 89.38 366 ASP A N 1
ATOM 2797 C CA . ASP A 1 366 ? 5.832 -14.126 -7.281 1.00 89.38 366 ASP A CA 1
ATOM 2798 C C . ASP A 1 366 ? 5.886 -13.650 -8.734 1.00 89.38 366 ASP A C 1
ATOM 2800 O O . ASP A 1 366 ? 6.756 -14.068 -9.495 1.00 89.38 366 ASP A O 1
ATOM 2804 N N . ARG A 1 367 ? 5.011 -12.712 -9.119 1.00 88.69 367 ARG A N 1
ATOM 2805 C CA . ARG A 1 367 ? 5.033 -12.113 -10.464 1.00 88.69 367 ARG A CA 1
ATOM 2806 C C . ARG A 1 367 ? 6.278 -11.274 -10.732 1.00 88.69 367 ARG A C 1
ATOM 2808 O O . ARG A 1 367 ? 6.698 -11.210 -11.880 1.00 88.69 367 ARG A O 1
ATOM 2815 N N . LEU A 1 368 ? 6.836 -10.625 -9.713 1.00 86.31 368 LEU A N 1
ATOM 2816 C CA . LEU A 1 368 ? 8.054 -9.819 -9.840 1.00 86.31 368 LEU A CA 1
ATOM 2817 C C . LEU A 1 368 ? 9.328 -10.675 -9.853 1.00 86.31 368 LEU A C 1
ATOM 2819 O O . LEU A 1 368 ? 10.309 -10.273 -10.467 1.00 86.31 368 LEU A O 1
ATOM 2823 N N . ASN A 1 369 ? 9.308 -11.848 -9.211 1.00 77.56 369 ASN A N 1
ATOM 2824 C CA . ASN A 1 369 ? 10.429 -12.795 -9.195 1.00 77.56 369 ASN A CA 1
ATOM 2825 C C . ASN A 1 369 ? 10.460 -13.743 -10.407 1.00 77.56 369 ASN A C 1
ATOM 2827 O O . ASN A 1 369 ? 11.421 -14.494 -10.565 1.00 77.56 369 ASN A O 1
ATOM 2831 N N . LEU A 1 370 ? 9.423 -13.742 -11.249 1.00 55.81 370 LEU A N 1
ATOM 2832 C CA . LEU A 1 370 ? 9.394 -14.483 -12.509 1.00 55.81 370 LEU A CA 1
ATOM 2833 C C . LEU A 1 370 ? 10.093 -13.690 -13.629 1.00 55.81 370 LEU A C 1
ATOM 2835 O O . LEU A 1 370 ? 9.422 -13.207 -14.534 1.00 55.81 370 LEU A O 1
ATOM 2839 N N . GLU A 1 371 ? 11.427 -13.601 -13.568 1.00 42.06 371 GLU A N 1
ATOM 2840 C CA . GLU A 1 371 ? 12.358 -13.524 -14.718 1.00 42.06 371 GLU A CA 1
ATOM 2841 C C . GLU A 1 371 ? 13.713 -14.162 -14.368 1.00 42.06 371 GLU A C 1
ATOM 2843 O O . GLU A 1 371 ? 14.416 -13.652 -13.464 1.00 42.06 371 GLU A O 1
#

Solvent-accessible surface area (backbone atoms only — not comparable to full-atom values): 18730 Å² total; per-residue (Å²): 109,73,71,59,58,51,48,52,50,35,51,50,47,25,54,42,28,48,52,14,32,54,38,32,43,63,30,24,73,75,39,71,73,58,35,56,47,49,59,26,36,50,34,45,28,53,20,36,51,35,52,56,60,23,83,85,31,72,67,41,38,53,52,20,52,52,35,48,55,51,22,51,54,42,44,37,51,26,45,48,53,47,47,40,74,74,74,45,77,82,74,72,95,80,70,92,71,90,63,84,62,68,66,64,66,71,65,70,77,79,84,57,60,71,64,61,56,51,44,56,48,37,53,53,37,34,58,53,34,51,56,52,24,74,73,66,69,42,69,38,43,49,38,49,31,51,33,41,51,33,47,43,53,30,51,52,31,53,59,51,38,77,71,70,49,89,64,29,68,62,53,26,52,54,38,46,49,51,28,41,55,37,45,28,49,28,9,52,42,33,37,51,5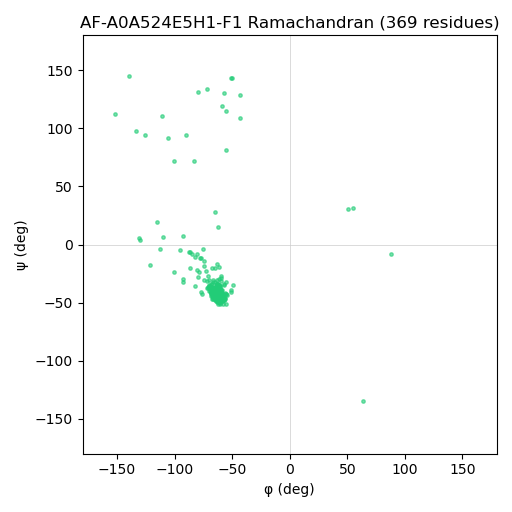2,53,51,50,53,53,51,50,54,52,49,54,50,52,49,50,55,50,41,54,50,21,55,51,43,28,53,51,16,54,51,45,32,51,52,29,53,52,51,43,54,51,41,53,52,49,52,52,50,50,54,52,49,52,53,51,49,54,50,52,51,53,53,51,52,54,49,50,54,51,43,53,51,52,37,52,51,20,55,52,44,27,53,52,17,50,54,42,29,52,53,15,58,70,52,44,84,83,14,52,72,51,25,56,52,17,50,52,48,26,50,53,18,52,51,47,38,52,51,41,52,56,50,52,55,53,50,53,51,51,54,51,53,50,52,54,50,49,58,50,48,54,52,49,52,55,52,42,54,53,48,45,56,51,29,52,53,47,33,54,49,17,53,52,41,29,54,51,19,50,56,49,37,54,61,68,65,70,122

pLDDT: mean 85.37, std 14.33, range [35.28, 97.31]